Protein AF-A0A7S4DPN3-F1 (afdb_monomer)

Radius of gyration: 41.75 Å; Cα contacts (8 Å, |Δi|>4): 150; chains: 1; bounding box: 82×99×112 Å

Organism: NCBI:txid91324

Solvent-accessible surface area (backbone atoms only — not comparable to full-atom values): 23866 Å² total; per-residue (Å²): 139,88,89,77,64,61,74,60,54,56,51,44,51,54,36,52,54,50,41,53,54,48,52,53,49,49,52,52,52,50,54,53,43,54,53,46,52,51,53,34,52,51,30,51,52,50,41,49,56,46,62,66,45,49,63,56,48,54,50,51,26,54,49,24,50,75,69,67,36,54,71,60,22,49,51,43,51,50,50,52,52,51,50,48,55,51,39,53,55,36,46,56,49,32,54,52,39,52,52,49,44,53,53,51,52,54,50,46,54,53,48,54,52,52,38,51,54,41,53,53,50,37,51,54,52,52,50,57,49,52,51,53,49,44,53,52,36,53,53,50,36,53,49,39,52,58,48,48,72,50,34,82,77,46,61,72,90,52,24,59,58,52,41,51,53,38,49,54,50,38,51,52,39,45,54,54,42,51,53,55,26,62,76,70,73,48,59,99,56,56,66,74,74,66,58,76,90,76,87,81,88,78,88,80,88,87,82,87,88,77,89,82,86,89,80,85,89,86,87,90,78,88,89,87,82,87,81,93,78,87,81,81,95,84,51,78,64,59,59,50,50,51,51,51,52,51,51,47,52,54,47,51,51,52,48,52,52,49,49,53,57,41,56,56,38,53,54,50,28,54,52,26,52,74,71,69,37,54,73,60,20,54,53,42,50,54,56,39,54,52,49,55,51,50,46,52,51,49,52,52,55,45,58,67,43,49,63,61,61,56,70,70,73,70,69,77,74,82,76,78,81,74,83,78,85,76,82,88,82,89,83,89,80,84,87,81,84,88,85,94,83,84,88,86,82,93,86,89,82,92,84,81,85,92,82,81,95,77,86,85,88,85,83,90,83,84,87,90,80,89,84,85,81,87,77,83,88,82,84,88,77,87,81,88,135

Sequence (385 aa):
EGAGGGAGDEGAAVLHDQIAQIQVKITQLQEERNVIEGELYEHKASIEKITLALPALDTRKKAAVKRRAFKDAARIAAEIKTLKANKDDETDKQDQKSAEITRMTTELGSLNAEKKEKEDLLTKAVSKEDERRLEMIEKLKANATKQLSRASKLPEGVKEVYTKVLTEEVEVLSAEADQIRTRHEWPSDFKKMKTPVEEEEEEEEEEKKDVSEATEADDHKTPGAGAAAAPEVADAGADADAKMRARAAELQEQISNILQDIDERDEAIDIAAADEDFDKAAALEEDNESARQELSALRAELERLGPLVGAVTGEPQPQAAQPQAVEEEEEAAAEKGPALQTADAAASMMAAAEADDKEKEKEEEEEGSEAKGAGDAAEKKEGGE

Structure (mmCIF, N/CA/C/O backbone):
data_AF-A0A7S4DPN3-F1
#
_entry.id   AF-A0A7S4DPN3-F1
#
loop_
_atom_site.group_PDB
_atom_site.id
_atom_site.type_symbol
_atom_site.label_atom_id
_atom_site.label_alt_id
_atom_site.label_comp_id
_atom_site.label_asym_id
_atom_site.label_entity_id
_atom_site.label_seq_id
_atom_site.pdbx_PDB_ins_code
_atom_site.Cartn_x
_atom_site.Cartn_y
_atom_site.Cartn_z
_atom_site.occupancy
_atom_site.B_iso_or_equiv
_atom_site.auth_seq_id
_atom_site.auth_comp_id
_atom_site.auth_asym_id
_atom_site.auth_atom_id
_atom_site.pdbx_PDB_model_num
ATOM 1 N N . GLU A 1 1 ? -38.299 -15.475 30.105 1.00 33.50 1 GLU A N 1
ATOM 2 C CA . GLU A 1 1 ? -38.083 -15.573 28.644 1.00 33.50 1 GLU A CA 1
ATOM 3 C C . GLU A 1 1 ? -37.074 -14.505 28.254 1.00 33.50 1 GLU A C 1
ATOM 5 O O . GLU A 1 1 ? -37.135 -13.423 28.823 1.00 33.50 1 GLU A O 1
ATOM 10 N N . GLY A 1 2 ? -36.107 -14.820 27.392 1.00 39.59 2 GLY A N 1
ATOM 11 C CA . GLY A 1 2 ? -34.948 -13.954 27.139 1.00 39.59 2 GLY A CA 1
ATOM 12 C C . GLY A 1 2 ? -34.384 -14.158 25.739 1.00 39.59 2 GLY A C 1
ATOM 13 O O . GLY A 1 2 ? -33.261 -14.618 25.588 1.00 39.59 2 GLY A O 1
ATOM 14 N N . ALA A 1 3 ? -35.192 -13.857 24.724 1.00 37.72 3 ALA A N 1
ATOM 15 C CA . ALA A 1 3 ? -34.797 -13.885 23.319 1.00 37.72 3 ALA A CA 1
ATOM 16 C C . ALA A 1 3 ? -34.782 -12.443 22.788 1.00 37.72 3 ALA A C 1
ATOM 18 O O . ALA A 1 3 ? -35.789 -11.954 22.287 1.00 37.72 3 ALA A O 1
ATOM 19 N N . GLY A 1 4 ? -33.657 -11.748 22.986 1.00 40.38 4 GLY A N 1
ATOM 20 C CA . GLY A 1 4 ? -33.503 -10.336 22.604 1.00 40.38 4 GLY A CA 1
ATOM 21 C C . GLY A 1 4 ? -32.117 -9.924 22.092 1.00 40.38 4 GLY A C 1
ATOM 22 O O . GLY A 1 4 ? -32.020 -8.884 21.455 1.00 40.38 4 GLY A O 1
ATOM 23 N N . GLY A 1 5 ? -31.066 -10.724 22.322 1.00 46.72 5 GLY A N 1
ATOM 24 C CA . GLY A 1 5 ? -29.685 -10.365 21.952 1.00 46.72 5 GLY A CA 1
ATOM 25 C C . GLY A 1 5 ? -29.255 -10.707 20.517 1.00 46.72 5 GLY A C 1
ATOM 26 O O . GLY A 1 5 ? -28.272 -10.153 20.039 1.00 46.72 5 GLY A O 1
ATOM 27 N N . GLY A 1 6 ? -29.981 -11.585 19.811 1.00 49.06 6 GLY A N 1
ATOM 28 C CA . GLY A 1 6 ? -29.503 -12.177 18.548 1.00 49.06 6 GLY A CA 1
ATOM 29 C C . GLY A 1 6 ? -29.188 -11.163 17.441 1.00 49.06 6 GLY A C 1
ATOM 30 O O . GLY A 1 6 ? -28.121 -11.216 16.848 1.00 49.06 6 GLY A O 1
ATOM 31 N N . ALA A 1 7 ? -30.061 -10.178 17.214 1.00 52.34 7 ALA A N 1
ATOM 32 C CA . ALA A 1 7 ? -29.924 -9.258 16.079 1.00 52.34 7 ALA A CA 1
ATOM 33 C C . ALA A 1 7 ? -28.750 -8.258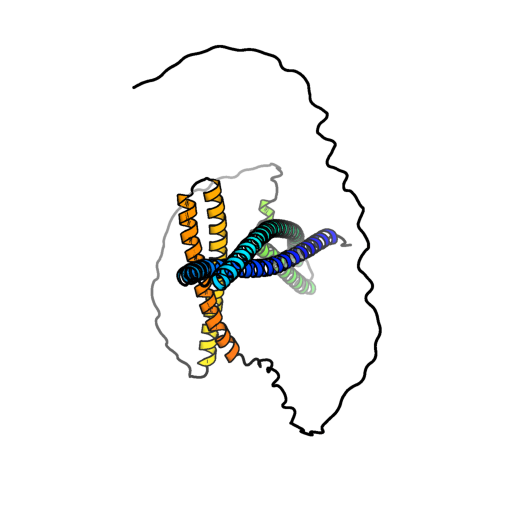 16.189 1.00 52.34 7 ALA A C 1
ATOM 35 O O . ALA A 1 7 ? -28.361 -7.670 15.181 1.00 52.34 7 ALA A O 1
ATOM 36 N N . GLY A 1 8 ? -28.210 -8.026 17.392 1.00 57.47 8 GLY A N 1
ATOM 37 C CA . GLY A 1 8 ? -27.003 -7.209 17.577 1.00 57.47 8 GLY A CA 1
ATOM 38 C C . GLY A 1 8 ? -25.727 -8.013 17.328 1.00 57.47 8 GLY A C 1
ATOM 39 O O . GLY A 1 8 ? -24.840 -7.560 16.608 1.00 57.47 8 GLY A O 1
ATOM 40 N N . ASP A 1 9 ? -25.689 -9.228 17.875 1.00 64.75 9 ASP A N 1
ATOM 41 C CA . ASP A 1 9 ? -24.564 -10.164 17.791 1.00 64.75 9 ASP A CA 1
ATOM 42 C C . ASP A 1 9 ? -24.379 -10.699 16.356 1.00 64.75 9 ASP A C 1
ATOM 44 O O . ASP A 1 9 ? -23.286 -10.643 15.796 1.00 64.75 9 ASP A O 1
ATOM 48 N N . GLU A 1 10 ? -25.476 -11.081 15.687 1.00 70.69 10 GLU A N 1
ATOM 49 C CA . GLU A 1 10 ? -25.485 -11.465 14.265 1.00 70.69 10 GLU A CA 1
ATOM 50 C C . GLU A 1 10 ? -24.997 -10.321 13.354 1.00 70.69 10 GLU A C 1
ATOM 52 O O . GLU A 1 10 ? -24.275 -10.560 12.386 1.00 70.69 10 GLU A O 1
ATOM 57 N N . GLY A 1 11 ? -25.342 -9.067 13.673 1.00 81.25 11 GLY A N 1
ATOM 58 C CA . GLY A 1 11 ? -24.885 -7.894 12.923 1.00 81.25 11 GLY A CA 1
ATOM 59 C C . GLY A 1 11 ? -23.386 -7.620 13.086 1.00 81.25 11 GLY A C 1
ATOM 60 O O . GLY A 1 11 ? -22.707 -7.320 12.104 1.00 81.25 11 GLY A O 1
ATOM 61 N N . ALA A 1 12 ? -22.859 -7.762 14.306 1.00 84.81 12 ALA A N 1
ATOM 62 C CA . ALA A 1 12 ? -21.430 -7.625 14.582 1.00 84.81 12 ALA A CA 1
ATOM 63 C C . ALA A 1 12 ? -20.610 -8.753 13.930 1.00 84.81 12 ALA A C 1
ATOM 65 O O . ALA A 1 12 ? -19.585 -8.479 13.307 1.00 84.81 12 ALA A O 1
ATOM 66 N N . ALA A 1 13 ? -21.090 -9.999 13.991 1.00 87.56 13 ALA A N 1
ATOM 67 C CA . ALA A 1 13 ? -20.455 -11.144 13.338 1.00 87.56 13 ALA A CA 1
ATOM 68 C C . ALA A 1 13 ? -20.358 -10.962 11.810 1.00 87.56 13 ALA A C 1
ATOM 70 O O . ALA A 1 13 ? -19.285 -11.137 11.236 1.00 87.56 13 ALA A O 1
ATOM 71 N N . VAL A 1 14 ? -21.438 -10.515 11.155 1.00 91.69 14 VAL A N 1
ATOM 72 C CA . VAL A 1 14 ? -21.430 -10.229 9.707 1.00 91.69 14 VAL A CA 1
ATOM 73 C C . VAL A 1 14 ? -20.450 -9.107 9.343 1.00 91.69 14 VAL A C 1
ATOM 75 O O . VAL A 1 14 ? -19.813 -9.174 8.292 1.00 91.69 14 VAL A O 1
ATOM 78 N N . LEU A 1 15 ? -20.293 -8.083 10.190 1.00 92.00 15 LEU A N 1
ATOM 79 C CA . LEU A 1 15 ? -19.299 -7.027 9.970 1.00 92.00 15 LEU A CA 1
ATOM 80 C C . LEU A 1 15 ? -17.864 -7.542 10.149 1.00 92.00 15 LEU A C 1
ATOM 82 O O . LEU A 1 15 ? -17.015 -7.220 9.321 1.00 92.00 15 LEU A O 1
ATOM 86 N N . HIS A 1 16 ? -17.599 -8.388 11.149 1.00 92.50 16 HIS A N 1
ATOM 87 C CA . HIS A 1 16 ? -16.306 -9.064 11.301 1.00 92.50 16 HIS A CA 1
ATOM 88 C C . HIS A 1 16 ? -15.949 -9.922 10.077 1.00 92.50 16 HIS A C 1
ATOM 90 O O . HIS A 1 16 ? -14.832 -9.813 9.570 1.00 92.50 16 HIS A O 1
ATOM 96 N N . ASP A 1 17 ? -16.894 -10.711 9.557 1.00 94.88 17 ASP A N 1
ATOM 97 C CA . ASP A 1 17 ? -16.689 -11.515 8.346 1.00 94.88 17 ASP A CA 1
ATOM 98 C C . ASP A 1 17 ? -16.420 -10.637 7.111 1.00 94.88 17 ASP A C 1
ATOM 100 O O . ASP A 1 17 ? -15.561 -10.968 6.291 1.00 94.88 17 ASP A O 1
ATOM 104 N N . GLN A 1 18 ? -17.111 -9.496 6.975 1.00 95.31 18 GLN A N 1
ATOM 105 C CA . GLN A 1 18 ? -16.858 -8.531 5.895 1.00 95.31 18 GLN A CA 1
ATOM 106 C C . GLN A 1 18 ? -15.462 -7.904 6.005 1.00 95.31 18 GLN A C 1
ATOM 108 O O . GLN A 1 18 ? -14.735 -7.881 5.013 1.00 95.31 18 GLN A O 1
ATOM 113 N N . ILE A 1 19 ? -15.053 -7.459 7.199 1.00 95.56 19 ILE A N 1
ATOM 114 C CA . ILE A 1 19 ? -13.709 -6.915 7.454 1.00 95.56 19 ILE A CA 1
ATOM 115 C C . ILE A 1 19 ? -12.640 -7.962 7.121 1.00 95.56 19 ILE A C 1
ATOM 117 O O . ILE A 1 19 ? -11.682 -7.651 6.417 1.00 95.56 19 ILE A O 1
ATOM 121 N N . ALA A 1 20 ? -12.821 -9.216 7.549 1.00 95.88 20 ALA A N 1
ATOM 122 C CA . ALA A 1 20 ? -11.891 -10.304 7.252 1.00 95.88 20 ALA A CA 1
ATOM 123 C C . ALA A 1 20 ? -11.790 -10.601 5.743 1.00 95.88 20 ALA A C 1
ATOM 125 O O . ALA A 1 20 ? -10.691 -10.795 5.225 1.00 95.88 20 ALA A O 1
ATOM 126 N N . GLN A 1 21 ? -12.909 -10.584 5.011 1.00 96.94 21 GLN A N 1
ATOM 127 C CA . GLN A 1 21 ? -12.908 -10.752 3.552 1.00 96.94 21 GLN A CA 1
ATOM 128 C C . GLN A 1 21 ? -12.204 -9.595 2.828 1.00 96.94 21 GLN A C 1
ATOM 130 O O . GLN A 1 21 ? -11.464 -9.838 1.875 1.00 96.94 21 GLN A O 1
ATOM 135 N N . ILE A 1 22 ? -12.403 -8.351 3.275 1.00 97.00 22 ILE A N 1
ATOM 136 C CA . ILE A 1 22 ? -11.710 -7.178 2.721 1.00 97.00 22 ILE A CA 1
ATOM 137 C C . ILE A 1 22 ? -10.205 -7.257 3.026 1.00 97.00 22 ILE A C 1
ATOM 139 O O . ILE A 1 22 ? -9.396 -7.073 2.121 1.00 97.00 22 ILE A O 1
ATOM 143 N N . GLN A 1 23 ? -9.821 -7.628 4.252 1.00 97.06 23 GLN A N 1
ATOM 144 C CA . GLN A 1 23 ? -8.426 -7.836 4.658 1.00 97.06 23 GLN A CA 1
ATOM 145 C C . GLN A 1 23 ? -7.717 -8.864 3.755 1.00 97.06 23 GLN A C 1
ATOM 147 O O . GLN A 1 23 ? -6.613 -8.603 3.287 1.00 97.06 23 GLN A O 1
ATOM 152 N N . VAL A 1 24 ? -8.364 -9.999 3.450 1.00 97.81 24 VAL A N 1
ATOM 153 C CA . VAL A 1 24 ? -7.814 -11.021 2.537 1.00 97.81 24 VAL A CA 1
ATOM 154 C C . VAL A 1 24 ? -7.602 -10.466 1.125 1.00 97.81 24 VAL A C 1
ATOM 156 O O . VAL A 1 24 ? -6.547 -10.706 0.541 1.00 97.81 24 VAL A O 1
ATOM 159 N N . LYS A 1 25 ? -8.554 -9.691 0.585 1.00 97.12 25 LYS A N 1
ATOM 160 C CA . LYS A 1 25 ? -8.400 -9.041 -0.731 1.00 97.12 25 LYS A CA 1
ATOM 161 C C . LYS A 1 25 ? -7.263 -8.019 -0.749 1.00 97.12 25 LYS A C 1
ATOM 163 O O . LYS A 1 25 ? -6.520 -7.975 -1.722 1.00 97.12 25 LYS A O 1
ATOM 168 N N . ILE A 1 26 ? -7.119 -7.222 0.314 1.00 97.44 26 ILE A N 1
ATOM 169 C CA . ILE A 1 26 ? -6.022 -6.253 0.460 1.00 97.44 26 ILE A CA 1
ATOM 170 C C . ILE A 1 26 ? -4.676 -6.981 0.396 1.00 97.44 26 ILE A C 1
ATOM 172 O O . ILE A 1 26 ? -3.820 -6.588 -0.389 1.00 97.44 26 ILE A O 1
ATOM 176 N N . THR A 1 27 ? -4.504 -8.072 1.150 1.00 96.88 27 THR A N 1
ATOM 177 C CA . THR A 1 27 ? -3.261 -8.859 1.118 1.00 96.88 27 THR A CA 1
ATOM 178 C C . THR A 1 27 ? -3.003 -9.474 -0.261 1.00 96.88 27 THR A C 1
ATOM 180 O O . THR A 1 27 ? -1.886 -9.377 -0.758 1.00 96.88 27 THR A O 1
ATOM 183 N N . GLN A 1 28 ? -4.025 -10.026 -0.925 1.00 97.00 28 GLN A N 1
ATOM 184 C CA . GLN A 1 28 ? -3.895 -10.576 -2.284 1.00 97.00 28 GLN A CA 1
ATOM 185 C C . GLN A 1 28 ? -3.457 -9.513 -3.305 1.00 97.00 28 GLN A C 1
ATOM 187 O O . GLN A 1 28 ? -2.487 -9.720 -4.028 1.00 97.00 28 GLN A O 1
ATOM 192 N N . LEU A 1 29 ? -4.108 -8.345 -3.322 1.00 96.75 29 LEU A N 1
ATOM 193 C CA . LEU A 1 29 ? -3.738 -7.242 -4.216 1.00 96.75 29 LEU A CA 1
ATOM 194 C C . LEU A 1 29 ? -2.361 -6.647 -3.887 1.00 96.75 29 LEU A C 1
ATOM 196 O O . LEU A 1 29 ? -1.659 -6.212 -4.794 1.00 96.75 29 LEU A O 1
ATOM 200 N N . GLN A 1 30 ? -1.944 -6.641 -2.617 1.00 96.31 30 GLN A N 1
ATOM 201 C CA . GLN A 1 30 ? -0.582 -6.259 -2.228 1.00 96.31 30 GLN A CA 1
ATOM 202 C C . GLN A 1 30 ? 0.459 -7.255 -2.757 1.00 96.31 30 GLN A C 1
ATOM 204 O O . GLN A 1 30 ? 1.484 -6.832 -3.288 1.00 96.31 30 GLN A O 1
ATOM 209 N N . GLU A 1 31 ? 0.202 -8.562 -2.657 1.00 96.75 31 GLU A N 1
ATOM 210 C CA . GLU A 1 31 ? 1.075 -9.602 -3.216 1.00 96.75 31 GLU A CA 1
ATOM 211 C C . GLU A 1 31 ? 1.183 -9.489 -4.747 1.00 96.75 31 GLU A C 1
ATOM 213 O O . GLU A 1 31 ? 2.295 -9.468 -5.276 1.00 96.75 31 GLU A O 1
ATOM 218 N N . GLU A 1 32 ? 0.060 -9.329 -5.456 1.00 96.50 32 GLU A N 1
ATOM 219 C CA . GLU A 1 32 ? 0.038 -9.125 -6.913 1.00 96.50 32 GLU A CA 1
ATOM 220 C C . GLU A 1 32 ? 0.785 -7.847 -7.330 1.00 96.50 32 GLU A C 1
ATOM 222 O O . GLU A 1 32 ? 1.644 -7.890 -8.216 1.00 96.50 32 GLU A O 1
ATOM 227 N N . ARG A 1 33 ? 0.534 -6.723 -6.644 1.00 96.06 33 ARG A N 1
ATOM 228 C CA . ARG A 1 33 ? 1.227 -5.444 -6.871 1.00 96.06 33 ARG A CA 1
ATOM 229 C C . ARG A 1 33 ? 2.741 -5.584 -6.699 1.00 96.06 33 ARG A C 1
ATOM 231 O O . ARG A 1 33 ? 3.484 -5.095 -7.545 1.00 96.06 33 ARG A O 1
ATOM 238 N N . ASN A 1 34 ? 3.202 -6.287 -5.662 1.00 95.50 34 ASN A N 1
ATOM 239 C CA . ASN A 1 34 ? 4.630 -6.514 -5.415 1.00 95.50 34 ASN A CA 1
ATOM 240 C C . ASN A 1 34 ? 5.293 -7.356 -6.526 1.00 95.50 34 ASN A C 1
ATOM 242 O O . ASN A 1 34 ? 6.440 -7.097 -6.894 1.00 95.50 34 ASN A O 1
ATOM 246 N N . VAL A 1 35 ? 4.585 -8.349 -7.084 1.00 96.69 35 VAL A N 1
ATOM 247 C CA . VAL A 1 35 ? 5.075 -9.137 -8.232 1.00 96.69 35 VAL A CA 1
ATOM 248 C C . VAL A 1 35 ? 5.230 -8.248 -9.469 1.00 96.69 35 VAL A C 1
ATOM 250 O O . VAL A 1 35 ? 6.277 -8.269 -10.115 1.00 96.69 35 VAL A O 1
ATOM 253 N N . ILE A 1 36 ? 4.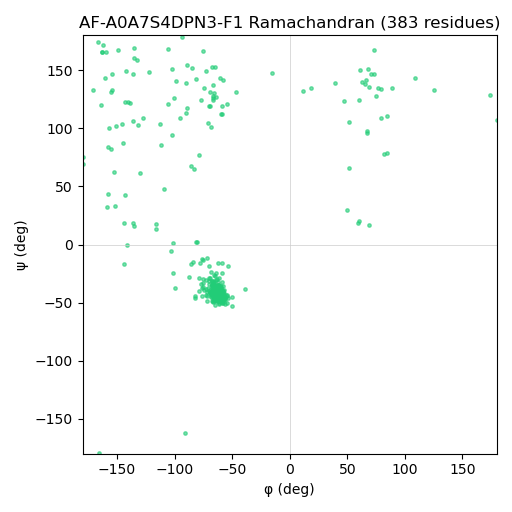227 -7.418 -9.759 1.00 96.06 36 ILE A N 1
ATOM 254 C CA . ILE A 1 36 ? 4.221 -6.504 -10.910 1.00 96.06 36 ILE A CA 1
ATOM 255 C C . ILE A 1 36 ? 5.275 -5.393 -10.762 1.00 96.06 36 ILE A C 1
ATOM 257 O O . ILE A 1 36 ? 5.916 -5.015 -11.743 1.00 96.06 36 ILE A O 1
ATOM 261 N N . GLU A 1 37 ? 5.525 -4.903 -9.544 1.00 94.75 37 GLU A N 1
ATOM 262 C CA . GLU A 1 37 ? 6.654 -4.009 -9.257 1.00 94.75 37 GLU A CA 1
ATOM 263 C C . GLU A 1 37 ? 7.997 -4.685 -9.563 1.00 94.75 37 GLU A C 1
ATOM 265 O O . GLU A 1 37 ? 8.864 -4.061 -10.178 1.00 94.75 37 GLU A O 1
ATOM 270 N N . GLY A 1 38 ? 8.152 -5.972 -9.232 1.00 96.31 38 GLY A N 1
ATOM 271 C CA . GLY A 1 38 ? 9.305 -6.781 -9.636 1.00 96.31 38 GLY A CA 1
ATOM 272 C C . GLY A 1 38 ? 9.511 -6.807 -11.156 1.00 96.31 38 GLY A C 1
ATOM 273 O O . GLY A 1 38 ? 10.593 -6.462 -11.635 1.00 96.31 38 GLY A O 1
ATOM 274 N N . GLU A 1 39 ? 8.462 -7.125 -11.922 1.00 96.19 39 GLU A N 1
ATOM 275 C CA . GLU A 1 39 ? 8.488 -7.110 -13.396 1.00 96.19 39 GLU A CA 1
ATOM 276 C C . GLU A 1 39 ? 8.850 -5.716 -13.954 1.00 96.19 39 GLU A C 1
ATOM 278 O O . GLU A 1 39 ? 9.651 -5.590 -14.885 1.00 96.19 39 GLU A O 1
ATOM 283 N N . LEU A 1 40 ? 8.329 -4.641 -13.348 1.00 96.44 40 LEU A N 1
ATOM 284 C CA . LEU A 1 40 ? 8.656 -3.261 -13.720 1.00 96.44 40 LEU A CA 1
ATOM 285 C C . LEU A 1 40 ? 10.152 -2.947 -13.528 1.00 96.44 40 LEU A C 1
ATOM 287 O O . LEU A 1 40 ? 10.750 -2.270 -14.372 1.00 96.44 40 LEU A O 1
ATOM 291 N N . TYR A 1 41 ? 10.773 -3.426 -12.444 1.00 96.25 41 TYR A N 1
ATOM 292 C CA . TYR A 1 41 ? 12.217 -3.276 -12.226 1.00 96.25 41 TYR A CA 1
ATOM 293 C C . TYR A 1 41 ? 13.043 -4.053 -13.262 1.00 96.25 41 TYR A C 1
ATOM 295 O O . TYR A 1 41 ? 14.053 -3.526 -13.742 1.00 96.25 41 TYR A O 1
ATOM 303 N N . GLU A 1 42 ? 12.615 -5.255 -13.661 1.00 96.38 42 GLU A N 1
ATOM 304 C CA . GLU A 1 42 ? 13.290 -6.033 -14.709 1.00 96.38 42 GLU A CA 1
ATOM 305 C C . GLU A 1 42 ? 13.265 -5.311 -16.066 1.00 96.38 42 GLU A C 1
ATOM 307 O O . GLU A 1 42 ? 14.317 -5.159 -16.701 1.00 96.38 42 GLU A O 1
ATOM 312 N N . HIS A 1 43 ? 12.109 -4.778 -16.480 1.00 95.69 43 HIS A N 1
ATOM 313 C CA . HIS A 1 43 ? 11.989 -3.995 -17.716 1.00 95.69 43 HIS A CA 1
ATOM 314 C C . HIS A 1 43 ? 12.839 -2.714 -17.677 1.00 95.69 43 HIS A C 1
ATOM 316 O O . HIS A 1 43 ? 13.583 -2.440 -18.624 1.00 95.69 43 HIS A O 1
ATOM 322 N N . LYS A 1 44 ? 12.837 -1.969 -16.561 1.00 94.81 44 LYS A N 1
ATOM 323 C CA . LYS A 1 44 ? 13.708 -0.788 -16.376 1.00 94.81 44 LYS A CA 1
ATOM 324 C C . LYS A 1 44 ? 15.194 -1.140 -16.532 1.00 94.81 44 LYS A C 1
ATOM 326 O O . LYS A 1 44 ? 15.911 -0.475 -17.285 1.00 94.81 44 LYS A O 1
ATOM 331 N N . ALA A 1 45 ? 15.655 -2.220 -15.896 1.00 96.12 45 ALA A N 1
ATOM 332 C CA . ALA A 1 45 ? 17.041 -2.687 -16.002 1.00 96.12 45 ALA A CA 1
ATOM 333 C C . ALA A 1 45 ? 17.401 -3.171 -17.425 1.00 96.12 45 ALA A C 1
ATOM 335 O O . ALA A 1 45 ? 18.517 -2.947 -17.910 1.00 96.12 45 ALA A O 1
ATOM 336 N N . SER A 1 46 ? 16.452 -3.800 -18.125 1.00 96.38 46 SER A N 1
ATOM 337 C CA . SER A 1 46 ? 16.567 -4.198 -19.534 1.00 96.38 46 SER A CA 1
ATOM 338 C C . SER A 1 46 ? 16.775 -2.976 -20.444 1.00 96.38 46 SER A C 1
ATOM 340 O O . SER A 1 46 ? 17.754 -2.911 -21.201 1.00 96.38 46 SER A O 1
ATOM 342 N N . ILE A 1 47 ? 15.933 -1.947 -20.293 1.00 96.88 47 ILE A N 1
ATOM 343 C CA . ILE A 1 47 ? 16.015 -0.675 -21.026 1.00 96.88 47 ILE A CA 1
ATOM 344 C C . ILE A 1 47 ? 17.342 0.045 -20.756 1.00 96.88 47 ILE A C 1
ATOM 346 O O . ILE A 1 47 ? 17.978 0.530 -21.702 1.00 96.88 47 ILE A O 1
ATOM 350 N N . GLU A 1 48 ? 17.793 0.111 -19.500 1.00 97.00 48 GLU A N 1
ATOM 351 C CA . GLU A 1 48 ? 19.071 0.732 -19.134 1.00 97.00 48 GLU A CA 1
ATOM 352 C C . GLU A 1 48 ? 20.244 0.009 -19.811 1.00 97.00 48 GLU A C 1
ATOM 354 O O . GLU A 1 48 ? 21.039 0.627 -20.529 1.00 97.00 48 GLU A O 1
ATOM 359 N N . LYS A 1 49 ? 20.308 -1.320 -19.682 1.00 97.50 49 LYS A N 1
ATOM 360 C CA . LYS A 1 49 ? 21.341 -2.167 -20.295 1.00 97.50 49 LYS A CA 1
ATOM 361 C C . LYS A 1 49 ? 21.416 -1.987 -21.812 1.00 97.50 49 LYS A C 1
ATOM 363 O O . LYS A 1 49 ? 22.516 -1.886 -22.367 1.00 97.50 49 LYS A O 1
ATOM 368 N N . ILE A 1 50 ? 20.272 -1.910 -22.496 1.00 96.81 50 ILE A N 1
ATOM 369 C CA . ILE A 1 50 ? 20.223 -1.633 -23.938 1.00 96.81 50 ILE A CA 1
ATOM 370 C C . ILE A 1 50 ? 20.713 -0.207 -24.236 1.00 96.81 50 ILE A C 1
ATOM 372 O O . ILE A 1 50 ? 21.522 -0.002 -25.147 1.00 96.81 50 ILE A O 1
ATOM 376 N N . THR A 1 51 ? 20.272 0.776 -23.448 1.00 96.75 51 THR A N 1
ATOM 377 C CA . THR A 1 51 ? 20.646 2.191 -23.597 1.00 96.75 51 THR A CA 1
ATOM 378 C C . THR A 1 51 ? 22.158 2.397 -23.442 1.00 96.75 51 THR A C 1
ATOM 380 O O . THR A 1 51 ? 22.755 3.123 -24.237 1.00 96.75 51 THR A O 1
ATOM 383 N N . LEU A 1 52 ? 22.802 1.690 -22.509 1.00 96.75 52 LEU A N 1
ATOM 384 C CA . LEU A 1 52 ? 24.258 1.676 -22.326 1.00 96.75 52 LEU A CA 1
ATOM 385 C C . LEU A 1 52 ? 25.004 0.957 -23.470 1.00 96.75 52 LEU A C 1
ATOM 387 O O . LEU A 1 52 ? 26.106 1.362 -23.851 1.00 96.75 52 LEU A O 1
ATOM 391 N N . ALA A 1 53 ? 24.420 -0.094 -24.056 1.00 95.38 53 ALA A N 1
ATOM 392 C CA . ALA A 1 53 ? 25.052 -0.872 -25.126 1.00 95.38 53 ALA A CA 1
ATOM 393 C C . ALA A 1 53 ? 25.058 -0.160 -26.496 1.00 95.38 53 ALA A C 1
ATOM 395 O O . ALA A 1 53 ? 26.032 -0.269 -27.255 1.00 95.38 53 ALA A O 1
ATOM 396 N N . LEU A 1 54 ? 23.992 0.581 -26.826 1.00 96.81 54 LEU A N 1
ATOM 397 C CA . LEU A 1 54 ? 23.800 1.201 -28.145 1.00 96.81 54 LEU A CA 1
ATOM 398 C C . LEU A 1 54 ? 24.960 2.137 -28.581 1.00 96.81 54 LEU A C 1
ATOM 400 O O . LEU A 1 54 ? 25.467 1.946 -29.694 1.00 96.81 54 LEU A O 1
ATOM 404 N N . PRO A 1 55 ? 25.474 3.079 -27.756 1.00 97.44 55 PRO A N 1
ATOM 405 C CA . PRO A 1 55 ? 26.591 3.955 -28.137 1.00 97.44 55 PRO A CA 1
ATOM 406 C C . PRO A 1 55 ? 27.898 3.205 -28.440 1.00 97.44 55 PRO A C 1
ATOM 408 O O . PRO A 1 55 ? 28.663 3.589 -29.338 1.00 97.44 55 PRO A O 1
ATOM 411 N N . ALA A 1 56 ? 28.159 2.109 -27.720 1.00 96.25 56 ALA A N 1
ATOM 412 C CA . ALA A 1 56 ? 29.334 1.272 -27.936 1.00 96.25 56 ALA A CA 1
ATOM 413 C C . ALA A 1 56 ? 29.246 0.528 -29.279 1.00 96.25 56 ALA A C 1
ATOM 415 O O . ALA A 1 56 ? 30.227 0.482 -30.030 1.00 96.25 56 ALA A O 1
ATOM 416 N N . LEU A 1 57 ? 28.066 0.006 -29.627 1.00 96.38 57 LEU A N 1
ATOM 417 C CA . LEU A 1 57 ? 27.816 -0.625 -30.924 1.00 96.38 57 LEU A CA 1
ATOM 418 C C . LEU A 1 57 ? 27.892 0.381 -32.078 1.00 96.38 57 LEU A C 1
ATOM 420 O O . LEU A 1 57 ? 28.554 0.098 -33.077 1.00 96.38 57 LEU A O 1
ATOM 424 N N . ASP A 1 58 ? 27.331 1.584 -31.937 1.00 96.75 58 ASP A N 1
ATOM 425 C CA . ASP A 1 58 ? 27.455 2.633 -32.960 1.00 96.75 58 ASP A CA 1
ATOM 426 C C . ASP A 1 58 ? 28.921 3.045 -33.187 1.00 96.75 58 ASP A C 1
ATOM 428 O O . ASP A 1 58 ? 29.358 3.268 -34.323 1.00 96.75 58 ASP A O 1
ATOM 432 N N . THR A 1 59 ? 29.726 3.077 -32.123 1.00 97.56 59 THR A N 1
ATOM 433 C CA . THR A 1 59 ? 31.173 3.322 -32.214 1.00 97.56 59 THR A CA 1
ATOM 434 C C . THR A 1 59 ? 31.899 2.176 -32.928 1.00 97.56 59 THR A C 1
ATOM 436 O O . THR A 1 59 ? 32.706 2.426 -33.830 1.00 97.56 59 THR A O 1
ATOM 439 N N . ARG A 1 60 ? 31.571 0.913 -32.611 1.00 96.19 60 ARG A N 1
ATOM 440 C CA . ARG A 1 60 ? 32.107 -0.278 -33.301 1.00 96.19 60 ARG A CA 1
ATOM 441 C C . ARG A 1 60 ? 31.724 -0.302 -34.786 1.00 96.19 60 ARG A C 1
ATOM 443 O O . ARG A 1 60 ? 32.591 -0.537 -35.626 1.00 96.19 60 ARG A O 1
ATOM 450 N N . LYS A 1 61 ? 30.477 0.034 -35.133 1.00 97.62 61 LYS A N 1
ATOM 451 C CA . LYS A 1 61 ? 29.988 0.188 -36.515 1.00 97.62 61 LYS A CA 1
ATOM 452 C C . LYS A 1 61 ? 30.782 1.253 -37.274 1.00 97.62 61 LYS A C 1
ATOM 454 O O . LYS A 1 61 ? 31.312 0.970 -38.348 1.00 97.62 61 LYS A O 1
ATOM 459 N N . LYS A 1 62 ? 30.944 2.453 -36.700 1.00 97.19 62 LYS A N 1
ATOM 460 C CA . LYS A 1 62 ? 31.766 3.535 -37.279 1.00 97.19 62 LYS A CA 1
ATOM 461 C C . LYS A 1 62 ? 33.222 3.088 -37.492 1.00 97.19 62 LYS A C 1
ATOM 463 O O . LYS A 1 62 ? 33.811 3.399 -38.528 1.00 97.19 62 LYS A O 1
ATOM 468 N N . ALA A 1 63 ? 33.799 2.324 -36.562 1.00 97.19 63 ALA A N 1
ATOM 469 C CA . ALA A 1 63 ? 35.145 1.765 -36.701 1.00 97.19 63 ALA A CA 1
ATOM 470 C C . ALA A 1 63 ? 35.244 0.693 -37.807 1.00 97.19 63 ALA A C 1
ATOM 472 O O . ALA A 1 63 ? 36.202 0.712 -38.582 1.00 97.19 63 ALA A O 1
ATOM 473 N N . ALA A 1 64 ? 34.255 -0.197 -37.932 1.00 96.50 64 ALA A N 1
ATOM 474 C CA . ALA A 1 64 ? 34.191 -1.200 -38.998 1.00 96.50 64 ALA A CA 1
ATOM 475 C C . ALA A 1 64 ? 34.102 -0.549 -40.391 1.00 96.50 64 ALA A C 1
ATOM 477 O O . ALA A 1 64 ? 34.855 -0.926 -41.290 1.00 96.50 64 ALA A O 1
ATOM 478 N N . VAL A 1 65 ? 33.280 0.499 -40.550 1.00 96.25 65 VAL A N 1
ATOM 479 C CA . VAL A 1 65 ? 33.211 1.301 -41.789 1.00 96.25 65 VAL A CA 1
ATOM 480 C C . VAL A 1 65 ? 34.563 1.947 -42.111 1.00 96.25 65 VAL A C 1
ATOM 482 O O . VAL A 1 65 ? 35.051 1.800 -43.232 1.00 96.25 65 VAL A O 1
ATOM 485 N N . LYS A 1 66 ? 35.229 2.587 -41.134 1.00 96.75 66 LYS A N 1
ATOM 486 C CA . LYS A 1 66 ? 36.579 3.165 -41.319 1.00 96.75 66 LYS A CA 1
ATOM 487 C C . LYS A 1 66 ? 37.616 2.122 -41.761 1.00 96.75 66 LYS A C 1
ATOM 489 O O . LYS A 1 66 ? 38.481 2.430 -42.575 1.00 96.75 66 LYS A O 1
ATOM 494 N N . ARG A 1 67 ? 37.510 0.883 -41.266 1.00 96.56 67 ARG A N 1
ATOM 495 C CA . ARG A 1 67 ? 38.361 -0.263 -41.644 1.00 96.56 67 ARG A CA 1
ATOM 496 C C . ARG A 1 67 ? 37.938 -0.956 -42.951 1.00 96.56 67 ARG A C 1
ATOM 498 O O . ARG A 1 67 ? 38.568 -1.937 -43.327 1.00 96.56 67 ARG A O 1
ATOM 505 N N . ARG A 1 68 ? 36.896 -0.469 -43.644 1.00 95.88 68 ARG A N 1
ATOM 506 C CA . ARG A 1 68 ? 36.286 -1.087 -44.844 1.00 95.88 68 ARG A CA 1
ATOM 507 C C . ARG A 1 68 ? 35.727 -2.504 -44.606 1.00 95.88 68 ARG A C 1
ATOM 509 O O . ARG A 1 68 ? 35.487 -3.252 -45.551 1.00 95.88 68 ARG A O 1
ATOM 516 N N . ALA A 1 69 ? 35.461 -2.864 -43.350 1.00 95.62 69 ALA A N 1
ATOM 517 C CA . ALA A 1 69 ? 34.864 -4.135 -42.944 1.00 95.62 69 ALA A CA 1
ATOM 518 C C . ALA A 1 69 ? 33.327 -4.071 -43.060 1.00 95.62 69 ALA A C 1
ATOM 520 O O . ALA A 1 69 ? 32.597 -4.102 -42.070 1.00 95.62 69 ALA A O 1
ATOM 521 N N . PHE A 1 70 ? 32.819 -3.926 -44.288 1.00 94.69 70 PHE A N 1
ATOM 522 C CA . PHE A 1 70 ? 31.399 -3.634 -44.529 1.00 94.69 70 PHE A CA 1
ATOM 523 C C . PHE A 1 70 ? 30.442 -4.745 -44.070 1.00 94.69 70 PHE A C 1
ATOM 525 O O . PHE A 1 70 ? 29.338 -4.438 -43.631 1.00 94.69 70 PHE A O 1
ATOM 532 N N . LYS A 1 71 ? 30.867 -6.018 -44.101 1.00 96.69 71 LYS A N 1
ATOM 533 C CA . LYS A 1 71 ? 30.070 -7.142 -43.573 1.00 96.69 71 LYS A CA 1
ATOM 534 C C . LYS A 1 71 ? 29.860 -7.027 -42.058 1.00 96.69 71 LYS A C 1
ATOM 536 O O . LYS A 1 71 ? 28.735 -7.176 -41.591 1.00 96.69 71 LYS A O 1
ATOM 541 N N . ASP A 1 72 ? 30.907 -6.684 -41.307 1.00 94.44 72 ASP A N 1
ATOM 542 C CA . ASP A 1 72 ? 30.802 -6.445 -39.863 1.00 94.44 72 ASP A CA 1
ATOM 543 C C . ASP A 1 72 ? 29.976 -5.196 -39.556 1.00 94.44 72 ASP A C 1
ATOM 545 O O . ASP A 1 72 ? 29.126 -5.224 -38.671 1.00 94.44 72 ASP A O 1
ATOM 549 N N . ALA A 1 73 ? 30.162 -4.116 -40.321 1.00 94.69 73 ALA A N 1
ATOM 550 C CA . ALA A 1 73 ? 29.356 -2.907 -40.174 1.00 94.69 73 ALA A CA 1
ATOM 551 C C . ALA A 1 73 ? 27.857 -3.165 -40.420 1.00 94.69 73 ALA A C 1
ATOM 553 O O . ALA A 1 73 ? 27.026 -2.610 -39.704 1.00 94.69 73 ALA A O 1
ATOM 554 N N . ALA A 1 74 ? 27.512 -4.018 -41.392 1.00 96.12 74 ALA A N 1
ATOM 555 C CA . ALA A 1 74 ? 26.137 -4.438 -41.657 1.00 96.12 74 ALA A CA 1
ATOM 556 C C . ALA A 1 74 ? 25.572 -5.320 -40.529 1.00 96.12 74 ALA A C 1
ATOM 558 O O . ALA A 1 74 ? 24.452 -5.081 -40.083 1.00 96.12 74 ALA A O 1
ATOM 559 N N . ARG A 1 75 ? 26.360 -6.274 -40.008 1.00 98.19 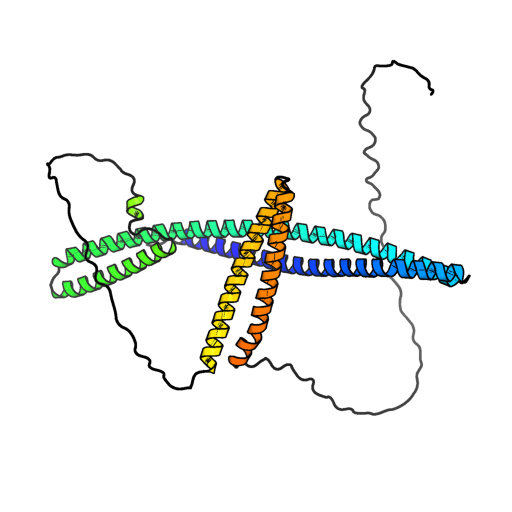75 ARG A N 1
ATOM 560 C CA . ARG A 1 75 ? 25.975 -7.104 -38.852 1.00 98.19 75 ARG A CA 1
ATOM 561 C C . ARG A 1 75 ? 25.682 -6.252 -37.613 1.00 98.19 75 ARG A C 1
ATOM 563 O O . ARG A 1 75 ? 24.613 -6.386 -37.032 1.00 98.19 75 ARG A O 1
ATOM 570 N N . ILE A 1 76 ? 26.580 -5.327 -37.267 1.00 96.44 76 ILE A N 1
ATOM 571 C CA . ILE A 1 76 ? 26.396 -4.420 -36.122 1.00 96.44 76 ILE A CA 1
ATOM 572 C C . ILE A 1 76 ? 25.213 -3.463 -36.367 1.00 96.44 76 ILE A C 1
ATOM 574 O O . ILE A 1 76 ? 24.496 -3.111 -35.439 1.00 96.44 76 ILE A O 1
ATOM 578 N N . ALA A 1 77 ? 24.958 -3.044 -37.613 1.00 96.75 77 ALA A N 1
ATOM 579 C CA . ALA A 1 77 ? 23.783 -2.231 -37.930 1.00 96.75 77 ALA A CA 1
ATOM 580 C C . ALA A 1 77 ? 22.456 -2.992 -37.745 1.00 96.75 77 ALA A C 1
ATOM 582 O O . ALA A 1 77 ? 21.481 -2.380 -37.314 1.00 96.75 77 ALA A O 1
ATOM 583 N N . ALA A 1 78 ? 22.422 -4.298 -38.034 1.00 97.31 78 ALA A N 1
ATOM 584 C CA . ALA A 1 78 ? 21.273 -5.151 -37.737 1.00 97.31 78 ALA A CA 1
ATOM 585 C C . ALA A 1 78 ? 21.091 -5.340 -36.221 1.00 97.31 78 ALA A C 1
ATOM 587 O O . ALA A 1 78 ? 19.992 -5.137 -35.722 1.00 97.31 78 ALA A O 1
ATOM 588 N N . GLU A 1 79 ? 22.175 -5.610 -35.486 1.00 97.44 79 GLU A N 1
ATOM 589 C CA . GLU A 1 79 ? 22.188 -5.713 -34.016 1.00 97.44 79 GLU A CA 1
ATOM 590 C C . GLU A 1 79 ? 21.650 -4.436 -33.342 1.00 97.44 79 GLU A C 1
ATOM 592 O O . GLU A 1 79 ? 20.777 -4.511 -32.484 1.00 97.44 79 GLU A O 1
ATOM 597 N N . ILE A 1 80 ? 22.077 -3.251 -33.801 1.00 98.00 80 ILE A N 1
ATOM 598 C CA . ILE A 1 80 ? 21.537 -1.955 -33.348 1.00 98.00 80 ILE A CA 1
ATOM 599 C C . ILE A 1 80 ? 20.038 -1.825 -33.653 1.00 98.00 80 ILE A C 1
ATOM 601 O O . ILE A 1 80 ? 19.305 -1.282 -32.832 1.00 98.00 80 ILE A O 1
ATOM 605 N N . LYS A 1 81 ? 19.565 -2.293 -34.819 1.00 97.88 81 LYS A N 1
ATOM 606 C CA . LYS A 1 81 ? 18.134 -2.243 -35.163 1.00 97.88 81 LYS A CA 1
ATOM 607 C C . LYS A 1 81 ? 17.315 -3.145 -34.235 1.00 97.88 81 LYS A C 1
ATOM 609 O O . LYS A 1 81 ? 16.288 -2.696 -33.742 1.00 97.88 81 LYS A O 1
ATOM 614 N N . THR A 1 82 ? 17.776 -4.371 -33.986 1.00 98.12 82 THR A N 1
ATOM 615 C CA . THR A 1 82 ? 17.127 -5.306 -33.057 1.00 98.12 82 THR A CA 1
ATOM 616 C C . THR A 1 82 ? 17.109 -4.748 -31.640 1.00 98.12 82 THR A C 1
ATOM 618 O O . THR A 1 82 ? 16.050 -4.683 -31.040 1.00 98.12 82 THR A O 1
ATOM 621 N N . LEU A 1 83 ? 18.238 -4.253 -31.125 1.00 97.69 83 LEU A N 1
ATOM 622 C CA . LEU A 1 83 ? 18.288 -3.678 -29.779 1.00 97.69 83 LEU A CA 1
ATOM 623 C C . LEU A 1 83 ? 17.384 -2.450 -29.619 1.00 97.69 83 LEU A C 1
ATOM 625 O O . LEU A 1 83 ? 16.805 -2.282 -28.556 1.00 97.69 83 LEU A O 1
ATOM 629 N N . LYS A 1 84 ? 17.222 -1.616 -30.654 1.00 97.81 84 LYS A N 1
ATOM 630 C CA . LYS A 1 84 ? 16.238 -0.524 -30.615 1.00 97.81 84 LYS A CA 1
ATOM 631 C C . LYS A 1 84 ? 14.806 -1.048 -30.536 1.00 97.81 84 LYS A C 1
ATOM 633 O O . LYS A 1 84 ? 14.120 -0.689 -29.596 1.00 97.81 84 LYS A O 1
ATOM 638 N N . ALA A 1 85 ? 14.415 -1.959 -31.428 1.00 97.94 85 ALA A N 1
ATOM 639 C CA . ALA A 1 85 ? 13.078 -2.556 -31.394 1.00 97.94 85 ALA A CA 1
ATOM 640 C C . ALA A 1 85 ? 12.777 -3.250 -30.052 1.00 97.94 85 ALA A C 1
ATOM 642 O O . ALA A 1 85 ? 11.683 -3.104 -29.526 1.00 97.94 85 ALA A O 1
ATOM 643 N N . ASN A 1 86 ? 13.762 -3.942 -29.467 1.00 97.50 86 ASN A N 1
ATOM 644 C CA . ASN A 1 86 ? 13.636 -4.525 -28.133 1.00 97.50 86 ASN A CA 1
ATOM 645 C C . ASN A 1 86 ? 13.519 -3.454 -27.037 1.00 97.50 86 ASN A C 1
ATOM 647 O O . ASN A 1 86 ? 12.777 -3.656 -26.092 1.00 97.50 86 ASN A O 1
ATOM 651 N N . LYS A 1 87 ? 14.241 -2.327 -27.125 1.00 97.62 87 LYS A N 1
ATOM 652 C CA . LYS A 1 87 ? 14.065 -1.226 -26.166 1.00 97.62 87 LYS A CA 1
ATOM 653 C C . LYS A 1 87 ? 12.654 -0.648 -26.250 1.00 97.62 87 LYS A C 1
ATOM 655 O O . LYS A 1 87 ? 12.083 -0.358 -25.206 1.00 97.62 87 LYS A O 1
ATOM 660 N N . ASP A 1 88 ? 12.136 -0.462 -27.459 1.00 97.75 88 ASP A N 1
ATOM 661 C CA . ASP A 1 88 ? 10.802 0.093 -27.676 1.00 97.75 88 ASP A CA 1
ATOM 662 C C . ASP A 1 88 ? 9.739 -0.861 -27.065 1.00 97.75 88 ASP A C 1
ATOM 664 O O . ASP A 1 88 ? 8.983 -0.441 -26.197 1.00 97.75 88 ASP A O 1
ATOM 668 N N . ASP A 1 89 ? 9.811 -2.168 -27.359 1.00 97.94 89 ASP A N 1
ATOM 669 C CA . ASP A 1 89 ? 8.969 -3.237 -26.770 1.00 97.94 89 ASP A CA 1
ATOM 670 C C . ASP A 1 89 ? 9.065 -3.336 -25.230 1.00 97.94 89 ASP A C 1
ATOM 672 O O . ASP A 1 89 ? 8.060 -3.489 -24.539 1.00 97.94 89 ASP A O 1
ATOM 676 N N . GLU A 1 90 ? 10.264 -3.214 -24.653 1.00 97.31 90 GLU A N 1
ATOM 677 C CA . GLU A 1 90 ? 10.433 -3.188 -23.191 1.00 97.31 90 GLU A CA 1
ATOM 678 C C . GLU A 1 90 ? 9.899 -1.890 -22.560 1.00 97.31 90 GLU A C 1
ATOM 680 O O . GLU A 1 90 ? 9.455 -1.915 -21.414 1.00 97.31 90 GLU A O 1
ATOM 685 N N . THR A 1 91 ? 9.905 -0.771 -23.295 1.00 97.31 91 THR A N 1
ATOM 686 C CA . THR A 1 91 ? 9.320 0.504 -22.837 1.00 97.31 91 THR A CA 1
ATOM 687 C C . THR A 1 91 ? 7.794 0.414 -22.830 1.00 97.31 91 THR A C 1
ATOM 689 O O . THR A 1 91 ? 7.177 0.747 -21.822 1.00 97.31 91 THR A O 1
ATOM 692 N N . ASP A 1 92 ? 7.191 -0.150 -23.881 1.00 97.81 92 ASP A N 1
ATOM 693 C CA . ASP A 1 92 ? 5.744 -0.391 -23.940 1.00 97.81 92 ASP A CA 1
ATOM 694 C C . ASP A 1 92 ? 5.269 -1.286 -22.772 1.00 97.81 92 ASP A C 1
ATOM 696 O O . ASP A 1 92 ? 4.229 -1.022 -22.164 1.00 97.81 92 ASP A O 1
ATOM 700 N N . LYS A 1 93 ? 6.047 -2.317 -22.402 1.00 97.62 93 LYS A N 1
ATOM 701 C CA . LYS A 1 93 ? 5.776 -3.159 -21.217 1.00 97.62 93 LYS A CA 1
ATOM 702 C C . LYS A 1 93 ? 5.953 -2.405 -19.904 1.00 97.62 93 LYS A C 1
ATOM 704 O O . LYS A 1 93 ? 5.128 -2.564 -19.008 1.00 97.62 93 LYS A O 1
ATOM 709 N N . GLN A 1 94 ? 7.002 -1.588 -19.780 1.00 97.56 94 GLN A N 1
ATOM 710 C CA . GLN A 1 94 ? 7.223 -0.750 -18.599 1.00 97.56 94 GLN A CA 1
ATOM 711 C C . GLN A 1 94 ? 6.009 0.155 -18.341 1.00 97.56 94 GLN A C 1
ATOM 713 O O . GLN A 1 94 ? 5.532 0.233 -17.210 1.00 97.56 94 GLN A O 1
ATOM 718 N N . ASP A 1 95 ? 5.485 0.796 -19.385 1.00 96.50 95 ASP A N 1
ATOM 719 C CA . ASP A 1 95 ? 4.357 1.721 -19.271 1.00 96.50 95 ASP A CA 1
ATOM 720 C C . ASP A 1 95 ? 3.047 0.979 -18.946 1.00 96.50 95 ASP A C 1
ATOM 722 O O . ASP A 1 95 ? 2.298 1.410 -18.065 1.00 96.50 95 ASP A O 1
ATOM 726 N N . GLN A 1 96 ? 2.808 -0.192 -19.555 1.00 97.75 96 GLN A N 1
ATOM 727 C CA . GLN A 1 96 ? 1.690 -1.080 -19.194 1.00 97.75 96 GLN A CA 1
ATOM 728 C C . GLN A 1 96 ? 1.740 -1.497 -17.717 1.00 97.75 96 GLN A C 1
ATOM 730 O O . GLN A 1 96 ? 0.738 -1.389 -17.009 1.00 97.75 96 GLN A O 1
ATOM 735 N N . LYS A 1 97 ? 2.910 -1.935 -17.237 1.00 97.25 97 LYS A N 1
ATOM 736 C CA . LYS A 1 97 ? 3.111 -2.380 -15.852 1.00 97.25 97 LYS A CA 1
ATOM 737 C C . LYS A 1 97 ? 2.993 -1.230 -14.855 1.00 97.25 97 LYS A C 1
ATOM 739 O O . LYS A 1 97 ? 2.391 -1.397 -13.798 1.00 97.25 97 LYS A O 1
ATOM 744 N N . SER A 1 98 ? 3.471 -0.038 -15.215 1.00 96.19 98 SER A N 1
ATOM 745 C CA . SER A 1 98 ? 3.280 1.167 -14.404 1.00 96.19 98 SER A CA 1
ATOM 746 C C . SER A 1 98 ? 1.798 1.534 -14.266 1.00 96.19 98 SER A C 1
ATOM 748 O O . SER A 1 98 ? 1.350 1.824 -13.160 1.00 96.19 98 SER A O 1
ATOM 750 N N . ALA A 1 99 ? 1.021 1.477 -15.354 1.00 96.94 99 ALA A N 1
ATOM 751 C CA . ALA A 1 99 ? -0.420 1.735 -15.315 1.00 96.94 99 ALA A CA 1
ATOM 752 C C . ALA A 1 99 ? -1.188 0.672 -14.502 1.00 96.94 99 ALA A C 1
ATOM 754 O O . ALA A 1 99 ? -2.143 0.999 -13.794 1.00 96.94 99 ALA A O 1
ATOM 755 N N . GLU A 1 100 ? -0.757 -0.591 -14.567 1.00 97.25 100 GLU A N 1
ATOM 756 C CA . GLU A 1 100 ? -1.307 -1.687 -13.764 1.00 97.25 100 GLU A CA 1
ATOM 757 C C . GLU A 1 100 ? -1.086 -1.460 -12.256 1.00 97.25 100 GLU A C 1
ATOM 759 O O . GLU A 1 100 ? -2.038 -1.578 -11.482 1.00 97.25 100 GLU A O 1
ATOM 764 N N . ILE A 1 101 ? 0.116 -1.027 -11.850 1.00 96.81 101 ILE A N 1
ATOM 765 C CA . ILE A 1 101 ? 0.429 -0.655 -10.457 1.00 96.81 101 ILE A CA 1
ATOM 766 C C . ILE A 1 101 ? -0.429 0.523 -9.995 1.00 96.81 101 ILE A C 1
ATOM 768 O O . ILE A 1 101 ? -1.016 0.448 -8.919 1.00 96.81 101 ILE A O 1
ATOM 772 N N . THR A 1 102 ? -0.564 1.586 -10.799 1.00 96.44 102 THR A N 1
ATOM 773 C CA . THR A 1 102 ? -1.432 2.727 -10.453 1.00 96.44 102 THR A CA 1
ATOM 774 C C . THR A 1 102 ? -2.872 2.271 -10.206 1.00 96.44 102 THR A C 1
ATOM 776 O O . THR A 1 102 ? -3.453 2.631 -9.183 1.00 96.44 102 THR A O 1
ATOM 779 N N . ARG A 1 103 ? -3.427 1.417 -11.081 1.00 97.31 103 ARG A N 1
ATOM 780 C CA . ARG A 1 103 ? -4.775 0.845 -10.918 1.00 97.31 103 ARG A CA 1
ATOM 781 C C . ARG A 1 103 ? -4.913 0.067 -9.606 1.00 97.31 103 ARG A C 1
ATOM 783 O O . ARG A 1 103 ? -5.880 0.283 -8.879 1.00 97.31 103 ARG A O 1
ATOM 790 N N . MET A 1 104 ? -3.953 -0.808 -9.294 1.00 97.12 104 MET A N 1
ATOM 791 C CA . MET A 1 104 ? -3.955 -1.588 -8.050 1.00 97.12 104 MET A CA 1
ATOM 792 C C . MET A 1 104 ? -3.823 -0.705 -6.806 1.00 97.12 104 MET A C 1
ATOM 794 O O . MET A 1 104 ? -4.490 -0.961 -5.808 1.00 97.12 104 MET A O 1
ATOM 798 N N . THR A 1 105 ? -3.024 0.363 -6.860 1.00 95.38 105 THR A N 1
ATOM 799 C CA . THR A 1 105 ? -2.894 1.328 -5.758 1.00 95.38 105 THR A CA 1
ATOM 800 C C . THR A 1 105 ? -4.218 2.059 -5.492 1.00 95.38 105 THR A C 1
ATOM 802 O O . THR A 1 105 ? -4.626 2.168 -4.336 1.00 95.38 105 THR A O 1
ATOM 805 N N . THR A 1 106 ? -4.953 2.477 -6.532 1.00 97.00 106 THR A N 1
ATOM 806 C CA . THR A 1 106 ? -6.308 3.045 -6.371 1.00 97.00 106 THR A CA 1
ATOM 807 C C . THR A 1 106 ? -7.294 2.024 -5.781 1.00 97.00 106 THR A C 1
ATOM 809 O O . THR A 1 106 ? -8.076 2.363 -4.891 1.00 97.00 106 THR A O 1
ATOM 812 N N . GLU A 1 107 ? -7.253 0.766 -6.233 1.00 96.75 107 GLU A N 1
ATOM 813 C CA . GLU A 1 107 ? -8.126 -0.304 -5.726 1.00 96.75 107 GLU A CA 1
ATOM 814 C C . GLU A 1 107 ? -7.845 -0.626 -4.245 1.00 96.75 107 GLU A C 1
ATOM 816 O O . GLU A 1 107 ? -8.777 -0.722 -3.444 1.00 96.75 107 GLU A O 1
ATOM 821 N N . LEU A 1 108 ? -6.568 -0.682 -3.848 1.00 96.62 108 LEU A N 1
ATOM 822 C CA . LEU A 1 108 ? -6.147 -0.817 -2.450 1.00 96.62 108 LEU A CA 1
ATOM 823 C C . LEU A 1 108 ? -6.622 0.358 -1.583 1.00 96.62 108 LEU A C 1
ATOM 825 O O . LEU A 1 108 ? -7.125 0.131 -0.483 1.00 96.62 108 LEU A O 1
ATOM 829 N N . GLY A 1 109 ? -6.530 1.596 -2.080 1.00 95.75 109 GLY A N 1
ATOM 830 C CA . GLY A 1 109 ? -7.082 2.775 -1.404 1.00 95.75 109 GLY A CA 1
ATOM 831 C C . GLY A 1 109 ? -8.589 2.648 -1.152 1.00 95.75 109 GLY A C 1
ATOM 832 O O . GLY A 1 109 ? -9.052 2.851 -0.029 1.00 95.75 109 GLY A O 1
ATOM 833 N N . SER A 1 110 ? -9.349 2.211 -2.163 1.00 97.25 110 SER A N 1
ATOM 834 C CA . SER A 1 110 ? -10.792 1.969 -2.036 1.00 97.25 110 SER A CA 1
ATOM 835 C C . SER A 1 110 ? -11.125 0.868 -1.023 1.00 97.25 110 SER A C 1
ATOM 837 O O . SER A 1 110 ? -12.072 1.020 -0.252 1.00 97.25 110 SER A O 1
ATOM 839 N N . LEU A 1 111 ? -10.368 -0.234 -1.001 1.00 96.88 111 LEU A N 1
ATOM 840 C CA . LEU A 1 111 ? -10.593 -1.340 -0.062 1.00 96.88 111 LEU A CA 1
ATOM 841 C C . LEU A 1 111 ? -10.221 -0.968 1.379 1.00 96.88 111 LEU A C 1
ATOM 843 O O . LEU A 1 111 ? -10.930 -1.355 2.306 1.00 96.88 111 LEU A O 1
ATOM 847 N N . ASN A 1 112 ? -9.157 -0.188 1.584 1.00 96.06 112 ASN A N 1
ATOM 848 C CA . ASN A 1 112 ? -8.801 0.344 2.902 1.00 96.06 112 ASN A CA 1
ATOM 849 C C . ASN A 1 112 ? -9.877 1.306 3.434 1.00 96.06 112 ASN A C 1
ATOM 851 O O . ASN A 1 112 ? -10.235 1.236 4.611 1.00 96.06 112 ASN A O 1
ATOM 855 N N . ALA A 1 113 ? -10.444 2.154 2.568 1.00 96.81 113 ALA A N 1
ATOM 856 C CA . ALA A 1 113 ? -11.567 3.019 2.924 1.00 96.81 113 ALA A CA 1
ATOM 857 C C . ALA A 1 113 ? -12.830 2.211 3.284 1.00 96.81 113 ALA A C 1
ATOM 859 O O . ALA A 1 113 ? -13.430 2.465 4.329 1.00 96.81 113 ALA A O 1
ATOM 860 N N . GLU A 1 114 ? -13.193 1.196 2.484 1.00 96.56 114 GLU A N 1
ATOM 861 C CA . GLU A 1 114 ? -14.317 0.299 2.798 1.00 96.56 114 GLU A CA 1
ATOM 862 C C . GLU A 1 114 ? -14.086 -0.416 4.137 1.00 96.56 114 GLU A C 1
ATOM 864 O O . GLU A 1 114 ? -14.968 -0.422 4.994 1.00 96.56 114 GLU A O 1
ATOM 869 N N . LYS A 1 115 ? -12.885 -0.966 4.364 1.00 96.31 115 LYS A N 1
ATOM 870 C CA . LYS A 1 115 ? -12.521 -1.624 5.625 1.00 96.31 115 LYS A CA 1
ATOM 871 C C . LYS A 1 115 ? -12.759 -0.700 6.826 1.00 96.31 115 LYS A C 1
ATOM 873 O O . LYS A 1 115 ? -13.442 -1.105 7.767 1.00 96.31 115 LYS A O 1
ATOM 878 N N . LYS A 1 116 ? -12.255 0.537 6.765 1.00 95.25 116 LYS A N 1
ATOM 879 C CA . LYS A 1 116 ? -12.412 1.541 7.828 1.00 95.25 116 LYS A CA 1
ATOM 880 C C . LYS A 1 116 ? -13.885 1.872 8.085 1.00 95.25 116 LYS A C 1
ATOM 882 O O . LYS A 1 116 ? -14.298 1.941 9.239 1.00 95.25 116 LYS A O 1
ATOM 887 N N . GLU A 1 117 ? -14.708 1.993 7.039 1.00 95.69 117 GLU A N 1
ATOM 888 C CA . GLU A 1 117 ? -16.161 2.176 7.185 1.00 95.69 117 GLU A CA 1
ATOM 889 C C . GLU A 1 117 ? -16.813 1.000 7.939 1.00 95.69 117 GLU A C 1
ATOM 891 O O . GLU A 1 117 ? -17.646 1.207 8.827 1.00 95.69 117 GLU A O 1
ATOM 896 N N . LYS A 1 118 ? -16.419 -0.246 7.637 1.00 93.38 118 LYS A N 1
ATOM 897 C CA . LYS A 1 118 ? -16.931 -1.437 8.337 1.00 93.38 118 LYS A CA 1
ATOM 898 C C . LYS A 1 118 ? -16.476 -1.497 9.797 1.00 93.38 118 LYS A C 1
ATOM 900 O O . LYS A 1 118 ? -17.285 -1.853 10.652 1.00 93.38 118 LYS A O 1
ATOM 905 N N . GLU A 1 119 ? -15.229 -1.134 10.093 1.00 92.81 119 GLU A N 1
ATOM 906 C CA . GLU A 1 119 ? -14.687 -1.057 11.460 1.00 92.81 119 GLU A CA 1
ATOM 907 C C . GLU A 1 119 ? -15.408 0.017 12.298 1.00 92.81 119 GLU A C 1
ATOM 909 O O . GLU A 1 119 ? -15.795 -0.232 13.445 1.00 92.81 119 GLU A O 1
ATOM 914 N N . ASP A 1 120 ? -15.708 1.169 11.698 1.00 91.00 120 ASP A N 1
ATOM 915 C CA . ASP A 1 120 ? -16.544 2.221 12.281 1.00 91.00 120 ASP A CA 1
ATOM 916 C C . ASP A 1 120 ? -17.974 1.737 12.578 1.00 91.00 120 ASP A C 1
ATOM 918 O O . ASP A 1 120 ? -18.530 2.012 13.647 1.00 91.00 120 ASP A O 1
ATOM 922 N N . LEU A 1 121 ? -18.602 1.034 11.628 1.00 90.88 121 LEU A N 1
ATOM 923 C CA . LEU A 1 121 ? -19.946 0.467 11.785 1.00 90.88 121 LEU A CA 1
ATOM 924 C C . LEU A 1 121 ? -19.986 -0.604 12.880 1.00 90.88 121 LEU A C 1
ATOM 926 O O . LEU A 1 121 ? -20.924 -0.620 13.682 1.00 90.88 121 LEU A O 1
ATOM 930 N N . LEU A 1 122 ? -18.961 -1.4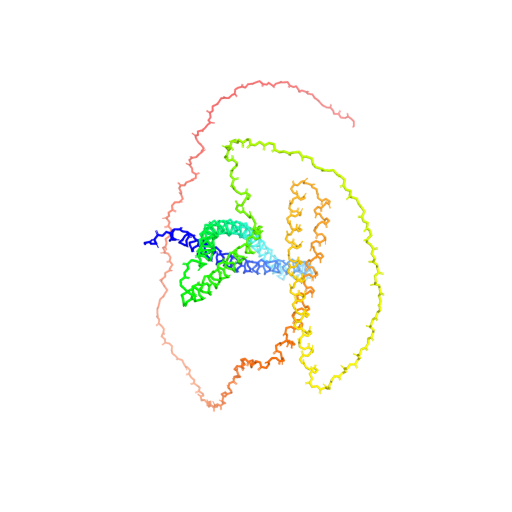55 12.951 1.00 90.44 122 LEU A N 1
ATOM 931 C CA . LEU A 1 122 ? -18.801 -2.467 13.992 1.00 90.44 122 LEU A CA 1
ATOM 932 C C . LEU A 1 122 ? -18.662 -1.809 15.369 1.00 90.44 122 LEU A C 1
ATOM 934 O O . LEU A 1 122 ? -19.391 -2.162 16.294 1.00 90.44 122 LEU A O 1
ATOM 938 N N . THR A 1 123 ? -17.801 -0.797 15.488 1.00 87.75 123 THR A N 1
ATOM 939 C CA . THR A 1 123 ? -17.599 -0.041 16.732 1.00 87.75 123 THR A CA 1
ATOM 940 C C . THR A 1 123 ? -18.905 0.606 17.204 1.00 87.75 123 THR A C 1
ATOM 942 O O . THR A 1 123 ? -19.284 0.468 18.369 1.00 87.75 123 THR A O 1
ATOM 945 N N . LYS A 1 124 ? -19.667 1.227 16.291 1.00 86.56 124 LYS A N 1
ATOM 946 C CA . LYS A 1 124 ? -21.000 1.797 16.573 1.00 86.56 124 LYS A CA 1
ATOM 947 C C . LYS A 1 124 ? -22.015 0.729 17.011 1.00 86.56 124 LYS A C 1
ATOM 949 O O . LYS A 1 124 ? -22.812 0.986 17.915 1.00 86.56 124 LYS A O 1
ATOM 954 N N . ALA A 1 125 ? -21.996 -0.459 16.402 1.00 84.81 125 ALA A N 1
ATOM 955 C CA . ALA A 1 125 ? -22.878 -1.570 16.765 1.00 84.81 125 ALA A CA 1
ATOM 956 C C . ALA A 1 125 ? -22.564 -2.125 18.166 1.00 84.81 125 ALA A C 1
ATOM 958 O O . ALA A 1 125 ? -23.472 -2.235 18.992 1.00 84.81 125 ALA A O 1
ATOM 959 N N . VAL A 1 126 ? -21.286 -2.393 18.458 1.00 87.12 126 VAL A N 1
ATOM 960 C CA . VAL A 1 126 ? -20.812 -2.875 19.767 1.00 87.12 126 VAL A CA 1
ATOM 961 C C . VAL A 1 126 ? -21.100 -1.849 20.862 1.00 87.12 126 VAL A C 1
ATOM 963 O O . VAL A 1 126 ? -21.686 -2.196 21.884 1.00 87.12 126 VAL A O 1
ATOM 966 N N . SER A 1 127 ? -20.783 -0.571 20.629 1.00 86.44 127 SER A N 1
ATOM 967 C CA . SER A 1 127 ? -21.029 0.518 21.586 1.00 86.44 127 SER A CA 1
ATOM 968 C C . SER A 1 127 ? -22.516 0.656 21.948 1.00 86.44 127 SER A C 1
ATOM 970 O O . SER A 1 127 ? -22.869 0.799 23.118 1.00 86.44 127 SER A O 1
ATOM 972 N N . LYS A 1 128 ? -23.421 0.503 20.972 1.00 85.88 128 LYS A N 1
ATOM 973 C CA . LYS A 1 128 ? -24.873 0.534 21.209 1.00 85.88 128 LYS A CA 1
ATOM 974 C C . LYS A 1 128 ? -25.383 -0.649 22.040 1.00 85.88 128 LYS A C 1
ATOM 976 O O . LYS A 1 128 ? -26.346 -0.490 22.793 1.00 85.88 128 LYS A O 1
ATOM 981 N N . GLU A 1 129 ? -24.783 -1.828 21.900 1.00 86.19 129 GLU A N 1
ATOM 982 C CA . GLU A 1 129 ? -25.163 -2.998 22.699 1.00 86.19 129 GLU A CA 1
ATOM 983 C C . GLU A 1 129 ? -24.571 -2.932 24.113 1.00 86.19 129 GLU A C 1
ATOM 985 O O . GLU A 1 129 ? -25.282 -3.171 25.091 1.00 86.19 129 GLU A O 1
ATOM 990 N N . ASP A 1 130 ? -23.321 -2.484 24.244 1.00 87.12 130 ASP A N 1
ATOM 991 C CA . ASP A 1 130 ? -22.695 -2.181 25.532 1.00 87.12 130 ASP A CA 1
ATOM 992 C C . ASP A 1 130 ? -23.463 -1.087 26.305 1.00 87.12 130 ASP A C 1
ATOM 994 O O . ASP A 1 130 ? -23.614 -1.196 27.523 1.00 87.12 130 ASP A O 1
ATOM 998 N N . GLU A 1 131 ? -24.040 -0.082 25.630 1.00 87.81 131 GLU A N 1
ATOM 999 C CA . GLU A 1 131 ? -24.903 0.929 26.265 1.00 87.81 131 GLU A CA 1
ATOM 1000 C C . GLU A 1 131 ? -26.157 0.292 26.894 1.00 87.81 131 GLU A C 1
ATOM 1002 O O . GLU A 1 131 ? -26.470 0.547 28.064 1.00 87.81 131 GLU A O 1
ATOM 1007 N N . ARG A 1 132 ? -26.856 -0.581 26.154 1.00 87.00 132 ARG A N 1
ATOM 1008 C CA . ARG A 1 132 ? -28.032 -1.314 26.663 1.00 87.00 132 ARG A CA 1
ATOM 1009 C C . ARG A 1 132 ? -27.664 -2.244 27.812 1.00 87.00 132 ARG A C 1
ATOM 1011 O O . ARG A 1 132 ? -28.387 -2.315 28.808 1.00 87.00 132 ARG A O 1
ATOM 1018 N N . ARG A 1 133 ? -26.535 -2.946 27.691 1.00 88.44 133 ARG A N 1
ATOM 1019 C CA . ARG A 1 133 ? -26.009 -3.837 28.729 1.00 88.44 133 ARG A CA 1
ATOM 1020 C C . ARG A 1 133 ? -25.701 -3.055 30.003 1.00 88.44 133 ARG A C 1
ATOM 1022 O O . ARG A 1 133 ? -26.158 -3.442 31.076 1.00 88.44 133 ARG A O 1
ATOM 1029 N N . LEU A 1 134 ? -25.038 -1.904 29.886 1.00 89.31 134 LEU A N 1
ATOM 1030 C CA . LEU A 1 134 ? -24.787 -0.990 30.999 1.00 89.31 134 LEU A CA 1
ATOM 1031 C C . LEU A 1 134 ? -26.095 -0.450 31.607 1.00 89.31 134 LEU A C 1
ATOM 1033 O O . LEU A 1 134 ? -26.168 -0.223 32.816 1.00 89.31 134 LEU A O 1
ATOM 1037 N N . GLU A 1 135 ? -27.148 -0.223 30.815 1.00 89.12 135 GLU A N 1
ATOM 1038 C CA . GLU A 1 135 ? -28.486 0.130 31.320 1.00 89.12 135 GLU A CA 1
ATOM 1039 C C . GLU A 1 135 ? -29.114 -0.988 32.155 1.00 89.12 135 GLU A C 1
ATOM 1041 O O . GLU A 1 135 ? -29.633 -0.728 33.244 1.00 89.12 135 GLU A O 1
ATOM 1046 N N . MET A 1 136 ? -29.016 -2.233 31.692 1.00 91.19 136 MET A N 1
ATOM 1047 C CA . MET A 1 136 ? -29.492 -3.400 32.430 1.00 91.19 136 MET A CA 1
ATOM 1048 C C . MET A 1 136 ? -28.713 -3.599 33.740 1.00 91.19 136 MET A C 1
ATOM 1050 O O . MET A 1 136 ? -29.326 -3.764 34.796 1.00 91.19 136 MET A O 1
ATOM 1054 N N . ILE A 1 137 ? -27.380 -3.515 33.700 1.00 91.00 137 ILE A N 1
ATOM 1055 C CA . ILE A 1 137 ? -26.503 -3.692 34.868 1.00 91.00 137 ILE A CA 1
ATOM 1056 C C . ILE A 1 137 ? -26.789 -2.641 35.948 1.00 91.00 137 ILE A C 1
ATOM 1058 O O . ILE A 1 137 ? -26.958 -2.995 37.113 1.00 91.00 137 ILE A O 1
ATOM 1062 N N . GLU A 1 138 ? -26.915 -1.357 35.594 1.00 89.94 138 GLU A N 1
ATOM 1063 C CA . GLU A 1 138 ? -27.231 -0.316 36.584 1.00 89.94 138 GLU A CA 1
ATOM 1064 C C . GLU A 1 138 ? -28.632 -0.496 37.197 1.00 89.94 138 GLU A C 1
ATOM 1066 O O . GLU A 1 138 ? -28.798 -0.300 38.405 1.00 89.94 138 GLU A O 1
ATOM 1071 N N . LYS A 1 139 ? -29.630 -0.944 36.417 1.00 90.25 139 LYS A N 1
ATOM 1072 C CA . LYS A 1 139 ? -30.964 -1.297 36.941 1.00 90.25 139 LYS A CA 1
ATOM 1073 C C . LYS A 1 139 ? -30.901 -2.478 37.916 1.00 90.25 139 LYS A C 1
ATOM 1075 O O . LYS A 1 139 ? -31.542 -2.432 38.969 1.00 90.25 139 LYS A O 1
ATOM 1080 N N . LEU A 1 140 ? -30.116 -3.512 37.602 1.00 90.00 140 LEU A N 1
ATOM 1081 C CA . LEU A 1 140 ? -29.890 -4.662 38.486 1.00 90.00 140 LEU A CA 1
ATOM 1082 C C . LEU A 1 140 ? -29.163 -4.240 39.771 1.00 90.00 140 LEU A C 1
ATOM 1084 O O . LEU A 1 140 ? -29.657 -4.525 40.861 1.00 90.00 140 LEU A O 1
ATOM 1088 N N . LYS A 1 141 ? -28.082 -3.458 39.666 1.00 91.50 141 LYS A N 1
ATOM 1089 C CA . LYS A 1 141 ? -27.334 -2.906 40.809 1.00 91.50 141 LYS A CA 1
ATOM 1090 C C . LYS A 1 141 ? -28.227 -2.058 41.718 1.00 91.50 141 LYS A C 1
ATOM 1092 O O . LYS A 1 141 ? -28.180 -2.211 42.940 1.00 91.50 141 LYS A O 1
ATOM 1097 N N . ALA A 1 142 ? -29.088 -1.210 41.152 1.00 89.81 142 ALA A N 1
ATOM 1098 C CA . ALA A 1 142 ? -30.053 -0.420 41.916 1.00 89.81 142 ALA A CA 1
ATOM 1099 C C . ALA A 1 142 ? -31.095 -1.302 42.634 1.00 89.81 142 ALA A C 1
ATOM 1101 O O . ALA A 1 142 ? -31.446 -1.033 43.785 1.00 89.81 142 ALA A O 1
ATOM 1102 N N . ASN A 1 143 ? -31.562 -2.380 41.995 1.00 89.94 143 ASN A N 1
ATOM 1103 C CA . ASN A 1 143 ? -32.475 -3.350 42.604 1.00 89.94 143 ASN A CA 1
ATOM 1104 C C . ASN A 1 143 ? -31.801 -4.127 43.750 1.00 89.94 143 ASN A C 1
ATOM 1106 O O . ASN A 1 143 ? -32.339 -4.153 44.857 1.00 89.94 143 ASN A O 1
ATOM 1110 N N . ALA A 1 144 ? -30.604 -4.676 43.528 1.00 88.81 144 ALA A N 1
ATOM 1111 C CA . ALA A 1 144 ? -29.814 -5.360 44.551 1.00 88.81 144 ALA A CA 1
ATOM 1112 C C . ALA A 1 144 ? -29.534 -4.438 45.752 1.00 88.81 144 ALA A C 1
ATOM 1114 O O . ALA A 1 144 ? -29.852 -4.789 46.885 1.00 88.81 144 ALA A O 1
ATOM 1115 N N . THR A 1 145 ? -29.107 -3.192 45.515 1.00 89.62 145 THR A N 1
ATOM 1116 C CA . THR A 1 145 ? -28.911 -2.169 46.566 1.00 89.62 145 THR A CA 1
ATOM 1117 C C . THR A 1 145 ? -30.208 -1.873 47.344 1.00 89.62 145 THR A C 1
ATOM 1119 O O . THR A 1 145 ? -30.210 -1.763 48.574 1.00 89.62 145 THR A O 1
ATOM 1122 N N . LYS A 1 146 ? -31.354 -1.793 46.653 1.00 90.44 146 LYS A N 1
ATOM 1123 C CA . LYS A 1 146 ? -32.683 -1.602 47.265 1.00 90.44 146 LYS A CA 1
ATOM 1124 C C . LYS A 1 146 ? -33.149 -2.824 48.064 1.00 90.44 146 LYS A C 1
ATOM 1126 O O . LYS A 1 146 ? -33.906 -2.669 49.020 1.00 90.44 146 LYS A O 1
ATOM 1131 N N . GLN A 1 147 ? -32.722 -4.027 47.694 1.00 86.75 147 GLN A N 1
ATOM 1132 C CA . GLN A 1 147 ? -32.939 -5.246 48.472 1.00 86.75 147 GLN A CA 1
ATOM 1133 C C . GLN A 1 147 ? -32.022 -5.298 49.704 1.00 86.75 147 GLN A C 1
ATOM 1135 O O . GLN A 1 147 ? -32.487 -5.611 50.800 1.00 86.75 147 GLN A O 1
ATOM 1140 N N . LEU A 1 148 ? -30.769 -4.865 49.562 1.00 86.69 148 LEU A N 1
ATOM 1141 C CA . LEU A 1 148 ? -29.772 -4.785 50.630 1.00 86.69 148 LEU A CA 1
ATOM 1142 C C . LEU A 1 148 ? -30.231 -3.829 51.750 1.00 86.69 148 LEU A C 1
ATOM 1144 O O . LEU A 1 148 ? -30.236 -4.203 52.921 1.00 86.69 148 LEU A O 1
ATOM 1148 N N . SER A 1 149 ? -30.782 -2.654 51.415 1.00 85.38 149 SER A N 1
ATOM 1149 C CA . SER A 1 149 ? -31.378 -1.743 52.417 1.00 85.38 149 SER A CA 1
ATOM 1150 C C . SER A 1 149 ? -32.612 -2.323 53.137 1.00 85.38 149 SER A C 1
ATOM 1152 O O . SER A 1 149 ? -32.911 -1.959 54.281 1.00 85.38 14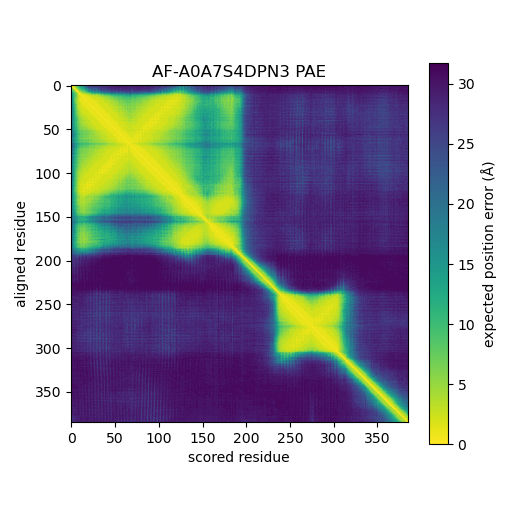9 SER A O 1
ATOM 1154 N N . ARG A 1 150 ? -33.314 -3.277 52.510 1.00 86.25 150 ARG A N 1
ATOM 1155 C CA . ARG A 1 150 ? -34.452 -4.010 53.094 1.00 86.25 150 ARG A CA 1
ATOM 1156 C C . ARG A 1 150 ? -34.031 -5.213 53.947 1.00 86.25 150 ARG A C 1
ATOM 1158 O O . ARG A 1 150 ? -34.855 -5.679 54.733 1.00 86.25 150 ARG A O 1
ATOM 1165 N N . ALA A 1 151 ? -32.779 -5.676 53.859 1.00 81.50 151 ALA A N 1
ATOM 1166 C CA . ALA A 1 151 ? -32.265 -6.819 54.624 1.00 81.50 151 ALA A CA 1
ATOM 1167 C C . ALA A 1 151 ? -32.359 -6.620 56.150 1.00 81.50 151 ALA A C 1
ATOM 1169 O O . ALA A 1 151 ? -32.512 -7.583 56.899 1.00 81.50 151 ALA A O 1
ATOM 1170 N N . SER A 1 152 ? -32.382 -5.364 56.607 1.00 77.06 152 SER A N 1
ATOM 1171 C CA . SER A 1 152 ? -32.667 -4.954 57.993 1.00 77.06 152 SER A CA 1
ATOM 1172 C C . SER A 1 152 ? -33.983 -5.501 58.576 1.00 77.06 152 SER A C 1
ATOM 1174 O O . SER A 1 152 ? -34.145 -5.507 59.794 1.00 77.06 152 SER A O 1
ATOM 1176 N N . LYS A 1 153 ? -34.916 -5.963 57.730 1.00 84.12 153 LYS A N 1
ATOM 1177 C CA . LYS A 1 153 ? -36.235 -6.498 58.112 1.00 84.12 153 LYS A CA 1
ATOM 1178 C C . LYS A 1 153 ? -36.313 -8.032 58.094 1.00 84.12 153 LYS A C 1
ATOM 1180 O O . LYS A 1 153 ? -37.388 -8.580 58.329 1.00 84.12 153 LYS A O 1
ATOM 1185 N N . LEU A 1 154 ? -35.216 -8.723 57.776 1.00 85.38 154 LEU A N 1
ATOM 1186 C CA . LEU A 1 154 ? -35.155 -10.187 57.724 1.00 85.38 154 LEU A CA 1
ATOM 1187 C C . LEU A 1 154 ? -34.780 -10.797 59.088 1.00 85.38 154 LEU A C 1
ATOM 1189 O O . LEU A 1 154 ? -34.093 -10.146 59.875 1.00 85.38 154 LEU A O 1
ATOM 1193 N N . PRO A 1 155 ? -35.169 -12.059 59.367 1.00 84.62 155 PRO A N 1
ATOM 1194 C CA . PRO A 1 155 ? -34.693 -12.792 60.540 1.00 84.62 155 PRO A CA 1
ATOM 1195 C C . PRO A 1 155 ? -33.162 -12.901 60.554 1.00 84.62 155 PRO A C 1
ATOM 1197 O O . PRO A 1 155 ? -32.559 -13.150 59.511 1.00 84.62 155 PRO A O 1
ATOM 1200 N N . GLU A 1 156 ? -32.544 -12.783 61.733 1.00 77.94 156 GLU A N 1
ATOM 1201 C CA . GLU A 1 156 ? -31.085 -12.644 61.896 1.00 77.94 156 GLU A CA 1
ATOM 1202 C C . GLU A 1 156 ? -30.264 -13.706 61.134 1.00 77.94 156 GLU A C 1
ATOM 1204 O O . GLU A 1 156 ? -29.339 -13.365 60.402 1.00 77.94 156 GLU A O 1
ATOM 1209 N N . GLY A 1 157 ? -30.663 -14.983 61.207 1.00 75.44 157 GLY A N 1
ATOM 1210 C CA . GLY A 1 157 ? -29.976 -16.088 60.519 1.00 75.44 157 GLY A CA 1
ATOM 1211 C C . GLY A 1 157 ? -30.147 -16.135 58.992 1.00 75.44 157 GLY A C 1
ATOM 1212 O O . GLY A 1 157 ? -29.447 -16.892 58.329 1.00 75.44 157 GLY A O 1
ATOM 1213 N N . VAL A 1 158 ? -31.065 -15.348 58.421 1.00 79.38 158 VAL A N 1
ATOM 1214 C CA . VAL A 1 158 ? -31.234 -15.182 56.962 1.00 79.38 158 VAL A CA 1
ATOM 1215 C C . VAL A 1 158 ? -30.570 -13.886 56.494 1.00 79.38 158 VAL A C 1
ATOM 1217 O O . VAL A 1 158 ? -29.956 -13.850 55.430 1.00 79.38 158 VAL A O 1
ATOM 1220 N N . LYS A 1 159 ? -30.664 -12.832 57.311 1.00 85.19 159 LYS A N 1
ATOM 1221 C CA . LYS A 1 159 ? -30.120 -11.491 57.072 1.00 85.19 159 LYS A CA 1
ATOM 1222 C C . LYS A 1 159 ? -28.630 -11.508 56.734 1.00 85.19 159 LYS A C 1
ATOM 1224 O O . LYS A 1 159 ? -28.240 -10.846 55.779 1.00 85.19 159 LYS A O 1
ATOM 1229 N N . GLU A 1 160 ? -27.813 -12.253 57.472 1.00 84.75 160 GLU A N 1
ATOM 1230 C CA . GLU A 1 160 ? -26.356 -12.274 57.274 1.00 84.75 160 GLU A CA 1
ATOM 1231 C C . GLU A 1 160 ? -25.964 -12.892 55.917 1.00 84.75 160 GLU A C 1
ATOM 1233 O O . GLU A 1 160 ? -25.231 -12.278 55.142 1.00 84.75 160 GLU A O 1
ATOM 1238 N N . VAL A 1 161 ? -26.555 -14.041 55.563 1.00 84.88 161 VAL A N 1
ATOM 1239 C CA . VAL A 1 161 ? -26.344 -14.711 54.264 1.00 84.88 161 VAL A CA 1
ATOM 1240 C C . VAL A 1 161 ? -26.881 -13.865 53.105 1.00 84.88 161 VAL A C 1
ATOM 1242 O O . VAL A 1 161 ? -26.188 -13.671 52.111 1.00 84.88 161 VAL A O 1
ATOM 1245 N N . TYR A 1 162 ? -28.096 -13.327 53.240 1.00 86.62 162 TYR A N 1
ATOM 1246 C CA . TYR A 1 162 ? -28.738 -12.506 52.209 1.00 86.62 162 TYR A CA 1
ATOM 1247 C C . TYR A 1 162 ? -27.980 -11.198 51.948 1.00 86.62 162 TYR A C 1
ATOM 1249 O O . TYR A 1 162 ? -27.806 -10.807 50.798 1.00 86.62 162 TYR A O 1
ATOM 1257 N N . THR A 1 163 ? -27.479 -10.550 53.006 1.00 87.25 163 THR A N 1
ATOM 1258 C CA . THR A 1 163 ? -26.654 -9.340 52.876 1.00 87.25 163 THR A CA 1
ATOM 1259 C C . THR A 1 163 ? -25.346 -9.665 52.165 1.00 87.25 163 THR A C 1
ATOM 1261 O O . THR A 1 163 ? -24.993 -8.957 51.231 1.00 87.25 163 THR A O 1
ATOM 1264 N N . LYS A 1 164 ? -24.660 -10.755 52.543 1.00 88.75 164 LYS A N 1
ATOM 1265 C CA . LYS A 1 164 ? -23.406 -11.158 51.896 1.00 88.75 164 LYS A CA 1
ATOM 1266 C C . LYS A 1 164 ? -23.582 -11.395 50.390 1.00 88.75 164 LYS A C 1
ATOM 1268 O O . LYS A 1 164 ? -22.840 -10.810 49.610 1.00 88.75 164 LYS A O 1
ATOM 1273 N N . VAL A 1 165 ? -24.580 -12.191 49.995 1.00 90.25 165 VAL A N 1
ATOM 1274 C CA . VAL A 1 165 ? -24.842 -12.501 48.576 1.00 90.25 165 VAL A CA 1
ATOM 1275 C C . VAL A 1 165 ? -25.165 -11.236 47.776 1.00 90.25 165 VAL A C 1
ATOM 1277 O O . VAL A 1 165 ? -24.623 -11.054 46.691 1.00 90.25 165 VAL A O 1
ATOM 1280 N N . LEU A 1 166 ? -25.992 -10.330 48.312 1.00 89.25 166 LEU A N 1
ATOM 1281 C CA . LEU A 1 166 ? -26.312 -9.076 47.620 1.00 89.25 166 LEU A CA 1
ATOM 1282 C C . LEU A 1 166 ? -25.133 -8.097 47.556 1.00 89.25 166 LEU A C 1
ATOM 1284 O O . LEU A 1 166 ? -25.046 -7.344 46.591 1.00 89.25 166 LEU A O 1
ATOM 1288 N N . THR A 1 167 ? -24.236 -8.082 48.547 1.00 90.88 167 THR A N 1
ATOM 1289 C CA . THR A 1 167 ? -22.995 -7.296 48.466 1.00 90.88 167 THR A CA 1
ATOM 1290 C C . THR A 1 167 ? -22.098 -7.833 47.352 1.00 90.88 167 THR A C 1
ATOM 1292 O O . THR A 1 167 ? -21.686 -7.055 46.498 1.00 90.88 167 THR A O 1
ATOM 1295 N N . GLU A 1 168 ? -21.868 -9.150 47.303 1.00 92.06 168 GLU A N 1
ATOM 1296 C CA . GLU A 1 168 ? -21.083 -9.801 46.240 1.00 92.06 168 GLU A CA 1
ATOM 1297 C C . GLU A 1 168 ? -21.704 -9.547 44.848 1.00 92.06 168 GLU A C 1
ATOM 1299 O O . GLU A 1 168 ? -20.996 -9.203 43.904 1.00 92.06 168 GLU A O 1
ATOM 1304 N N . GLU A 1 169 ? -23.034 -9.618 44.716 1.00 90.81 169 GLU A N 1
ATOM 1305 C CA . GLU A 1 169 ? -23.747 -9.301 43.468 1.00 90.81 169 GLU A CA 1
ATOM 1306 C C . GLU A 1 169 ? -23.600 -7.819 43.066 1.00 90.81 169 GLU A C 1
ATOM 1308 O O . GLU A 1 169 ? -23.367 -7.513 41.896 1.00 90.81 169 GLU A O 1
ATOM 1313 N N . VAL A 1 170 ? -23.667 -6.882 44.021 1.00 92.06 170 VAL A N 1
ATOM 1314 C CA . VAL A 1 170 ? -23.422 -5.449 43.768 1.00 92.06 170 VAL A CA 1
ATOM 1315 C C . VAL A 1 170 ? -21.969 -5.183 43.365 1.00 92.06 170 VAL A C 1
ATOM 1317 O O . VAL A 1 170 ? -21.742 -4.340 42.496 1.00 92.06 170 VAL A O 1
ATOM 1320 N N . GLU A 1 171 ? -20.992 -5.876 43.948 1.00 92.94 171 GLU A N 1
ATOM 1321 C CA . GLU A 1 171 ? -19.574 -5.763 43.579 1.00 92.94 171 GLU A CA 1
ATOM 1322 C C . GLU A 1 171 ? -19.326 -6.269 42.151 1.00 92.94 171 GLU A C 1
ATOM 1324 O O . GLU A 1 171 ? -18.751 -5.537 41.343 1.00 92.94 171 GLU A O 1
ATOM 1329 N N . VAL A 1 172 ? -19.847 -7.449 41.791 1.00 93.56 172 VAL A N 1
ATOM 1330 C CA . VAL A 1 172 ? -19.746 -8.008 40.428 1.00 93.56 172 VAL A CA 1
ATOM 1331 C C . VAL A 1 172 ? -20.403 -7.089 39.394 1.00 93.56 172 VAL A C 1
ATOM 1333 O O . VAL A 1 172 ? -19.771 -6.736 38.399 1.00 93.56 172 VAL A O 1
ATOM 1336 N N . LEU A 1 173 ? -21.633 -6.625 39.648 1.00 91.50 173 LEU A N 1
ATOM 1337 C CA . LEU A 1 173 ? -22.332 -5.688 38.757 1.00 91.50 173 LEU A CA 1
ATOM 1338 C C . LEU A 1 173 ? -21.625 -4.324 38.665 1.00 91.50 173 LEU A C 1
ATOM 1340 O O . LEU A 1 173 ? -21.754 -3.630 37.660 1.00 91.50 173 LEU A O 1
ATOM 1344 N N . SER A 1 174 ? -20.877 -3.916 39.695 1.00 90.94 174 SER A N 1
ATOM 1345 C CA . SER A 1 174 ? -20.049 -2.704 39.636 1.00 90.94 174 SER A CA 1
ATOM 1346 C C . SER A 1 174 ? -18.837 -2.907 38.734 1.00 90.94 174 SER A C 1
ATOM 1348 O O . SER A 1 174 ? -18.625 -2.103 37.833 1.00 90.94 174 SER A O 1
ATOM 1350 N N . ALA A 1 175 ? -18.103 -4.007 38.918 1.00 92.19 175 ALA A N 1
ATOM 1351 C CA . ALA A 1 175 ? -16.942 -4.336 38.098 1.00 92.19 175 ALA A CA 1
ATOM 1352 C C . ALA A 1 175 ? -17.307 -4.494 36.610 1.00 92.19 175 ALA A C 1
ATOM 1354 O O . ALA A 1 175 ? -16.592 -3.988 35.749 1.00 92.19 175 ALA A O 1
ATOM 1355 N N . GLU A 1 176 ? -18.445 -5.126 36.296 1.00 91.06 176 GLU A N 1
ATOM 1356 C CA . GLU A 1 176 ? -18.928 -5.259 34.915 1.00 91.06 176 GLU A CA 1
ATOM 1357 C C . GLU A 1 176 ? -19.322 -3.899 34.306 1.00 91.06 176 GLU A C 1
ATOM 1359 O O . GLU A 1 176 ? -18.963 -3.601 33.165 1.00 91.06 176 GLU A O 1
ATOM 1364 N N . ALA A 1 177 ? -20.003 -3.035 35.072 1.00 89.88 177 ALA A N 1
ATOM 1365 C CA . ALA A 1 177 ? -20.337 -1.679 34.631 1.00 89.88 177 ALA A CA 1
ATOM 1366 C C . ALA A 1 177 ? -19.082 -0.837 34.346 1.00 89.88 177 ALA A C 1
ATOM 1368 O O . ALA A 1 177 ? -19.011 -0.162 33.318 1.00 89.88 177 ALA A O 1
ATOM 1369 N N . ASP A 1 178 ? -18.086 -0.893 35.230 1.00 90.06 178 ASP A N 1
ATOM 1370 C CA . ASP A 1 178 ? -16.850 -0.122 35.099 1.00 90.06 178 ASP A CA 1
ATOM 1371 C C . ASP A 1 178 ? -15.943 -0.673 33.981 1.00 90.06 178 ASP A C 1
ATOM 1373 O O . ASP A 1 178 ? -15.297 0.110 33.280 1.00 90.06 178 ASP A O 1
ATOM 1377 N N . GLN A 1 179 ? -15.970 -1.986 33.712 1.00 89.88 179 GLN A N 1
ATOM 1378 C CA . GLN A 1 179 ? -15.302 -2.582 32.548 1.00 89.88 179 GLN A CA 1
ATOM 1379 C C . GLN A 1 179 ? -15.916 -2.100 31.223 1.00 89.88 179 GLN A C 1
ATOM 1381 O O . GLN A 1 179 ? -15.179 -1.780 30.289 1.00 89.88 179 GLN A O 1
ATOM 1386 N N . ILE A 1 180 ? -17.250 -2.016 31.133 1.00 88.69 180 ILE A N 1
ATOM 1387 C CA . ILE A 1 180 ? -17.936 -1.481 29.945 1.00 88.69 180 ILE A CA 1
ATOM 1388 C C . ILE A 1 180 ? -17.627 0.011 29.766 1.00 88.69 180 ILE A C 1
ATOM 1390 O O . ILE A 1 180 ? -17.309 0.439 28.660 1.00 88.69 180 ILE A O 1
ATOM 1394 N N . ARG A 1 181 ? -17.664 0.801 30.846 1.00 87.56 181 ARG A N 1
ATOM 1395 C CA . ARG A 1 181 ? -17.346 2.238 30.798 1.00 87.56 181 ARG A CA 1
ATOM 1396 C C . ARG A 1 181 ? -15.913 2.498 30.351 1.00 87.56 181 ARG A C 1
ATOM 1398 O O . ARG A 1 181 ? -15.712 3.305 29.454 1.00 87.56 181 ARG A O 1
ATOM 1405 N N . THR A 1 182 ? -14.943 1.774 30.913 1.00 87.50 182 THR A N 1
ATOM 1406 C CA . THR A 1 182 ? -13.522 1.892 30.540 1.00 87.50 182 THR A CA 1
ATOM 1407 C C . THR A 1 182 ? -13.288 1.562 29.062 1.00 87.50 182 THR A C 1
ATOM 1409 O O . THR A 1 182 ? -12.479 2.223 28.425 1.00 87.50 182 THR A O 1
ATOM 1412 N N . ARG A 1 183 ? -14.019 0.594 28.483 1.00 85.50 183 ARG A N 1
ATOM 1413 C CA . ARG A 1 183 ? -13.903 0.231 27.054 1.00 85.50 183 ARG A CA 1
ATOM 1414 C C . ARG A 1 183 ? -14.277 1.374 26.100 1.00 85.50 183 ARG A C 1
ATOM 1416 O O . ARG A 1 183 ? -13.723 1.437 25.011 1.00 85.50 183 ARG A O 1
ATOM 1423 N N . HIS A 1 184 ? -15.216 2.236 26.493 1.00 83.56 184 HIS A N 1
ATOM 1424 C CA . HIS A 1 184 ? -15.753 3.329 25.664 1.00 83.56 184 HIS A CA 1
ATOM 1425 C C . HIS A 1 184 ? -15.444 4.726 26.230 1.00 83.56 184 HIS A C 1
ATOM 1427 O O . HIS A 1 184 ? -16.080 5.700 25.834 1.00 83.56 184 HIS A O 1
ATOM 1433 N N . GLU A 1 185 ? -14.524 4.814 27.197 1.00 84.38 185 GLU A N 1
ATOM 1434 C CA . GLU A 1 185 ? -14.164 6.037 27.939 1.00 84.38 185 GLU A CA 1
ATOM 1435 C C . GLU A 1 185 ? -15.369 6.811 28.521 1.00 84.38 185 GLU A C 1
ATOM 1437 O O . GLU A 1 185 ? -15.349 8.032 28.692 1.00 84.38 185 GLU A O 1
ATOM 1442 N N . TRP A 1 186 ? -16.456 6.106 28.850 1.00 85.88 186 TRP A N 1
ATOM 1443 C CA . TRP A 1 186 ? -17.678 6.742 29.335 1.00 85.88 186 TRP A CA 1
ATOM 1444 C C . TRP A 1 186 ? -17.538 7.226 30.785 1.00 85.88 186 TRP A C 1
ATOM 1446 O O . TRP A 1 186 ? -17.108 6.456 31.650 1.00 85.88 186 TRP A O 1
ATOM 1456 N N . PRO A 1 187 ? -17.976 8.460 31.101 1.00 78.12 187 PRO A N 1
ATOM 1457 C CA . PRO A 1 187 ? -17.914 8.980 32.460 1.00 78.12 187 PRO A CA 1
ATOM 1458 C C . PRO A 1 187 ? -18.819 8.181 33.413 1.00 78.12 187 PRO A C 1
ATOM 1460 O O . PRO A 1 187 ? -19.847 7.620 33.023 1.00 78.12 187 PRO A O 1
ATOM 1463 N N . SER A 1 188 ? -18.466 8.155 34.701 1.00 75.00 188 SER A N 1
ATOM 1464 C CA . SER A 1 188 ? -19.162 7.368 35.738 1.00 75.00 188 SER A CA 1
ATOM 1465 C C . SER A 1 188 ? -20.650 7.710 35.918 1.00 75.00 188 SER A C 1
ATOM 1467 O O . SER A 1 188 ? -21.400 6.944 36.534 1.00 75.00 188 SER A O 1
ATOM 1469 N N . ASP A 1 189 ? -21.083 8.853 35.390 1.00 70.38 189 ASP A N 1
ATOM 1470 C CA . ASP A 1 189 ? -22.438 9.393 35.383 1.00 70.38 189 ASP A CA 1
ATOM 1471 C C . ASP A 1 189 ? -23.049 9.526 33.971 1.00 70.38 189 ASP A C 1
ATOM 1473 O O . ASP A 1 189 ? -24.082 10.174 33.824 1.00 70.38 189 ASP A O 1
ATOM 1477 N N . PHE A 1 190 ? -22.494 8.846 32.956 1.00 70.94 190 PHE A N 1
ATOM 1478 C CA . PHE A 1 190 ? -2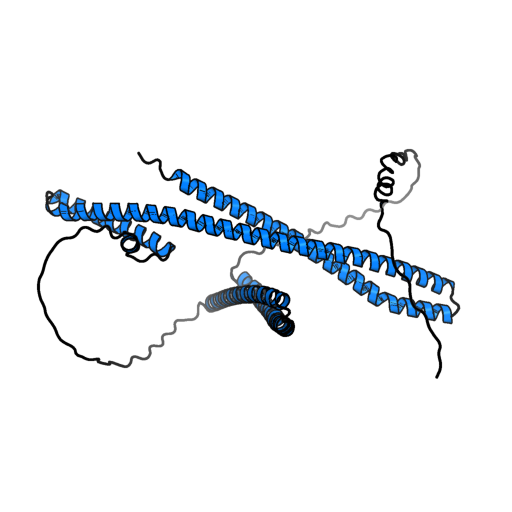2.939 8.823 31.547 1.00 70.94 190 PHE A CA 1
ATOM 1479 C C . PHE A 1 190 ? -24.467 8.812 31.336 1.00 70.94 190 PHE A C 1
ATOM 1481 O O . PHE A 1 190 ? -24.977 9.494 30.450 1.00 70.94 190 PHE A O 1
ATOM 1488 N N . LYS A 1 191 ? -25.233 8.096 32.174 1.00 62.25 1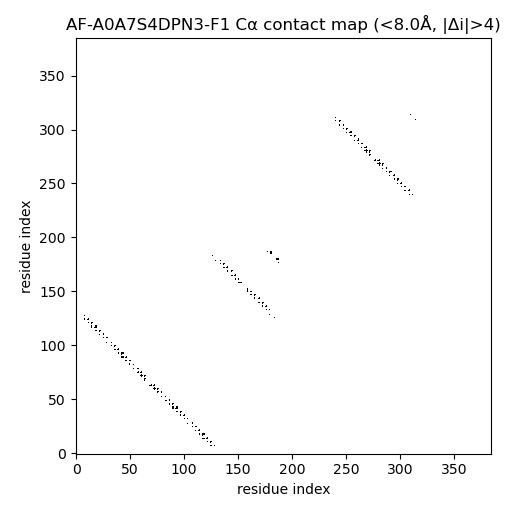91 LYS A N 1
ATOM 1489 C CA . LYS A 1 191 ? -26.706 8.072 32.075 1.00 62.25 191 LYS A CA 1
ATOM 1490 C C . LYS A 1 191 ? -27.414 9.294 32.655 1.00 62.25 191 LYS A C 1
ATOM 1492 O O . LYS A 1 191 ? -28.476 9.649 32.157 1.00 62.25 191 LYS A O 1
ATOM 1497 N N . LYS A 1 192 ? -26.837 9.961 33.659 1.00 58.59 192 LYS A N 1
ATOM 1498 C CA . LYS A 1 192 ? -27.365 11.228 34.199 1.00 58.59 192 LYS A CA 1
ATOM 1499 C C . LYS A 1 192 ? -27.223 12.376 33.198 1.00 58.59 192 LYS A C 1
ATOM 1501 O O . LYS A 1 192 ? -27.995 13.321 33.254 1.00 58.59 192 LYS A O 1
ATOM 1506 N N . MET A 1 193 ? -26.276 12.272 32.264 1.00 52.19 193 MET A N 1
ATOM 1507 C CA . MET A 1 193 ? -26.131 13.216 31.150 1.00 52.19 193 MET A CA 1
ATOM 1508 C C . MET A 1 193 ? -27.148 12.987 30.016 1.00 52.19 193 MET A C 1
ATOM 1510 O O . MET A 1 193 ? -27.318 13.867 29.178 1.00 52.19 193 MET A O 1
ATOM 1514 N N . LYS A 1 194 ? -27.819 11.822 29.964 1.00 54.31 194 LYS A N 1
ATOM 1515 C CA . LYS A 1 194 ? -28.770 11.458 28.893 1.00 54.31 194 LYS A CA 1
ATOM 1516 C C . LYS A 1 194 ? -30.250 11.580 29.271 1.00 54.31 194 LYS A C 1
ATOM 1518 O O . LYS A 1 194 ? -31.094 11.393 28.399 1.00 54.31 194 LYS A O 1
ATOM 1523 N N . THR A 1 195 ? -30.597 11.885 30.522 1.00 34.97 195 THR A N 1
ATOM 1524 C CA . THR A 1 195 ? -31.986 12.205 30.895 1.00 34.97 195 THR A CA 1
ATOM 1525 C C . THR A 1 195 ? -32.393 13.557 30.307 1.00 34.97 195 THR A C 1
ATOM 1527 O O . THR A 1 195 ? -31.785 14.562 30.684 1.00 34.97 195 THR A O 1
ATOM 1530 N N . PRO A 1 196 ? -33.421 13.628 29.437 1.00 41.16 196 PRO A N 1
ATOM 1531 C CA . PRO A 1 196 ? -34.068 14.894 29.131 1.00 41.16 196 PRO A CA 1
ATOM 1532 C C . PRO A 1 196 ? -34.649 15.470 30.423 1.00 41.16 196 PRO A C 1
ATOM 1534 O O . PRO A 1 196 ? -35.155 14.723 31.263 1.00 41.16 196 PRO A O 1
ATOM 1537 N N . VAL A 1 197 ? -34.594 16.791 30.567 1.00 40.62 197 VAL A N 1
ATOM 1538 C CA . VAL A 1 197 ? -35.392 17.494 31.573 1.00 40.62 197 VAL A CA 1
ATOM 1539 C C . VAL A 1 197 ? -36.849 17.377 31.135 1.00 40.62 197 VAL A C 1
ATOM 1541 O O . VAL A 1 197 ? -37.272 18.069 30.214 1.00 40.62 197 VAL A O 1
ATOM 1544 N N . GLU A 1 198 ? -37.589 16.463 31.755 1.00 36.66 198 GLU A N 1
ATOM 1545 C CA . GLU A 1 198 ? -39.047 16.520 31.771 1.00 36.66 198 GLU A CA 1
ATOM 1546 C C . GLU A 1 198 ? -39.420 17.344 33.007 1.00 36.66 198 GLU A C 1
ATOM 1548 O O . GLU A 1 198 ? -39.078 16.987 34.137 1.00 36.66 198 GLU A O 1
ATOM 1553 N N . GLU A 1 199 ? -39.987 18.522 32.758 1.00 43.78 199 GLU A N 1
ATOM 1554 C CA . GLU A 1 199 ? -40.404 19.477 33.780 1.00 43.78 199 GLU A CA 1
ATOM 1555 C C . GLU A 1 199 ? -41.555 18.888 34.605 1.00 43.78 199 GLU A C 1
ATOM 1557 O O . GLU A 1 199 ? -42.569 18.486 34.042 1.00 43.78 199 GLU A O 1
ATOM 1562 N N . GLU A 1 200 ? -41.448 18.930 35.932 1.00 35.75 200 GLU A N 1
ATOM 1563 C CA . GLU A 1 200 ? -42.618 19.162 36.780 1.00 35.75 200 GLU A CA 1
ATOM 1564 C C . GLU A 1 200 ? -42.201 20.091 37.930 1.00 35.75 200 GLU A C 1
ATOM 1566 O O . GLU A 1 200 ? -41.214 19.854 38.634 1.00 35.75 200 GLU A O 1
ATOM 1571 N N . GLU A 1 201 ? -42.909 21.214 38.027 1.00 38.44 201 GLU A N 1
ATOM 1572 C CA . GLU A 1 201 ? -42.741 22.257 39.038 1.00 38.44 201 GLU A CA 1
ATOM 1573 C C . GLU A 1 201 ? -43.268 21.779 40.402 1.00 38.44 201 GLU A C 1
ATOM 1575 O O . GLU A 1 201 ? -44.229 21.018 40.452 1.00 38.44 201 GLU A O 1
ATOM 1580 N N . GLU A 1 202 ? -42.675 22.256 41.501 1.00 34.81 202 GLU A N 1
ATOM 1581 C CA . GLU A 1 202 ? -43.363 23.049 42.545 1.00 34.81 202 GLU A CA 1
ATOM 1582 C C . GLU A 1 202 ? -42.418 23.309 43.746 1.00 34.81 202 GLU A C 1
ATOM 1584 O O . GLU A 1 202 ? -41.760 22.397 44.240 1.00 34.81 202 GLU A O 1
ATOM 1589 N N . GLU A 1 203 ? -42.327 24.591 44.133 1.00 35.12 203 GLU A N 1
ATOM 1590 C CA . GLU A 1 203 ? -42.365 25.173 45.500 1.00 35.12 203 GLU A CA 1
ATOM 1591 C C . GLU A 1 203 ? -41.649 24.453 46.689 1.00 35.12 203 GLU A C 1
ATOM 1593 O O . GLU A 1 203 ? -41.743 23.249 46.887 1.00 35.12 203 GLU A O 1
ATOM 1598 N N . GLU A 1 204 ? -40.955 25.121 47.624 1.00 34.50 204 GLU A N 1
ATOM 1599 C CA . GLU A 1 204 ? -40.729 26.554 47.885 1.00 34.50 204 GLU A CA 1
ATOM 1600 C C . GLU A 1 204 ? -39.494 26.753 48.816 1.00 34.50 204 GLU A C 1
ATOM 1602 O O . GLU A 1 204 ? -38.935 25.795 49.344 1.00 34.50 204 GLU A O 1
ATOM 1607 N N . GLU A 1 205 ? -39.084 28.018 48.976 1.00 35.56 205 GLU A N 1
ATOM 1608 C CA . GLU A 1 205 ? -38.264 28.659 50.035 1.00 35.56 205 GLU A CA 1
ATOM 1609 C C . GLU A 1 205 ? -37.482 27.824 51.094 1.00 35.56 205 GLU A C 1
ATOM 1611 O O . GLU A 1 205 ? -38.051 27.065 51.871 1.00 35.56 205 GLU A O 1
ATOM 1616 N N . GLU A 1 206 ? -36.195 28.157 51.316 1.00 33.91 206 GLU A N 1
ATOM 1617 C CA . GLU A 1 206 ? -35.847 29.120 52.390 1.00 33.91 206 GLU A CA 1
ATOM 1618 C C . GLU A 1 206 ? -34.390 29.653 52.329 1.00 33.91 206 GLU A C 1
ATOM 1620 O O . GLU A 1 206 ? -33.588 29.307 51.460 1.00 33.91 206 GLU A O 1
ATOM 1625 N N . GLU A 1 207 ? -34.083 30.605 53.216 1.00 32.59 207 GLU A N 1
ATOM 1626 C CA . GLU A 1 207 ? -33.042 31.629 53.071 1.00 32.59 207 GLU A CA 1
ATOM 1627 C C . GLU A 1 207 ? -31.586 31.271 53.476 1.00 32.59 207 GLU A C 1
ATOM 1629 O O . GLU A 1 207 ? -31.326 30.589 54.461 1.00 32.59 207 GLU A O 1
ATOM 1634 N N . LYS A 1 208 ? -30.639 31.961 52.810 1.00 36.50 208 LYS A N 1
ATOM 1635 C CA . LYS A 1 208 ? -29.391 32.574 53.344 1.00 36.50 208 LYS A CA 1
ATOM 1636 C C . LYS A 1 208 ? -28.468 31.754 54.274 1.00 36.50 208 LYS A C 1
ATOM 1638 O O . LYS A 1 208 ? -28.738 31.601 55.466 1.00 36.50 208 LYS A O 1
ATOM 1643 N N . LYS A 1 209 ? -27.199 31.635 53.850 1.00 34.03 209 LYS A N 1
ATOM 1644 C CA . LYS A 1 209 ? -26.086 32.323 54.551 1.00 34.03 209 LYS A CA 1
ATOM 1645 C C . LYS A 1 209 ? -24.830 32.493 53.694 1.00 34.03 209 LYS A C 1
ATOM 1647 O O . LYS A 1 209 ? -24.715 31.911 52.626 1.00 34.03 209 LYS A O 1
ATOM 1652 N N . ASP A 1 210 ? -23.951 33.361 54.181 1.00 31.12 210 ASP A N 1
ATOM 1653 C CA . ASP A 1 210 ? -22.911 34.090 53.448 1.00 31.12 210 ASP A CA 1
ATOM 1654 C C . ASP A 1 210 ? -21.560 33.989 54.203 1.00 31.12 210 ASP A C 1
ATOM 1656 O O . ASP A 1 210 ? -21.593 33.797 55.423 1.00 31.12 210 ASP A O 1
ATOM 1660 N N . VAL A 1 211 ? -20.425 34.206 53.508 1.00 35.09 211 VAL A N 1
ATOM 1661 C CA . VAL A 1 211 ? -19.013 34.300 54.010 1.00 35.09 211 VAL A CA 1
ATOM 1662 C C . VAL A 1 211 ? -18.439 33.030 54.722 1.00 35.09 211 VAL A C 1
ATOM 1664 O O . VAL A 1 211 ? -19.195 32.262 55.307 1.00 35.09 211 VAL A O 1
ATOM 1667 N N . SER A 1 212 ? -17.143 32.649 54.738 1.00 37.38 212 SER A N 1
ATOM 1668 C CA . SER A 1 212 ? -15.814 33.222 54.370 1.00 37.38 212 SER A CA 1
ATOM 1669 C C . SER A 1 212 ? -14.843 32.048 54.035 1.00 37.38 212 SER A C 1
ATOM 1671 O O . SER A 1 212 ? -15.075 30.945 54.519 1.00 37.38 212 SER A O 1
ATOM 1673 N N . GLU A 1 213 ? -13.868 32.105 53.114 1.00 33.09 213 GLU A N 1
ATOM 1674 C CA . GLU A 1 213 ? -12.522 32.750 53.117 1.00 33.09 213 GLU A CA 1
ATOM 1675 C C . GLU A 1 213 ? -11.444 32.144 54.069 1.00 33.09 213 GLU A C 1
ATOM 1677 O O . GLU A 1 213 ? -11.721 31.938 55.247 1.00 33.09 213 GLU A O 1
ATOM 1682 N N . ALA A 1 214 ? -10.203 31.987 53.545 1.00 35.69 214 ALA A N 1
ATOM 1683 C CA . ALA A 1 214 ? -8.903 31.726 54.227 1.00 35.69 214 ALA A CA 1
ATOM 1684 C C . ALA A 1 214 ? -8.648 30.298 54.807 1.00 35.69 214 ALA A C 1
ATOM 1686 O O . ALA A 1 214 ? -9.584 29.639 55.243 1.00 35.69 214 ALA A O 1
ATOM 1687 N N . THR A 1 215 ? -7.428 29.720 54.851 1.00 30.48 215 THR A N 1
ATOM 1688 C CA . THR A 1 215 ? -6.058 30.107 54.397 1.00 30.48 215 THR A CA 1
ATOM 1689 C C . THR A 1 215 ? -5.119 28.875 54.343 1.00 30.48 215 THR A C 1
ATOM 1691 O O . THR A 1 215 ? -5.428 27.872 54.972 1.00 30.48 215 THR A O 1
ATOM 1694 N N . GLU A 1 216 ? -3.954 29.027 53.680 1.00 36.44 216 GLU A N 1
ATOM 1695 C CA . GLU A 1 216 ? -2.647 28.345 53.922 1.00 36.44 216 GLU A CA 1
ATOM 1696 C C . GLU A 1 216 ? -2.584 26.793 53.802 1.00 36.44 216 GLU A C 1
ATOM 1698 O O . GLU A 1 216 ? -3.367 26.062 54.389 1.00 36.44 216 GLU A O 1
ATOM 1703 N N . ALA A 1 217 ? -1.733 26.159 52.983 1.00 39.03 217 ALA A N 1
ATOM 1704 C CA . ALA A 1 217 ? -0.305 26.350 52.676 1.00 39.03 217 ALA A CA 1
ATOM 1705 C C . ALA A 1 217 ? 0.642 26.041 53.854 1.00 39.03 217 ALA A C 1
ATOM 1707 O O . ALA A 1 217 ? 0.943 26.920 54.652 1.00 39.03 217 ALA A O 1
ATOM 1708 N N . ASP A 1 218 ? 1.186 24.819 53.887 1.00 36.34 218 ASP A N 1
ATOM 1709 C CA . ASP A 1 218 ? 2.468 24.533 54.544 1.00 36.34 218 ASP A CA 1
ATOM 1710 C C . ASP A 1 218 ? 3.269 23.504 53.717 1.00 36.34 218 ASP A C 1
ATOM 1712 O O . ASP A 1 218 ? 2.701 22.696 52.976 1.00 36.34 218 ASP A O 1
ATOM 1716 N N . ASP A 1 219 ? 4.594 23.603 53.787 1.00 38.09 219 ASP A N 1
ATOM 1717 C CA . ASP A 1 219 ? 5.572 23.112 52.813 1.00 38.09 219 ASP A CA 1
ATOM 1718 C C . ASP A 1 219 ? 6.672 22.329 53.543 1.00 38.09 219 ASP A C 1
ATOM 1720 O O . ASP A 1 219 ? 7.571 22.903 54.164 1.00 38.09 219 ASP A O 1
ATOM 1724 N N . HIS A 1 220 ? 6.619 20.993 53.475 1.00 37.97 220 HIS A N 1
ATOM 1725 C CA . HIS A 1 220 ? 7.627 20.133 54.095 1.00 37.97 220 HIS A CA 1
ATOM 1726 C C . HIS A 1 220 ? 8.466 19.362 53.075 1.00 37.97 220 HIS A C 1
ATOM 1728 O O . HIS A 1 220 ? 8.077 18.347 52.498 1.00 37.97 220 HIS A O 1
ATOM 1734 N N . LYS A 1 221 ? 9.689 19.867 52.916 1.00 37.69 221 LYS A N 1
ATOM 1735 C CA . LYS A 1 221 ? 10.712 19.421 51.974 1.00 37.69 221 LYS A CA 1
ATOM 1736 C C . LYS A 1 221 ? 11.790 18.568 52.665 1.00 37.69 221 LYS A C 1
ATOM 1738 O O . LYS A 1 221 ? 12.199 18.881 53.781 1.00 37.69 221 LYS A O 1
ATOM 1743 N N . THR A 1 222 ? 12.396 17.646 51.904 1.00 37.94 222 THR A N 1
ATOM 1744 C CA . THR A 1 222 ? 13.710 16.979 52.147 1.00 37.94 222 THR A CA 1
ATOM 1745 C C . THR A 1 222 ? 13.801 15.913 53.272 1.00 37.94 222 THR A C 1
ATOM 1747 O O . THR A 1 222 ? 12.904 15.817 54.100 1.00 37.94 222 THR A O 1
ATOM 1750 N N . PRO A 1 223 ? 14.891 15.112 53.344 1.00 51.56 223 PRO A N 1
ATOM 1751 C CA . PRO A 1 223 ? 15.345 14.179 52.298 1.00 51.56 223 PRO A CA 1
ATOM 1752 C C . PRO A 1 223 ? 15.741 12.788 52.867 1.00 51.56 223 PRO A C 1
ATOM 1754 O O . PRO A 1 223 ? 15.957 12.631 54.066 1.00 51.56 223 PRO A O 1
ATOM 1757 N N . GLY A 1 224 ? 15.957 11.783 52.009 1.00 30.31 224 GLY A N 1
ATOM 1758 C CA . GLY A 1 224 ? 16.468 10.470 52.439 1.00 30.31 224 GLY A CA 1
ATOM 1759 C C . GLY A 1 224 ? 17.276 9.763 51.355 1.00 30.31 224 GLY A C 1
ATOM 1760 O O . GLY A 1 224 ? 16.706 9.210 50.422 1.00 30.31 224 GLY A O 1
ATOM 1761 N N . ALA A 1 225 ? 18.606 9.789 51.465 1.00 36.53 225 ALA A N 1
ATOM 1762 C CA . ALA A 1 225 ? 19.506 9.174 50.493 1.00 36.53 225 ALA A CA 1
ATOM 1763 C C . ALA A 1 225 ? 20.002 7.790 50.942 1.00 36.53 225 ALA A C 1
ATOM 1765 O O . ALA A 1 225 ? 20.425 7.628 52.083 1.00 36.53 225 ALA A O 1
ATOM 1766 N N . GLY A 1 226 ? 20.089 6.864 49.983 1.00 34.12 226 GLY A N 1
ATOM 1767 C CA . GLY A 1 226 ? 21.160 5.867 49.917 1.00 34.12 226 GLY A CA 1
ATOM 1768 C C . GLY A 1 226 ? 21.015 4.581 50.738 1.00 34.12 226 GLY A C 1
ATOM 1769 O O . GLY A 1 226 ? 21.270 4.552 51.936 1.00 34.12 226 GLY A O 1
ATOM 1770 N N . ALA A 1 227 ? 20.819 3.469 50.028 1.00 35.91 227 ALA A N 1
ATOM 1771 C CA . ALA A 1 227 ? 21.369 2.170 50.411 1.00 35.91 227 ALA A CA 1
ATOM 1772 C C . ALA A 1 227 ? 21.729 1.388 49.139 1.00 35.91 227 ALA A C 1
ATOM 1774 O O . ALA A 1 227 ? 20.855 0.881 48.441 1.00 35.91 227 ALA A O 1
ATOM 1775 N N . ALA A 1 228 ? 23.021 1.319 48.817 1.00 41.88 228 ALA A N 1
ATOM 1776 C CA . ALA A 1 228 ? 23.507 0.435 47.766 1.00 41.88 228 ALA A CA 1
ATOM 1777 C C . ALA A 1 228 ? 23.549 -1.004 48.298 1.00 41.88 228 ALA A C 1
ATOM 1779 O O . ALA A 1 228 ? 24.210 -1.271 49.301 1.00 41.88 228 ALA A O 1
ATOM 1780 N N . ALA A 1 229 ? 22.883 -1.925 47.605 1.00 37.22 229 ALA A N 1
ATOM 1781 C CA . ALA A 1 229 ? 23.007 -3.359 47.825 1.00 37.22 229 ALA A CA 1
ATOM 1782 C C . ALA A 1 229 ? 23.107 -4.051 46.463 1.00 37.22 229 ALA A C 1
ATOM 1784 O O . ALA A 1 229 ? 22.126 -4.142 45.729 1.00 37.22 229 ALA A O 1
ATOM 1785 N N . ALA A 1 230 ? 24.308 -4.509 46.118 1.00 46.50 230 ALA A N 1
ATOM 1786 C CA . ALA A 1 230 ? 24.499 -5.435 45.011 1.00 46.50 230 ALA A CA 1
ATOM 1787 C C . ALA A 1 230 ? 24.181 -6.864 45.481 1.00 46.50 230 ALA A C 1
ATOM 1789 O O . ALA A 1 230 ? 24.565 -7.221 46.598 1.00 46.50 230 ALA A O 1
ATOM 1790 N N . PRO A 1 231 ? 23.561 -7.697 44.635 1.00 44.78 231 PRO A N 1
ATOM 1791 C CA . PRO A 1 231 ? 23.707 -9.142 44.702 1.00 44.78 231 PRO A CA 1
ATOM 1792 C C . PRO A 1 231 ? 24.596 -9.678 43.565 1.00 44.78 231 PRO A C 1
ATOM 1794 O O . PRO A 1 231 ? 24.986 -8.962 42.643 1.00 44.78 231 PRO A O 1
ATOM 1797 N N . GLU A 1 232 ? 24.974 -10.946 43.701 1.00 37.41 232 GLU A N 1
ATOM 1798 C CA . GLU A 1 232 ? 26.060 -11.594 42.964 1.00 37.41 232 GLU A CA 1
ATOM 1799 C C . GLU A 1 232 ? 25.758 -11.962 41.502 1.00 37.41 232 GLU A C 1
ATOM 1801 O O . GLU A 1 232 ? 24.626 -11.992 41.024 1.00 37.41 232 GLU A O 1
ATOM 1806 N N . VAL A 1 233 ? 26.845 -12.276 40.793 1.00 49.16 233 VAL A N 1
ATOM 1807 C CA . VAL A 1 233 ? 26.888 -12.603 39.368 1.00 49.16 233 VAL A CA 1
ATOM 1808 C C . VAL A 1 233 ? 26.265 -13.974 39.089 1.00 49.16 233 VAL A C 1
ATOM 1810 O O . VAL A 1 233 ? 26.909 -15.002 39.287 1.00 49.16 233 VAL A O 1
ATOM 1813 N N . ALA A 1 234 ? 25.049 -13.981 38.542 1.00 43.91 234 ALA A N 1
ATOM 1814 C CA . ALA A 1 234 ? 24.457 -15.163 37.904 1.00 43.91 234 ALA A CA 1
ATOM 1815 C C . ALA A 1 234 ? 23.642 -14.860 36.627 1.00 43.91 234 ALA A C 1
ATOM 1817 O O . ALA A 1 234 ? 23.138 -15.797 36.018 1.00 43.91 234 ALA A O 1
ATOM 1818 N N . ASP A 1 235 ? 23.528 -13.590 36.204 1.00 43.88 235 ASP A N 1
ATOM 1819 C CA . ASP A 1 235 ? 22.465 -13.167 35.268 1.00 43.88 235 ASP A CA 1
ATOM 1820 C C . ASP A 1 235 ? 22.904 -12.238 34.113 1.00 43.88 235 ASP A C 1
ATOM 1822 O O . ASP A 1 235 ? 22.095 -11.585 33.457 1.00 43.88 235 ASP A O 1
ATOM 1826 N N . ALA A 1 236 ? 24.206 -12.186 33.811 1.00 49.69 236 ALA A N 1
ATOM 1827 C CA . ALA A 1 236 ? 24.743 -11.320 32.748 1.00 49.69 236 ALA A CA 1
ATOM 1828 C C . ALA A 1 236 ? 24.222 -11.656 31.330 1.00 49.69 236 ALA A C 1
ATOM 1830 O O . ALA A 1 236 ? 24.369 -10.846 30.417 1.00 49.69 236 ALA A O 1
ATOM 1831 N N . GLY A 1 237 ? 23.633 -12.844 31.140 1.00 50.69 237 GLY A N 1
ATOM 1832 C CA . GLY A 1 237 ? 22.986 -13.250 29.891 1.00 50.69 237 GLY A CA 1
ATOM 1833 C C . GLY A 1 237 ? 21.553 -12.729 29.752 1.00 50.69 237 GLY A C 1
ATOM 1834 O O . GLY A 1 237 ? 21.217 -12.187 28.702 1.00 50.69 237 GLY A O 1
ATOM 1835 N N . ALA A 1 238 ? 20.722 -12.843 30.797 1.00 56.59 238 ALA A N 1
ATOM 1836 C CA . ALA A 1 238 ? 19.315 -12.448 30.714 1.00 56.59 238 ALA A CA 1
ATOM 1837 C C . ALA A 1 238 ? 19.129 -10.924 30.748 1.00 56.59 238 ALA A C 1
ATOM 1839 O O . ALA A 1 238 ? 18.255 -10.409 30.061 1.00 56.59 238 ALA A O 1
ATOM 1840 N N . ASP A 1 239 ? 19.980 -10.183 31.465 1.00 67.06 239 ASP A N 1
ATOM 1841 C CA . ASP A 1 239 ? 19.970 -8.712 31.442 1.00 67.06 239 ASP A CA 1
ATOM 1842 C C . ASP A 1 239 ? 20.365 -8.157 30.055 1.00 67.06 239 ASP A C 1
ATOM 1844 O O . ASP A 1 239 ? 19.765 -7.201 29.563 1.00 67.06 239 ASP A O 1
ATOM 1848 N N . ALA A 1 240 ? 21.322 -8.793 29.367 1.00 69.81 240 ALA A N 1
ATOM 1849 C CA . ALA A 1 240 ? 21.680 -8.436 27.992 1.00 69.81 240 ALA A CA 1
ATOM 1850 C C . ALA A 1 240 ? 20.555 -8.769 26.992 1.00 69.81 240 ALA A C 1
ATOM 1852 O O . ALA A 1 240 ? 20.234 -7.954 26.130 1.00 69.81 240 ALA A O 1
ATOM 1853 N N . ASP A 1 241 ? 19.930 -9.939 27.134 1.00 75.06 241 ASP A N 1
ATOM 1854 C CA . ASP A 1 241 ? 18.786 -10.391 26.336 1.00 75.06 241 ASP A CA 1
ATOM 1855 C C . ASP A 1 241 ? 17.546 -9.495 26.534 1.00 75.06 241 ASP A C 1
ATOM 1857 O O . ASP A 1 241 ? 16.955 -9.017 25.565 1.00 75.06 241 ASP A O 1
ATOM 1861 N N . ALA A 1 242 ? 17.209 -9.152 27.781 1.00 78.12 242 ALA A N 1
ATOM 1862 C CA . ALA A 1 242 ? 16.139 -8.211 28.110 1.00 78.12 242 ALA A CA 1
ATOM 1863 C C . ALA A 1 242 ? 16.388 -6.819 27.505 1.00 78.12 242 ALA A C 1
ATOM 1865 O O . ALA A 1 242 ? 15.471 -6.227 26.936 1.00 78.12 242 ALA A O 1
ATOM 1866 N N . LYS A 1 243 ? 17.631 -6.318 27.552 1.00 83.44 243 LYS A N 1
ATOM 1867 C CA . LYS A 1 243 ? 18.021 -5.049 26.911 1.00 83.44 243 LYS A CA 1
ATOM 1868 C C . LYS A 1 243 ? 17.933 -5.107 25.386 1.00 83.44 243 LYS A C 1
ATOM 1870 O O . LYS A 1 243 ? 17.471 -4.144 24.781 1.00 83.44 243 LYS A O 1
ATOM 1875 N N . MET A 1 244 ? 18.318 -6.221 24.759 1.00 82.00 244 MET A N 1
ATOM 1876 C CA . MET A 1 244 ? 18.178 -6.397 23.307 1.00 82.00 244 MET A CA 1
ATOM 1877 C C . MET A 1 244 ? 16.710 -6.492 22.875 1.00 82.00 244 MET A C 1
ATOM 1879 O O . MET A 1 244 ? 16.344 -5.861 21.886 1.00 82.00 244 MET A O 1
ATOM 1883 N N . ARG A 1 245 ? 15.845 -7.189 23.629 1.00 81.75 245 ARG A N 1
ATOM 1884 C CA . ARG A 1 245 ? 14.394 -7.199 23.361 1.00 81.75 245 ARG A CA 1
ATOM 1885 C C . ARG A 1 245 ? 13.750 -5.830 23.573 1.00 81.75 245 ARG A C 1
ATOM 1887 O O . ARG A 1 245 ? 12.949 -5.422 22.741 1.00 81.75 245 ARG A O 1
ATOM 1894 N N . ALA A 1 246 ? 14.122 -5.106 24.630 1.00 85.06 246 ALA A N 1
ATOM 1895 C CA . ALA A 1 246 ? 13.638 -3.746 24.865 1.00 85.06 246 ALA A CA 1
ATOM 1896 C C . ALA A 1 246 ? 14.037 -2.797 23.721 1.00 85.06 246 ALA A C 1
ATOM 1898 O O . ALA A 1 246 ? 13.190 -2.068 23.214 1.00 85.06 246 ALA A O 1
ATOM 1899 N N . ARG A 1 247 ? 15.291 -2.871 23.247 1.00 87.06 247 ARG A N 1
ATOM 1900 C CA . ARG A 1 247 ? 15.757 -2.095 22.087 1.00 87.06 247 ARG A CA 1
ATOM 1901 C C . ARG A 1 247 ? 15.048 -2.494 20.789 1.00 87.06 247 ARG A C 1
ATOM 1903 O O . ARG A 1 247 ? 14.738 -1.627 19.984 1.00 87.06 247 ARG A O 1
ATOM 1910 N N . ALA A 1 248 ? 14.762 -3.780 20.580 1.00 84.88 248 ALA A N 1
ATOM 1911 C CA . ALA A 1 248 ? 13.999 -4.229 19.415 1.00 84.88 248 ALA A CA 1
ATOM 1912 C C . ALA A 1 248 ? 12.544 -3.720 19.437 1.00 84.88 248 ALA A C 1
ATOM 1914 O O . ALA A 1 248 ? 12.033 -3.328 18.393 1.00 84.88 248 ALA A O 1
ATOM 1915 N N . ALA A 1 249 ? 11.902 -3.672 20.610 1.00 83.94 249 ALA A N 1
ATOM 1916 C CA . ALA A 1 249 ? 10.569 -3.091 20.770 1.00 83.94 249 ALA A CA 1
ATOM 1917 C C . ALA A 1 249 ? 10.569 -1.567 20.534 1.00 83.94 249 ALA A C 1
ATOM 1919 O O . ALA A 1 249 ? 9.729 -1.070 19.792 1.00 83.94 249 ALA A O 1
ATOM 1920 N N . GLU A 1 250 ? 11.555 -0.844 21.078 1.00 89.69 250 GLU A N 1
ATOM 1921 C CA . GLU A 1 250 ? 11.760 0.595 20.835 1.00 89.69 250 GLU A CA 1
ATOM 1922 C C . GLU A 1 250 ? 11.940 0.898 19.333 1.00 89.69 250 GLU A C 1
ATOM 1924 O O . GLU A 1 250 ? 11.329 1.821 18.801 1.00 89.69 250 GLU A O 1
ATOM 1929 N N . LEU A 1 251 ? 12.730 0.085 18.621 1.00 87.56 251 LEU A N 1
ATOM 1930 C CA . LEU A 1 251 ? 12.915 0.214 17.172 1.00 87.56 251 LEU A CA 1
ATOM 1931 C C . LEU A 1 251 ? 11.639 -0.112 16.381 1.00 87.56 251 LEU A C 1
ATOM 1933 O O . LEU A 1 251 ? 11.390 0.517 15.358 1.00 87.56 251 LEU A O 1
ATOM 1937 N N . GLN A 1 252 ? 10.821 -1.069 16.831 1.00 89.12 252 GLN A N 1
ATOM 1938 C CA . GLN A 1 252 ? 9.520 -1.357 16.213 1.00 89.12 252 GLN A CA 1
ATOM 1939 C C . GLN A 1 252 ? 8.533 -0.194 16.387 1.00 89.12 252 GLN A C 1
ATOM 1941 O O . GLN A 1 252 ? 7.838 0.150 15.433 1.00 89.12 252 GLN A O 1
ATOM 1946 N N . GLU A 1 253 ? 8.511 0.442 17.559 1.00 92.44 253 GLU A N 1
ATOM 1947 C CA . GLU A 1 253 ? 7.720 1.649 17.821 1.00 92.44 253 GLU A CA 1
ATOM 1948 C C . GLU A 1 253 ? 8.190 2.823 16.943 1.00 92.44 253 GLU A C 1
ATOM 1950 O O . GLU A 1 253 ? 7.379 3.442 16.258 1.00 92.44 253 GLU A O 1
ATOM 1955 N N . GLN A 1 254 ? 9.505 3.063 16.854 1.00 91.31 254 GLN A N 1
ATOM 1956 C CA . GLN A 1 254 ? 10.087 4.08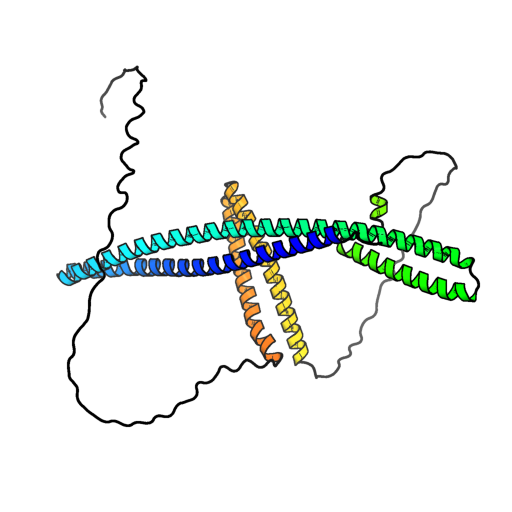6 15.971 1.00 91.31 254 GLN A CA 1
ATOM 1957 C C . GLN A 1 254 ? 9.762 3.837 14.488 1.00 91.31 254 GLN A C 1
ATOM 1959 O O . GLN A 1 254 ? 9.372 4.766 13.785 1.00 91.31 254 GLN A O 1
ATOM 1964 N N . ILE A 1 255 ? 9.847 2.585 14.021 1.00 89.88 255 ILE A N 1
ATOM 1965 C CA . ILE A 1 255 ? 9.443 2.191 12.661 1.00 89.88 255 ILE A CA 1
ATOM 1966 C C . ILE A 1 255 ? 7.950 2.451 12.423 1.00 89.88 255 ILE A C 1
ATOM 1968 O O . ILE A 1 255 ? 7.591 2.917 11.344 1.00 89.88 255 ILE A O 1
ATOM 1972 N N . SER A 1 256 ? 7.083 2.163 13.400 1.00 91.38 256 SER A N 1
ATOM 1973 C CA . SER A 1 256 ? 5.641 2.414 13.283 1.00 91.38 256 SER A CA 1
ATOM 1974 C C . SER A 1 256 ? 5.331 3.906 13.190 1.00 91.38 256 SER A C 1
ATOM 1976 O O . SER A 1 256 ? 4.540 4.307 12.340 1.00 91.38 256 SER A O 1
ATOM 1978 N N . ASN A 1 257 ? 5.982 4.723 14.022 1.00 92.19 257 ASN A N 1
ATOM 1979 C CA . ASN A 1 257 ? 5.801 6.171 14.016 1.00 92.19 257 ASN A CA 1
ATOM 1980 C C . ASN A 1 257 ? 6.265 6.770 12.683 1.00 92.19 257 ASN A C 1
ATOM 1982 O O . ASN A 1 257 ? 5.512 7.511 12.071 1.00 92.19 257 ASN A O 1
ATOM 1986 N N . ILE A 1 258 ? 7.445 6.380 12.180 1.00 92.25 258 ILE A N 1
ATOM 1987 C CA . ILE A 1 258 ? 7.973 6.875 10.895 1.00 92.25 258 ILE A CA 1
ATOM 1988 C C . ILE A 1 258 ? 7.123 6.431 9.697 1.00 92.25 258 ILE A C 1
ATOM 1990 O O . ILE A 1 258 ? 7.028 7.170 8.723 1.00 92.25 258 ILE A O 1
ATOM 1994 N N . LEU A 1 259 ? 6.481 5.260 9.749 1.00 91.94 259 LEU A N 1
ATOM 1995 C CA . LEU A 1 259 ? 5.526 4.853 8.712 1.00 91.94 259 LEU A CA 1
ATOM 1996 C C . LEU A 1 259 ? 4.292 5.764 8.685 1.00 91.94 259 LEU A C 1
ATOM 1998 O O . LEU A 1 259 ? 3.944 6.247 7.614 1.00 91.94 259 LEU A O 1
ATOM 2002 N N . GLN A 1 260 ? 3.697 6.066 9.845 1.00 94.25 260 GLN A N 1
ATOM 2003 C CA . GLN A 1 260 ? 2.595 7.032 9.934 1.00 94.25 260 GLN A CA 1
ATOM 2004 C C . GLN A 1 260 ? 3.026 8.421 9.428 1.00 94.25 260 GLN A C 1
ATOM 2006 O O . GLN A 1 260 ? 2.332 9.042 8.633 1.00 94.25 260 GLN A O 1
ATOM 2011 N N . ASP A 1 261 ? 4.208 8.873 9.838 1.00 93.56 261 ASP A N 1
ATOM 2012 C CA . ASP A 1 261 ? 4.847 10.123 9.416 1.00 93.56 261 ASP A CA 1
ATOM 2013 C C . ASP A 1 261 ? 5.085 10.205 7.890 1.00 93.56 261 ASP A C 1
ATOM 2015 O O . ASP A 1 261 ? 5.094 11.296 7.321 1.00 93.56 261 ASP A O 1
ATOM 2019 N N . ILE A 1 262 ? 5.334 9.073 7.219 1.00 94.19 262 ILE A N 1
ATOM 2020 C CA . ILE A 1 262 ? 5.463 8.990 5.753 1.00 94.19 262 ILE A CA 1
ATOM 2021 C C . ILE A 1 262 ? 4.082 9.048 5.098 1.00 94.19 262 ILE A C 1
ATOM 2023 O O . ILE A 1 262 ? 3.920 9.813 4.152 1.00 94.19 262 ILE A O 1
ATOM 2027 N N . ASP A 1 263 ? 3.092 8.316 5.615 1.00 92.75 263 ASP A N 1
ATOM 2028 C CA . ASP A 1 263 ? 1.717 8.339 5.098 1.00 92.75 263 ASP A CA 1
ATOM 2029 C C . ASP A 1 263 ? 1.109 9.759 5.198 1.00 92.75 263 ASP A C 1
ATOM 2031 O O . ASP A 1 263 ? 0.535 10.264 4.233 1.00 92.75 263 ASP A O 1
ATOM 2035 N N . GLU A 1 264 ? 1.307 10.454 6.328 1.00 94.44 264 GLU A N 1
ATOM 2036 C CA . GLU A 1 264 ? 0.872 11.848 6.532 1.00 94.44 264 GLU A CA 1
ATOM 2037 C C . GLU A 1 264 ? 1.594 12.839 5.596 1.00 94.44 264 GLU A C 1
ATOM 2039 O O . GLU A 1 264 ? 0.998 13.820 5.140 1.00 94.44 264 GLU A O 1
ATOM 2044 N N . ARG A 1 265 ? 2.876 12.597 5.277 1.00 94.81 265 ARG A N 1
ATOM 2045 C CA . ARG A 1 265 ? 3.633 13.423 4.320 1.00 94.81 265 ARG A CA 1
ATOM 2046 C C . ARG A 1 265 ? 3.245 13.136 2.870 1.00 94.81 265 ARG A C 1
ATOM 2048 O O . ARG A 1 265 ? 3.182 14.088 2.101 1.00 94.81 265 ARG A O 1
ATOM 2055 N N . ASP A 1 266 ? 2.977 11.884 2.499 1.00 94.94 266 ASP A N 1
ATOM 2056 C CA . ASP A 1 266 ? 2.475 11.514 1.167 1.00 94.94 266 ASP A CA 1
ATOM 2057 C C . ASP A 1 266 ? 1.117 12.211 0.908 1.00 94.94 266 ASP A C 1
ATOM 2059 O O . ASP A 1 266 ? 0.963 12.884 -0.111 1.00 94.94 266 ASP A O 1
ATOM 2063 N N . GLU A 1 267 ? 0.180 12.192 1.872 1.00 95.50 267 GLU A N 1
ATOM 2064 C CA . GLU A 1 267 ? -1.091 12.942 1.772 1.00 95.50 267 GLU A CA 1
ATOM 2065 C C . GLU A 1 267 ? -0.863 14.466 1.666 1.00 95.50 267 GLU A C 1
ATOM 2067 O O . GLU A 1 267 ? -1.512 15.153 0.872 1.00 95.50 267 GLU A O 1
ATOM 2072 N N . ALA A 1 268 ? 0.094 15.020 2.419 1.00 91.12 268 ALA A N 1
ATOM 2073 C CA . ALA A 1 268 ? 0.422 16.445 2.350 1.00 91.12 268 ALA A CA 1
ATOM 2074 C C . ALA A 1 268 ? 1.057 16.870 1.008 1.00 91.12 268 ALA A C 1
ATOM 2076 O O . ALA A 1 268 ? 0.838 18.010 0.579 1.00 91.12 268 ALA A O 1
ATOM 2077 N N . ILE A 1 269 ? 1.819 15.985 0.350 1.00 92.56 269 ILE A N 1
ATOM 2078 C CA . ILE A 1 269 ? 2.370 16.194 -1.001 1.00 92.56 269 ILE A CA 1
ATOM 2079 C C . ILE A 1 269 ? 1.233 16.233 -2.022 1.00 92.56 269 ILE A C 1
ATOM 2081 O O . ILE A 1 269 ? 1.159 17.192 -2.791 1.00 92.56 269 ILE A O 1
ATOM 2085 N N . ASP A 1 270 ? 0.314 15.263 -1.986 1.00 90.31 270 ASP A N 1
ATOM 2086 C CA . ASP A 1 270 ? -0.845 15.214 -2.888 1.00 90.31 270 ASP A CA 1
ATOM 2087 C C . ASP A 1 270 ? -1.712 16.479 -2.767 1.00 90.31 270 ASP A C 1
ATOM 2089 O O . ASP A 1 270 ? -2.113 17.063 -3.778 1.00 90.31 270 ASP A O 1
ATOM 2093 N N . ILE A 1 271 ? -1.944 16.966 -1.541 1.00 92.56 271 ILE A N 1
ATOM 2094 C CA . ILE A 1 271 ? -2.665 18.227 -1.303 1.00 92.56 271 ILE A CA 1
ATOM 2095 C C . ILE A 1 271 ? -1.891 19.428 -1.873 1.00 92.56 271 ILE A C 1
ATOM 2097 O O . ILE A 1 271 ? -2.474 20.254 -2.573 1.00 92.56 271 ILE A O 1
ATOM 2101 N N . ALA A 1 272 ? -0.582 19.536 -1.615 1.00 91.00 272 ALA A N 1
ATOM 2102 C CA . ALA A 1 272 ? 0.229 20.650 -2.117 1.00 91.00 272 ALA A CA 1
ATOM 2103 C C . ALA A 1 272 ? 0.325 20.668 -3.655 1.00 91.00 272 ALA A C 1
ATOM 2105 O O . ALA A 1 272 ? 0.280 21.738 -4.262 1.00 91.00 272 ALA A O 1
ATOM 2106 N N . ALA A 1 273 ? 0.400 19.495 -4.289 1.00 89.69 273 ALA A N 1
ATOM 2107 C CA . ALA A 1 273 ? 0.390 19.352 -5.740 1.00 89.69 273 ALA A CA 1
ATOM 2108 C C . ALA A 1 273 ? -0.976 19.714 -6.353 1.00 89.69 273 ALA A C 1
ATOM 2110 O O . ALA A 1 273 ? -1.021 20.354 -7.405 1.00 89.69 273 ALA A O 1
ATOM 2111 N N . ALA A 1 274 ? -2.084 19.355 -5.692 1.00 91.75 274 ALA A N 1
ATOM 2112 C CA . ALA A 1 274 ? -3.436 19.729 -6.114 1.00 91.75 274 ALA A CA 1
ATOM 2113 C C . ALA A 1 274 ? -3.715 21.242 -5.989 1.00 91.75 274 ALA A C 1
ATOM 2115 O O . ALA A 1 274 ? -4.452 21.791 -6.808 1.00 91.75 274 ALA A O 1
ATOM 2116 N N . ASP A 1 275 ? -3.097 21.911 -5.011 1.00 95.62 275 ASP A N 1
ATOM 2117 C CA . ASP A 1 275 ? -3.147 23.369 -4.814 1.00 95.62 275 ASP A CA 1
ATOM 2118 C C . ASP A 1 275 ? -2.182 24.157 -5.742 1.00 95.62 275 ASP A C 1
ATOM 2120 O O . ASP A 1 275 ? -2.098 25.382 -5.643 1.00 95.62 275 ASP A O 1
ATOM 2124 N N . GLU A 1 276 ? -1.451 23.480 -6.642 1.00 93.25 276 GLU A N 1
ATOM 2125 C CA . GLU A 1 276 ? -0.382 24.036 -7.501 1.00 93.25 276 GLU A CA 1
ATOM 2126 C C . GLU A 1 276 ? 0.799 24.684 -6.723 1.00 93.25 276 GLU A C 1
ATOM 2128 O O . GLU A 1 276 ? 1.607 25.426 -7.291 1.00 93.25 276 GLU A O 1
ATOM 2133 N N . ASP A 1 277 ? 0.957 24.376 -5.428 1.00 95.69 277 ASP A N 1
ATOM 2134 C CA . ASP A 1 277 ? 2.049 24.854 -4.565 1.00 95.69 277 ASP A CA 1
ATOM 2135 C C . ASP A 1 277 ? 3.284 23.942 -4.689 1.00 95.69 277 ASP A C 1
ATOM 2137 O O . ASP A 1 277 ? 3.664 23.197 -3.780 1.00 95.69 277 ASP A O 1
ATOM 2141 N N . PHE A 1 278 ? 3.905 23.974 -5.872 1.00 91.19 278 PHE A N 1
ATOM 2142 C CA . PHE A 1 278 ? 5.029 23.098 -6.222 1.00 91.19 278 PHE A CA 1
ATOM 2143 C C . PHE A 1 278 ? 6.278 23.312 -5.352 1.00 91.19 278 PHE A C 1
ATOM 2145 O O . PHE A 1 278 ? 7.020 22.358 -5.124 1.00 91.19 278 PHE A O 1
ATOM 2152 N N . ASP A 1 279 ? 6.505 24.527 -4.840 1.00 94.12 279 ASP A N 1
ATOM 2153 C CA . ASP A 1 279 ? 7.627 24.814 -3.933 1.00 94.12 279 ASP A CA 1
ATOM 2154 C C . ASP A 1 279 ? 7.437 24.085 -2.587 1.00 94.12 279 ASP A C 1
ATOM 2156 O O . ASP A 1 279 ? 8.386 23.522 -2.036 1.00 94.12 279 ASP A O 1
ATOM 2160 N N . LYS A 1 280 ? 6.199 24.042 -2.073 1.00 94.38 280 LYS A N 1
ATOM 2161 C CA . LYS A 1 280 ? 5.840 23.281 -0.869 1.00 94.38 280 LYS A CA 1
ATOM 2162 C C . LYS A 1 280 ? 5.835 21.773 -1.118 1.00 94.38 280 LYS A C 1
ATOM 2164 O O . LYS A 1 280 ? 6.315 21.034 -0.263 1.00 94.38 280 LYS A O 1
ATOM 2169 N N . ALA A 1 281 ? 5.327 21.317 -2.265 1.00 85.62 281 ALA A N 1
ATOM 2170 C CA . ALA A 1 281 ? 5.347 19.900 -2.631 1.00 85.62 281 ALA A CA 1
ATOM 2171 C C . ALA A 1 281 ? 6.789 19.361 -2.695 1.00 85.62 281 ALA A C 1
ATOM 2173 O O . ALA A 1 281 ? 7.090 18.360 -2.055 1.00 85.62 281 ALA A O 1
ATOM 2174 N N . ALA A 1 282 ? 7.705 20.081 -3.354 1.00 92.62 282 ALA A N 1
ATOM 2175 C CA . ALA A 1 282 ? 9.117 19.699 -3.441 1.00 92.62 282 ALA A CA 1
ATOM 2176 C C . ALA A 1 282 ? 9.831 19.678 -2.074 1.00 92.62 282 ALA A C 1
ATOM 2178 O O . ALA A 1 282 ? 10.669 18.813 -1.828 1.00 92.62 282 ALA A O 1
ATOM 2179 N N . ALA A 1 283 ? 9.494 20.600 -1.163 1.00 95.25 283 ALA A N 1
ATOM 2180 C CA . ALA A 1 283 ? 10.023 20.579 0.202 1.00 95.25 283 ALA A CA 1
ATOM 2181 C C . ALA A 1 283 ? 9.521 19.357 0.997 1.00 95.25 283 ALA A C 1
ATOM 2183 O O . ALA A 1 283 ? 10.297 18.711 1.699 1.00 95.25 283 ALA A O 1
ATOM 2184 N N . LEU A 1 284 ? 8.237 19.007 0.850 1.00 94.56 284 LEU A N 1
ATOM 2185 C CA . LEU A 1 284 ? 7.665 17.815 1.476 1.00 94.56 284 LEU A CA 1
ATOM 2186 C C . LEU A 1 284 ? 8.238 16.517 0.881 1.00 94.56 284 LEU A C 1
ATOM 2188 O O . LEU A 1 284 ? 8.444 15.569 1.632 1.00 94.56 284 LEU A O 1
ATOM 2192 N N . GLU A 1 285 ? 8.549 16.472 -0.419 1.00 94.31 285 GLU A N 1
ATOM 2193 C CA . GLU A 1 285 ? 9.259 15.347 -1.048 1.00 94.31 285 GLU A CA 1
ATOM 2194 C C . GLU A 1 285 ? 10.664 15.136 -0.443 1.00 94.31 285 GLU A C 1
ATOM 2196 O O . GLU A 1 285 ? 11.027 13.997 -0.149 1.00 94.31 285 GLU A O 1
ATOM 2201 N N . GLU A 1 286 ? 11.440 16.202 -0.195 1.00 96.38 286 GLU A N 1
ATOM 2202 C CA . GLU A 1 286 ? 12.775 16.112 0.434 1.00 96.38 286 GLU A CA 1
ATOM 2203 C C . GLU A 1 286 ? 12.703 15.627 1.899 1.00 96.38 286 GLU A C 1
ATOM 2205 O O . GLU A 1 286 ? 13.491 14.768 2.322 1.00 96.38 286 GLU A O 1
ATOM 2210 N N . ASP A 1 287 ? 11.718 16.107 2.664 1.00 93.94 287 ASP A N 1
ATOM 2211 C CA . ASP A 1 287 ? 11.448 15.638 4.031 1.00 93.94 287 ASP A CA 1
ATOM 2212 C C . ASP A 1 287 ? 10.980 14.165 4.050 1.00 93.94 287 ASP A C 1
ATOM 2214 O O . ASP A 1 287 ? 11.355 13.389 4.935 1.00 93.94 287 ASP A O 1
ATOM 2218 N N . ASN A 1 288 ? 10.190 13.746 3.059 1.00 94.38 288 ASN A N 1
ATOM 2219 C CA . ASN A 1 288 ? 9.672 12.383 2.938 1.00 94.38 288 ASN A CA 1
ATOM 2220 C C . ASN A 1 288 ? 10.762 11.381 2.513 1.00 94.38 288 ASN A C 1
ATOM 2222 O O . ASN A 1 288 ? 10.908 10.322 3.125 1.00 94.38 288 ASN A O 1
ATOM 2226 N N . GLU A 1 289 ? 11.605 11.743 1.541 1.00 96.25 289 GLU A N 1
ATOM 2227 C CA . GLU A 1 289 ? 12.827 11.012 1.173 1.00 96.25 289 GLU A CA 1
ATOM 2228 C C . GLU A 1 289 ? 13.734 10.815 2.405 1.00 96.25 289 GLU A C 1
ATOM 2230 O O . GLU A 1 289 ? 14.208 9.705 2.664 1.00 96.25 289 GLU A O 1
ATOM 2235 N N . SER A 1 290 ? 13.894 11.854 3.233 1.00 94.81 290 SER A N 1
ATOM 2236 C CA . SER A 1 290 ? 14.652 11.784 4.491 1.00 94.81 290 SER A CA 1
ATOM 2237 C C . SER A 1 290 ? 14.039 10.791 5.494 1.00 94.81 290 SER A C 1
ATOM 2239 O O . SER A 1 290 ? 14.756 9.949 6.0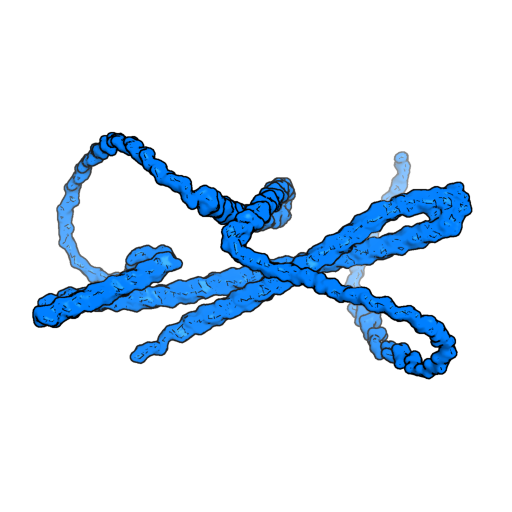44 1.00 94.81 290 SER A O 1
ATOM 2241 N N . ALA A 1 291 ? 12.714 10.806 5.676 1.00 92.00 291 ALA A N 1
ATOM 2242 C CA . ALA A 1 291 ? 12.004 9.851 6.533 1.00 92.00 291 ALA A CA 1
ATOM 2243 C C . ALA A 1 291 ? 12.094 8.399 6.012 1.00 92.00 291 ALA A C 1
ATOM 2245 O O . ALA A 1 291 ? 12.291 7.462 6.790 1.00 92.00 291 ALA A O 1
ATOM 2246 N N . ARG A 1 292 ? 12.036 8.187 4.688 1.00 92.19 292 ARG A N 1
ATOM 2247 C CA . ARG A 1 292 ? 12.236 6.865 4.057 1.00 92.19 292 ARG A CA 1
ATOM 2248 C C . ARG A 1 292 ? 13.663 6.340 4.261 1.00 92.19 292 ARG A C 1
ATOM 2250 O O . ARG A 1 292 ? 13.851 5.134 4.457 1.00 92.19 292 ARG A O 1
ATOM 2257 N N . GLN A 1 293 ? 14.667 7.218 4.265 1.00 95.75 293 GLN A N 1
ATOM 2258 C CA . GLN A 1 293 ? 16.049 6.854 4.596 1.00 95.75 293 GLN A CA 1
ATOM 2259 C C . GLN A 1 293 ? 16.203 6.470 6.077 1.00 95.75 293 GLN A C 1
ATOM 2261 O O . GLN A 1 293 ? 16.855 5.465 6.375 1.00 95.75 293 GLN A O 1
ATOM 2266 N N . GLU A 1 294 ? 15.554 7.190 6.999 1.00 93.50 294 GLU A N 1
ATOM 2267 C CA . GLU A 1 294 ? 15.530 6.838 8.427 1.00 93.50 294 GLU A CA 1
ATOM 2268 C C . GLU A 1 294 ? 14.831 5.489 8.673 1.00 93.50 294 GLU A C 1
ATOM 2270 O O . GLU A 1 294 ? 15.391 4.611 9.333 1.00 93.50 294 GLU A O 1
ATOM 2275 N N . LEU A 1 295 ? 13.674 5.255 8.042 1.00 93.00 295 LEU A N 1
ATOM 2276 C CA . LEU A 1 295 ? 12.968 3.969 8.061 1.00 93.00 295 LEU A CA 1
ATOM 2277 C C . LEU A 1 295 ? 13.866 2.806 7.607 1.00 93.00 295 LEU A C 1
ATOM 2279 O O . LEU A 1 295 ? 13.869 1.735 8.221 1.00 93.00 295 LEU A O 1
ATOM 2283 N N . SER A 1 296 ? 14.634 3.008 6.533 1.00 94.25 296 SER A N 1
ATOM 2284 C CA . SER A 1 296 ? 15.587 2.019 6.016 1.00 94.25 296 SER A CA 1
ATOM 2285 C C . SER A 1 296 ? 16.713 1.730 7.019 1.00 94.25 296 SER A C 1
ATOM 2287 O O . SER A 1 296 ? 17.050 0.567 7.260 1.00 94.25 296 SER A O 1
ATOM 2289 N N . ALA A 1 297 ? 17.245 2.766 7.676 1.00 93.50 297 ALA A N 1
ATOM 2290 C CA . ALA A 1 297 ? 18.273 2.623 8.703 1.00 93.50 297 ALA A CA 1
ATOM 2291 C C . ALA A 1 297 ? 17.763 1.864 9.943 1.00 93.50 297 ALA A C 1
ATOM 2293 O O . ALA A 1 297 ? 18.434 0.945 10.419 1.00 93.50 297 ALA A O 1
ATOM 2294 N N . LEU A 1 298 ? 16.559 2.183 10.428 1.00 90.19 298 LEU A N 1
ATOM 2295 C CA . LEU A 1 298 ? 15.944 1.510 11.578 1.00 90.19 298 LEU A CA 1
ATOM 2296 C C . LEU A 1 298 ? 15.603 0.046 11.278 1.00 90.19 298 LEU A C 1
ATOM 2298 O O . LEU A 1 298 ? 15.851 -0.826 12.113 1.00 90.19 298 LEU A O 1
ATOM 2302 N N . ARG A 1 299 ? 15.102 -0.255 10.071 1.00 90.50 299 ARG A N 1
ATOM 2303 C CA . ARG A 1 299 ? 14.886 -1.641 9.618 1.00 90.50 299 ARG A CA 1
ATOM 2304 C C . ARG A 1 299 ? 16.195 -2.434 9.587 1.00 90.50 299 ARG A C 1
ATOM 2306 O O . ARG A 1 299 ? 16.211 -3.570 10.056 1.00 90.50 299 ARG A O 1
ATOM 2313 N N . ALA A 1 300 ? 17.294 -1.831 9.130 1.00 90.19 300 ALA A N 1
ATOM 2314 C CA . ALA A 1 300 ? 18.614 -2.458 9.164 1.00 90.19 300 ALA A CA 1
ATOM 2315 C C . ALA A 1 300 ? 19.157 -2.649 10.599 1.00 90.19 300 ALA A C 1
ATOM 2317 O O . ALA A 1 300 ? 19.803 -3.661 10.877 1.00 90.19 300 ALA A O 1
ATOM 2318 N N . GLU A 1 301 ? 18.885 -1.731 11.539 1.00 89.00 301 GLU A N 1
ATOM 2319 C CA . GLU A 1 301 ? 19.233 -1.919 12.960 1.00 89.00 301 GLU A CA 1
ATOM 2320 C C . GLU A 1 301 ? 18.430 -3.073 13.584 1.00 89.00 301 GLU A C 1
ATOM 2322 O O . GLU A 1 301 ? 19.010 -3.928 14.260 1.00 89.00 301 GLU A O 1
ATOM 2327 N N . LEU A 1 302 ? 17.125 -3.154 13.295 1.00 87.50 302 LEU A N 1
ATOM 2328 C CA . LEU A 1 302 ? 16.245 -4.235 13.742 1.00 87.50 302 LEU A CA 1
ATOM 2329 C C . LEU A 1 302 ? 16.685 -5.598 13.179 1.00 87.50 302 LEU A C 1
ATOM 2331 O O . LEU A 1 302 ? 16.814 -6.566 13.932 1.00 87.50 302 LEU A O 1
ATOM 2335 N N . GLU A 1 303 ? 16.987 -5.674 11.879 1.00 88.12 303 GLU A N 1
ATOM 2336 C CA . GLU A 1 303 ? 17.514 -6.883 11.232 1.00 88.12 303 GLU A CA 1
ATOM 2337 C C . GLU A 1 303 ? 18.847 -7.316 11.860 1.00 88.12 303 GLU A C 1
ATOM 2339 O O . GLU A 1 303 ? 19.066 -8.504 12.096 1.00 88.12 303 GLU A O 1
ATOM 2344 N N . ARG A 1 304 ? 19.715 -6.367 12.238 1.00 87.06 304 ARG A N 1
ATOM 2345 C CA . ARG A 1 304 ? 20.977 -6.666 12.934 1.00 87.06 304 ARG A CA 1
ATOM 2346 C C . ARG A 1 304 ? 20.771 -7.247 14.340 1.00 87.06 304 ARG A C 1
ATOM 2348 O O . ARG A 1 304 ? 21.649 -7.960 14.830 1.00 87.06 304 ARG A O 1
ATOM 2355 N N . LEU A 1 305 ? 19.648 -6.948 14.996 1.00 82.75 305 LEU A N 1
ATOM 2356 C CA . LEU A 1 305 ? 19.294 -7.478 16.319 1.00 82.75 305 LEU A CA 1
ATOM 2357 C C . LEU A 1 305 ? 18.548 -8.822 16.249 1.00 82.75 305 LEU A C 1
ATOM 2359 O O . LEU A 1 305 ? 18.700 -9.638 17.159 1.00 82.75 305 LEU A O 1
ATOM 2363 N N . GLY A 1 306 ? 17.808 -9.101 15.171 1.00 72.12 306 GLY A N 1
ATOM 2364 C CA . GLY A 1 306 ? 17.037 -10.342 14.992 1.00 72.12 306 GLY A CA 1
ATOM 2365 C C . GLY A 1 306 ? 17.827 -11.641 15.254 1.00 72.12 306 GLY A C 1
ATOM 2366 O O . GLY A 1 306 ? 17.413 -12.436 16.104 1.00 72.12 306 GLY A O 1
ATOM 2367 N N . PRO A 1 307 ? 18.999 -11.857 14.619 1.00 67.69 307 PRO A N 1
ATOM 2368 C CA . PRO A 1 307 ? 19.839 -13.032 14.859 1.00 67.69 307 PRO A CA 1
ATOM 2369 C C . PRO A 1 307 ? 20.348 -13.155 16.301 1.00 67.69 307 PRO A C 1
ATOM 2371 O O . PRO A 1 307 ? 20.574 -14.267 16.771 1.00 67.69 307 PRO A O 1
ATOM 2374 N N . LEU A 1 308 ? 20.521 -12.037 17.015 1.00 58.19 308 LEU A N 1
ATOM 2375 C CA . LEU A 1 308 ? 20.991 -12.029 18.405 1.00 58.19 308 LEU A CA 1
ATOM 2376 C C . LEU A 1 308 ? 19.882 -12.426 19.388 1.00 58.19 308 LEU A C 1
ATOM 2378 O O . LEU A 1 308 ? 20.167 -13.115 20.363 1.00 58.19 308 LEU A O 1
ATOM 2382 N N . VAL A 1 309 ? 18.626 -12.063 19.107 1.00 54.53 309 VAL A N 1
ATOM 2383 C CA . VAL A 1 309 ? 17.466 -12.500 19.904 1.00 54.53 309 VAL A CA 1
ATOM 2384 C C . VAL A 1 309 ? 17.158 -13.986 19.659 1.00 54.53 309 VAL A C 1
ATOM 2386 O O . VAL A 1 309 ? 16.865 -14.711 20.607 1.00 54.53 309 VAL A O 1
ATOM 2389 N N . GLY A 1 310 ? 17.290 -14.470 18.417 1.00 50.94 310 GLY A N 1
ATOM 2390 C CA . GLY A 1 310 ? 17.061 -15.883 18.071 1.00 50.94 310 GLY A CA 1
ATOM 2391 C C . GLY A 1 310 ? 18.175 -16.851 18.501 1.00 50.94 310 GLY A C 1
ATOM 2392 O O . GLY A 1 310 ? 17.903 -18.009 18.803 1.00 50.94 310 GLY A O 1
ATOM 2393 N N . ALA A 1 311 ? 19.434 -16.404 18.575 1.00 48.50 311 ALA A N 1
ATOM 2394 C CA . ALA A 1 311 ? 20.558 -17.268 18.961 1.00 48.50 311 ALA A CA 1
ATOM 2395 C C . ALA A 1 311 ? 20.627 -17.588 20.470 1.00 48.50 311 ALA A C 1
ATOM 2397 O O . ALA A 1 311 ? 21.377 -18.481 20.867 1.00 48.50 311 ALA A O 1
ATOM 2398 N N . VAL A 1 312 ? 19.873 -16.868 21.311 1.00 47.25 312 VAL A N 1
ATOM 2399 C CA . VAL A 1 312 ? 19.910 -16.996 22.782 1.00 47.25 312 VAL A CA 1
ATOM 2400 C C . VAL A 1 312 ? 18.731 -17.811 23.335 1.00 47.25 312 VAL A C 1
ATOM 2402 O O . VAL A 1 312 ? 18.868 -18.434 24.386 1.00 47.25 312 VAL A O 1
ATOM 2405 N N . THR A 1 313 ? 17.598 -17.887 22.627 1.00 40.62 313 THR A N 1
ATOM 2406 C CA . THR A 1 313 ? 16.399 -18.626 23.079 1.00 40.62 313 THR A CA 1
ATOM 2407 C C . THR A 1 313 ? 16.504 -20.146 22.940 1.00 40.62 313 THR A C 1
ATOM 2409 O O . THR A 1 313 ? 15.690 -20.865 23.516 1.00 40.62 313 THR A O 1
ATOM 2412 N N . GLY A 1 314 ? 17.504 -20.659 22.217 1.00 43.00 314 GLY A N 1
ATOM 2413 C CA . GLY A 1 314 ? 17.765 -22.097 22.118 1.00 43.00 314 GLY A CA 1
ATOM 2414 C C . GLY A 1 314 ? 16.712 -22.891 21.337 1.00 43.00 314 GLY A C 1
ATOM 2415 O O . GLY A 1 314 ? 16.689 -24.119 21.442 1.00 43.00 314 GLY A O 1
ATOM 2416 N N . GLU A 1 315 ? 15.861 -22.231 20.546 1.00 36.94 315 GLU A N 1
ATOM 2417 C CA . GLU A 1 315 ? 15.001 -22.937 19.598 1.00 36.94 315 GLU A CA 1
ATOM 2418 C C . GLU A 1 315 ? 15.862 -23.586 18.502 1.00 36.94 315 GLU A C 1
ATOM 2420 O O . GLU A 1 315 ? 16.690 -22.916 17.874 1.00 36.94 315 GLU A O 1
ATOM 2425 N N . PRO A 1 316 ? 15.723 -24.903 18.265 1.00 38.75 316 PRO A N 1
ATOM 2426 C CA . PRO A 1 316 ? 16.536 -25.585 17.278 1.00 38.75 316 PRO A CA 1
ATOM 2427 C C . PRO A 1 316 ? 16.142 -25.118 15.877 1.00 38.75 316 PRO A C 1
ATOM 2429 O O . PRO A 1 316 ? 15.018 -25.354 15.432 1.00 38.75 316 PRO A O 1
ATOM 2432 N N . GLN A 1 317 ? 17.097 -24.525 15.151 1.00 42.09 317 GLN A N 1
ATOM 2433 C CA . GLN A 1 317 ? 16.977 -24.359 13.702 1.00 42.09 317 GLN A CA 1
ATOM 2434 C C . GLN A 1 317 ? 16.523 -25.689 13.076 1.00 42.09 317 GLN A C 1
ATOM 2436 O O . GLN A 1 317 ? 17.147 -26.723 13.357 1.00 42.09 317 GLN A O 1
ATOM 2441 N N . PRO A 1 318 ? 15.499 -25.696 12.199 1.00 44.44 318 PRO A N 1
ATOM 2442 C CA . PRO A 1 318 ? 15.209 -26.870 11.393 1.00 44.44 318 PRO A CA 1
ATOM 2443 C C . PRO A 1 318 ? 16.452 -27.170 10.553 1.00 44.44 318 PRO A C 1
ATOM 2445 O O . PRO A 1 318 ? 16.850 -26.371 9.704 1.00 44.44 318 PRO A O 1
ATOM 2448 N N . GLN A 1 319 ? 17.111 -28.294 10.843 1.00 41.12 319 GLN A N 1
ATOM 2449 C CA . GLN A 1 319 ? 18.360 -28.656 10.183 1.00 41.12 319 GLN A CA 1
ATOM 2450 C C . GLN A 1 319 ? 18.129 -28.746 8.676 1.00 41.12 319 GLN A C 1
ATOM 2452 O O . GLN A 1 319 ? 17.348 -29.576 8.207 1.00 41.12 319 GLN A O 1
ATOM 2457 N N . ALA A 1 320 ? 18.844 -27.909 7.922 1.00 45.53 320 ALA A N 1
ATOM 2458 C CA . ALA A 1 320 ? 18.923 -28.037 6.479 1.00 45.53 320 ALA A CA 1
ATOM 2459 C C . ALA A 1 320 ? 19.386 -29.461 6.143 1.00 45.53 320 ALA A C 1
ATOM 2461 O O . ALA A 1 320 ? 20.456 -29.894 6.583 1.00 45.53 320 ALA A O 1
ATOM 2462 N N . ALA A 1 321 ? 18.560 -30.194 5.396 1.00 42.97 321 ALA A N 1
ATOM 2463 C CA . ALA A 1 321 ? 18.850 -31.566 5.015 1.00 42.97 321 ALA A CA 1
ATOM 2464 C C . ALA A 1 321 ? 20.166 -31.612 4.225 1.00 42.97 321 ALA A C 1
ATOM 2466 O O . ALA A 1 321 ? 20.252 -31.096 3.110 1.00 42.97 321 ALA A O 1
ATOM 2467 N N . GLN A 1 322 ? 21.199 -32.223 4.809 1.00 41.56 322 GLN A N 1
ATOM 2468 C CA . GLN A 1 322 ? 22.442 -32.471 4.086 1.00 41.56 322 GLN A CA 1
ATOM 2469 C C . GLN A 1 322 ? 22.181 -33.493 2.970 1.00 41.56 322 GLN A C 1
ATOM 2471 O O . GLN A 1 322 ? 21.501 -34.495 3.215 1.00 41.56 322 GLN A O 1
ATOM 2476 N N . PRO A 1 323 ? 22.723 -33.285 1.757 1.00 44.19 323 PRO A N 1
ATOM 2477 C CA . PRO A 1 323 ? 22.613 -34.268 0.692 1.00 44.19 323 PRO A CA 1
ATOM 2478 C C . PRO A 1 323 ? 23.404 -35.521 1.078 1.00 44.19 323 PRO A C 1
ATOM 2480 O O . PRO A 1 323 ? 24.601 -35.449 1.360 1.00 44.19 323 PRO A O 1
ATOM 2483 N N . GLN A 1 324 ? 22.743 -36.679 1.081 1.00 40.47 324 GLN A N 1
ATOM 2484 C CA . GLN A 1 324 ? 23.444 -37.951 1.212 1.00 40.47 324 GLN A CA 1
ATOM 2485 C C . GLN A 1 324 ? 24.295 -38.188 -0.037 1.00 40.47 324 GLN A C 1
ATOM 2487 O O . GLN A 1 324 ? 23.798 -38.119 -1.162 1.00 40.47 324 GLN A O 1
ATOM 2492 N N . ALA A 1 325 ? 25.577 -38.481 0.175 1.00 42.78 325 ALA A N 1
ATOM 2493 C CA . ALA A 1 325 ? 26.439 -38.990 -0.877 1.00 42.78 325 ALA A CA 1
ATOM 2494 C C . ALA A 1 325 ? 25.913 -40.357 -1.336 1.00 42.78 325 ALA A C 1
ATOM 2496 O O . ALA A 1 325 ? 25.712 -41.251 -0.514 1.00 42.78 325 ALA A O 1
ATOM 2497 N N . VAL A 1 326 ? 25.703 -40.506 -2.642 1.00 46.56 326 VAL A N 1
ATOM 2498 C CA . VAL A 1 326 ? 25.525 -41.809 -3.287 1.00 46.56 326 VAL A CA 1
ATOM 2499 C C . VAL A 1 326 ? 26.863 -42.158 -3.922 1.00 46.56 326 VAL A C 1
ATOM 2501 O O . VAL A 1 326 ? 27.438 -41.334 -4.635 1.00 46.56 326 VAL A O 1
ATOM 2504 N N . GLU A 1 327 ? 27.380 -43.336 -3.588 1.00 43.75 327 GLU A N 1
ATOM 2505 C CA . GLU A 1 327 ? 28.694 -43.805 -4.023 1.00 43.75 327 GLU A CA 1
ATOM 2506 C C . GLU A 1 327 ? 28.740 -44.067 -5.536 1.00 43.75 327 GLU A C 1
ATOM 2508 O O . GLU A 1 327 ? 27.731 -44.362 -6.179 1.00 43.75 327 GLU A O 1
ATOM 2513 N N . GLU A 1 328 ? 29.942 -43.945 -6.095 1.00 42.97 328 GLU A N 1
ATOM 2514 C CA . GLU A 1 328 ? 30.246 -44.316 -7.473 1.00 42.97 328 GLU A CA 1
ATOM 2515 C C . GLU A 1 328 ? 30.176 -45.842 -7.628 1.00 42.97 328 GLU A C 1
ATOM 2517 O O . GLU A 1 328 ? 30.834 -46.567 -6.882 1.00 42.97 328 GLU A O 1
ATOM 2522 N N . GLU A 1 329 ? 29.475 -46.336 -8.650 1.00 45.12 329 GLU A N 1
ATOM 2523 C CA . GLU A 1 329 ? 29.788 -47.648 -9.221 1.00 45.12 329 GLU A CA 1
ATOM 2524 C C . GLU A 1 329 ? 29.978 -47.500 -10.737 1.00 45.12 329 GLU A C 1
ATOM 2526 O O . GLU A 1 329 ? 29.060 -47.183 -11.498 1.00 45.12 329 GLU A O 1
ATOM 2531 N N . GLU A 1 330 ? 31.236 -47.635 -11.152 1.00 45.34 330 GLU A N 1
ATOM 2532 C CA . GLU A 1 330 ? 31.714 -47.522 -12.526 1.00 45.34 330 GLU A CA 1
ATOM 2533 C C . GLU A 1 330 ? 31.656 -48.902 -13.197 1.00 45.34 330 GLU A C 1
ATOM 2535 O O . GLU A 1 330 ? 32.400 -49.803 -12.813 1.00 45.34 330 GLU A O 1
ATOM 2540 N N . GLU A 1 331 ? 30.860 -49.068 -14.258 1.00 46.09 331 GLU A N 1
ATOM 2541 C CA . GLU A 1 331 ? 31.110 -50.149 -15.220 1.00 46.09 331 GLU A CA 1
ATOM 2542 C C . GLU A 1 331 ? 30.910 -49.678 -16.668 1.00 46.09 331 GLU A C 1
ATOM 2544 O O . GLU A 1 331 ? 29.849 -49.198 -17.072 1.00 46.09 331 GLU A O 1
ATOM 2549 N N . ALA A 1 332 ? 31.971 -49.806 -17.467 1.00 43.41 332 ALA A N 1
ATOM 2550 C CA . ALA A 1 332 ? 32.018 -49.361 -18.853 1.00 43.41 332 ALA A CA 1
ATOM 2551 C C . ALA A 1 332 ? 31.938 -50.547 -19.829 1.00 43.41 332 ALA A C 1
ATOM 2553 O O . ALA A 1 332 ? 32.832 -51.392 -19.857 1.00 43.41 332 ALA A O 1
ATOM 2554 N N . ALA A 1 333 ? 30.930 -50.562 -20.711 1.00 41.06 333 ALA A N 1
ATOM 2555 C CA . ALA A 1 333 ? 30.840 -51.531 -21.809 1.00 41.06 333 ALA A CA 1
ATOM 2556 C C . ALA A 1 333 ? 30.223 -50.944 -23.100 1.00 41.06 333 ALA A C 1
ATOM 2558 O O . ALA A 1 333 ? 29.029 -51.021 -23.358 1.00 41.06 333 ALA A O 1
ATOM 2559 N N . ALA A 1 334 ? 31.108 -50.355 -23.902 1.00 39.41 334 ALA A N 1
ATOM 2560 C CA . ALA A 1 334 ? 31.175 -50.341 -25.368 1.00 39.41 334 ALA A CA 1
ATOM 2561 C C . ALA A 1 334 ? 29.953 -50.689 -26.278 1.00 39.41 334 ALA A C 1
ATOM 2563 O O . ALA A 1 334 ? 29.430 -51.798 -26.284 1.00 39.41 334 ALA A O 1
ATOM 2564 N N . GLU A 1 335 ? 29.802 -49.813 -27.286 1.00 41.56 335 GLU A N 1
ATOM 2565 C CA . GLU A 1 335 ? 29.563 -50.108 -28.720 1.00 41.56 335 GLU A CA 1
ATOM 2566 C C . GLU A 1 335 ? 28.133 -50.289 -29.310 1.00 41.56 335 GLU A C 1
ATOM 2568 O O . GLU A 1 335 ? 27.329 -51.101 -28.873 1.00 41.56 335 GLU A O 1
ATOM 2573 N N . LYS A 1 336 ? 27.952 -49.633 -30.477 1.00 38.34 336 LYS A N 1
ATOM 2574 C CA . LYS A 1 336 ? 26.981 -49.865 -31.583 1.00 38.34 336 LYS A CA 1
ATOM 2575 C C . LYS A 1 336 ? 25.528 -49.369 -31.455 1.00 38.34 336 LYS A C 1
ATOM 2577 O O . LYS A 1 336 ? 24.664 -50.011 -30.876 1.00 38.34 336 LYS A O 1
ATOM 2582 N N . GLY A 1 337 ? 25.219 -48.331 -32.242 1.00 35.06 337 GLY A N 1
ATOM 2583 C CA . GLY A 1 337 ? 24.001 -48.319 -33.078 1.00 35.06 337 GLY A CA 1
ATOM 2584 C C . GLY A 1 337 ? 24.301 -48.894 -34.482 1.00 35.06 337 GLY A C 1
ATOM 2585 O O . GLY A 1 337 ? 25.378 -49.472 -34.656 1.00 35.06 337 GLY A O 1
ATOM 2586 N N . PRO A 1 338 ? 23.463 -48.670 -35.523 1.00 63.72 338 PRO A N 1
ATOM 2587 C CA . PRO A 1 338 ? 22.133 -48.034 -35.522 1.00 63.72 338 PRO A CA 1
ATOM 2588 C C . PRO A 1 338 ? 21.045 -48.775 -36.360 1.00 63.72 338 PRO A C 1
ATOM 2590 O O . PRO A 1 338 ? 21.360 -49.495 -37.304 1.00 63.72 338 PRO A O 1
ATOM 2593 N N . ALA A 1 339 ? 19.756 -48.505 -36.100 1.00 38.03 339 ALA A N 1
ATOM 2594 C CA . ALA A 1 339 ? 18.618 -48.681 -37.034 1.00 38.03 339 ALA A CA 1
ATOM 2595 C C . ALA A 1 339 ? 17.401 -47.884 -36.494 1.00 38.03 339 ALA A C 1
ATOM 2597 O O . ALA A 1 339 ? 17.099 -47.996 -35.314 1.00 38.03 339 ALA A O 1
ATOM 2598 N N . LEU A 1 340 ? 16.820 -46.902 -37.198 1.00 41.41 340 LEU A N 1
ATOM 2599 C CA . LEU A 1 340 ? 15.858 -46.986 -38.321 1.00 41.41 340 LEU A CA 1
ATOM 2600 C C . LEU A 1 340 ? 14.462 -47.552 -37.970 1.00 41.41 340 LEU A C 1
ATOM 2602 O O . LEU A 1 340 ? 14.276 -48.763 -38.013 1.00 41.41 340 LEU A O 1
ATOM 2606 N N . GLN A 1 341 ? 13.494 -46.646 -37.747 1.00 43.16 341 GLN A N 1
ATOM 2607 C CA . GLN A 1 341 ? 12.045 -46.695 -38.081 1.00 43.16 341 GLN A CA 1
ATOM 2608 C C . GLN A 1 341 ? 11.424 -45.361 -37.576 1.00 43.16 341 GLN A C 1
ATOM 2610 O O . GLN A 1 341 ? 11.563 -45.071 -36.397 1.00 43.16 341 GLN A O 1
ATOM 2615 N N . THR A 1 342 ? 11.023 -44.359 -38.379 1.00 36.34 342 THR A N 1
ATOM 2616 C CA . THR A 1 342 ? 9.957 -44.209 -39.412 1.00 36.34 342 THR A CA 1
ATOM 2617 C C . THR A 1 342 ? 8.529 -44.080 -38.865 1.00 36.34 342 THR A C 1
ATOM 2619 O O . THR A 1 342 ? 8.085 -45.002 -38.189 1.00 36.34 342 THR A O 1
ATOM 2622 N N . ALA A 1 343 ? 7.813 -43.029 -39.318 1.00 38.34 343 ALA A N 1
ATOM 2623 C CA . ALA A 1 343 ? 6.396 -42.692 -39.050 1.00 38.34 343 ALA A CA 1
ATOM 2624 C C . ALA A 1 343 ? 6.093 -42.276 -37.583 1.00 38.34 343 ALA A C 1
ATOM 2626 O O . ALA A 1 343 ? 6.782 -42.716 -36.673 1.00 38.34 343 ALA A O 1
ATOM 2627 N N . ASP A 1 344 ? 5.104 -41.444 -37.239 1.00 36.16 344 ASP A N 1
ATOM 2628 C CA . ASP A 1 344 ? 4.306 -40.436 -37.974 1.00 36.16 344 ASP A CA 1
ATOM 2629 C C . ASP A 1 344 ? 3.618 -39.510 -36.929 1.00 36.16 344 ASP A C 1
ATOM 2631 O O . ASP A 1 344 ? 3.591 -39.858 -35.751 1.00 36.16 344 ASP A O 1
ATOM 2635 N N . ALA A 1 345 ? 3.046 -38.332 -37.217 1.00 39.38 345 ALA A N 1
ATOM 2636 C CA . ALA A 1 345 ? 2.897 -37.557 -38.457 1.00 39.38 345 ALA A CA 1
ATOM 2637 C C . ALA A 1 345 ? 2.878 -36.041 -38.131 1.00 39.38 345 ALA A C 1
ATOM 2639 O O . ALA A 1 345 ? 2.667 -35.648 -36.984 1.00 39.38 345 ALA A O 1
ATOM 2640 N N . ALA A 1 346 ? 3.008 -35.175 -39.144 1.00 40.78 346 ALA A N 1
ATOM 2641 C CA . ALA A 1 346 ? 2.732 -33.738 -39.027 1.00 40.78 346 ALA A CA 1
ATOM 2642 C C . ALA A 1 346 ? 1.294 -33.426 -39.487 1.00 40.78 346 ALA A C 1
ATOM 2644 O O . ALA A 1 346 ? 1.013 -33.491 -40.682 1.00 40.78 346 ALA A O 1
ATOM 2645 N N . ALA A 1 347 ? 0.388 -33.078 -38.563 1.00 39.44 347 ALA A N 1
ATOM 2646 C CA . ALA A 1 347 ? -0.993 -32.712 -38.901 1.00 39.44 347 ALA A CA 1
ATOM 2647 C C . ALA A 1 347 ? -1.685 -31.855 -37.818 1.00 39.44 347 ALA A C 1
ATOM 2649 O O . ALA A 1 347 ? -2.410 -32.394 -36.987 1.00 39.44 347 ALA A O 1
ATOM 2650 N N . SER A 1 348 ? -1.481 -30.528 -37.839 1.00 38.41 348 SER A N 1
ATOM 2651 C CA . SER A 1 348 ? -2.477 -29.494 -37.454 1.00 38.41 348 SER A CA 1
ATOM 2652 C C . SER A 1 348 ? -1.904 -28.078 -37.616 1.00 38.41 348 SER A C 1
ATOM 2654 O O . SER A 1 348 ? -1.567 -27.391 -36.658 1.00 38.41 348 SER A O 1
ATOM 2656 N N . MET A 1 349 ? -1.818 -27.634 -38.868 1.00 43.16 349 MET A N 1
ATOM 2657 C CA . MET A 1 349 ? -1.921 -26.219 -39.236 1.00 43.16 349 MET A CA 1
ATOM 2658 C C . MET A 1 349 ? -3.083 -26.102 -40.233 1.00 43.16 349 MET A C 1
ATOM 2660 O O . MET A 1 349 ? -3.286 -27.026 -41.017 1.00 43.16 349 MET A O 1
ATOM 2664 N N . MET A 1 350 ? -3.788 -24.963 -40.218 1.00 42.44 350 MET A N 1
ATOM 2665 C CA . MET A 1 350 ? -5.000 -24.629 -40.999 1.00 42.44 350 MET A CA 1
ATOM 2666 C C . MET A 1 350 ? -6.358 -25.141 -40.471 1.00 42.44 350 MET A C 1
ATOM 2668 O O . MET A 1 350 ? -6.955 -26.053 -41.034 1.00 42.44 350 MET A O 1
ATOM 2672 N N . ALA A 1 351 ? -6.880 -24.451 -39.454 1.00 37.28 351 ALA A N 1
ATOM 2673 C CA . ALA A 1 351 ? -8.272 -23.977 -39.330 1.00 37.28 351 ALA A CA 1
ATOM 2674 C C . ALA A 1 351 ? -8.322 -23.045 -38.092 1.00 37.28 351 ALA A C 1
ATOM 2676 O O . ALA A 1 351 ? -7.753 -23.407 -37.069 1.00 37.28 351 ALA A O 1
ATOM 2677 N N . ALA A 1 352 ? -8.908 -21.847 -38.092 1.00 37.72 352 ALA A N 1
ATOM 2678 C CA . ALA A 1 352 ? -9.743 -21.192 -39.095 1.00 37.72 352 ALA A CA 1
ATOM 2679 C C . ALA A 1 352 ? -9.340 -19.714 -39.289 1.00 37.72 352 ALA A C 1
ATOM 2681 O O . ALA A 1 352 ? -8.940 -19.039 -38.344 1.00 37.72 352 ALA A O 1
ATOM 2682 N N . ALA A 1 353 ? -9.484 -19.227 -40.521 1.00 40.94 353 ALA A N 1
ATOM 2683 C CA . ALA A 1 353 ? -9.827 -17.830 -40.783 1.00 40.94 353 ALA A CA 1
ATOM 2684 C C . ALA A 1 353 ? -11.364 -17.734 -40.924 1.00 40.94 353 ALA A C 1
ATOM 2686 O O . ALA A 1 353 ? -12.023 -18.770 -40.912 1.00 40.94 353 ALA A O 1
ATOM 2687 N N . GLU A 1 354 ? -11.894 -16.523 -41.131 1.00 42.38 354 GLU A N 1
ATOM 2688 C CA . GLU A 1 354 ? -13.325 -16.197 -41.336 1.00 42.38 354 GLU A CA 1
ATOM 2689 C C . GLU A 1 354 ? -14.178 -16.001 -40.062 1.00 42.38 354 GLU A C 1
ATOM 2691 O O . GLU A 1 354 ? -15.011 -16.832 -39.711 1.00 42.38 354 GLU A O 1
ATOM 2696 N N . ALA A 1 355 ? -14.043 -14.819 -39.442 1.00 41.78 355 ALA A N 1
ATOM 2697 C CA . ALA A 1 355 ? -15.172 -14.054 -38.893 1.00 41.78 355 ALA A CA 1
ATOM 2698 C C . ALA A 1 355 ? -14.829 -12.546 -38.820 1.00 41.78 355 ALA A C 1
ATOM 2700 O O . ALA A 1 355 ? -13.761 -12.180 -38.340 1.00 41.78 355 ALA A O 1
ATOM 2701 N N . ASP A 1 356 ? -15.744 -11.714 -39.326 1.00 41.38 356 ASP A N 1
ATOM 2702 C CA . ASP A 1 356 ? -15.886 -10.255 -39.147 1.00 41.38 356 ASP A CA 1
ATOM 2703 C C . ASP A 1 356 ? -14.693 -9.306 -39.389 1.00 41.38 356 ASP A C 1
ATOM 2705 O O . ASP A 1 356 ? -14.305 -8.493 -38.553 1.00 41.38 356 ASP A O 1
ATOM 2709 N N . ASP A 1 357 ? -14.271 -9.258 -40.654 1.00 48.44 357 ASP A N 1
ATOM 2710 C CA . ASP A 1 357 ? -13.944 -7.988 -41.322 1.00 48.44 357 ASP A CA 1
ATOM 2711 C C . ASP A 1 357 ? -15.256 -7.305 -41.772 1.00 48.44 357 ASP A C 1
ATOM 2713 O O . ASP A 1 357 ? -15.680 -7.463 -42.923 1.00 48.44 357 ASP A O 1
ATOM 2717 N N . LYS A 1 358 ? -16.000 -6.677 -40.836 1.00 46.31 358 LYS A N 1
ATOM 2718 C CA . LYS A 1 358 ? -17.330 -6.121 -41.168 1.00 46.31 358 LYS A CA 1
ATOM 2719 C C . LYS A 1 358 ? -17.941 -5.022 -40.284 1.00 46.31 358 LYS A C 1
ATOM 2721 O O . LYS A 1 358 ? -19.164 -4.927 -40.212 1.00 46.31 358 LYS A O 1
ATOM 2726 N N . GLU A 1 359 ? -17.145 -4.137 -39.683 1.00 44.12 359 GLU A N 1
ATOM 2727 C CA . GLU A 1 359 ? -17.710 -3.003 -38.919 1.00 44.12 359 GLU A CA 1
ATOM 2728 C C . GLU A 1 359 ? -16.919 -1.684 -39.052 1.00 44.12 359 GLU A C 1
ATOM 2730 O O . GLU A 1 359 ? -16.687 -0.972 -38.080 1.00 44.12 359 GLU A O 1
ATOM 2735 N N . LYS A 1 360 ? -16.481 -1.339 -40.278 1.00 45.41 360 LYS A N 1
ATOM 2736 C CA . LYS A 1 360 ? -15.772 -0.066 -40.540 1.00 45.41 360 LYS A CA 1
ATOM 2737 C C . LYS A 1 360 ? -16.195 0.732 -41.782 1.00 45.41 360 LYS A C 1
ATOM 2739 O O . LYS A 1 360 ? -15.501 1.665 -42.169 1.00 45.41 360 LYS A O 1
ATOM 2744 N N . GLU A 1 361 ? -17.352 0.419 -42.362 1.00 44.62 361 GLU A N 1
ATOM 2745 C CA . GLU A 1 361 ? -17.978 1.197 -43.447 1.00 44.62 361 GLU A CA 1
ATOM 2746 C C . GLU A 1 361 ? -19.454 1.493 -43.129 1.00 44.62 361 GLU A C 1
ATOM 2748 O O . GLU A 1 361 ? -20.356 1.043 -43.839 1.00 44.62 361 GLU A O 1
ATOM 2753 N N . LYS A 1 362 ? -19.730 2.218 -42.029 1.00 44.94 362 LYS A N 1
ATOM 2754 C CA . LYS A 1 362 ? -21.078 2.768 -41.797 1.00 44.94 362 LYS A CA 1
ATOM 2755 C C . LYS A 1 362 ? -21.196 3.973 -40.849 1.00 44.94 362 LYS A C 1
ATOM 2757 O O . LYS A 1 362 ? -22.128 4.022 -40.055 1.00 44.94 362 LYS A O 1
ATOM 2762 N N . GLU A 1 363 ? -20.311 4.964 -40.965 1.00 44.28 363 GLU A N 1
ATOM 2763 C CA . GLU A 1 363 ? -20.509 6.263 -40.282 1.00 44.28 363 GLU A CA 1
ATOM 2764 C C . GLU A 1 363 ? -20.027 7.495 -41.088 1.00 44.28 363 GLU A C 1
ATOM 2766 O O . GLU A 1 363 ? -19.896 8.587 -40.549 1.00 44.28 363 GLU A O 1
ATOM 2771 N N . GLU A 1 364 ? -19.845 7.356 -42.410 1.00 47.88 364 GLU A N 1
ATOM 2772 C CA . GLU A 1 364 ? -19.661 8.483 -43.351 1.00 47.88 364 GLU A CA 1
ATOM 2773 C C . GLU A 1 364 ? -20.894 8.677 -44.266 1.00 47.88 364 GLU A C 1
ATOM 2775 O O . GLU A 1 364 ? -20.755 8.801 -45.480 1.00 47.88 364 GLU A O 1
ATOM 2780 N N . GLU A 1 365 ? -22.123 8.688 -43.727 1.00 48.09 365 GLU A N 1
ATOM 2781 C CA . GLU A 1 365 ? -23.297 9.075 -44.542 1.00 48.09 365 GLU A CA 1
ATOM 2782 C C . GLU A 1 365 ? -24.490 9.699 -43.781 1.00 48.09 365 GLU A C 1
ATOM 2784 O O . GLU A 1 365 ? -25.633 9.536 -44.198 1.00 48.09 365 GLU A O 1
ATOM 2789 N N . GLU A 1 366 ? -24.268 10.465 -42.701 1.00 46.91 366 GLU A N 1
ATOM 2790 C CA . GLU A 1 366 ? -25.328 11.342 -42.156 1.00 46.91 366 GLU A CA 1
ATOM 2791 C C . GLU A 1 366 ? -24.782 12.550 -41.356 1.00 46.91 366 GLU A C 1
ATOM 2793 O O . GLU A 1 366 ? -24.696 12.502 -40.140 1.00 46.91 366 GLU A O 1
ATOM 2798 N N . GLU A 1 367 ? -24.392 13.638 -42.045 1.00 43.41 367 GLU A N 1
ATOM 2799 C CA . GLU A 1 367 ? -24.639 15.048 -41.638 1.00 43.41 367 GLU A CA 1
ATOM 2800 C C . GLU A 1 367 ? -24.074 16.056 -42.667 1.00 43.41 367 GLU A C 1
ATOM 2802 O O . GLU A 1 367 ? -23.129 16.812 -42.445 1.00 43.41 367 GLU A O 1
ATOM 2807 N N . GLY A 1 368 ? -24.701 16.099 -43.845 1.00 43.06 368 GLY A N 1
ATOM 2808 C CA . GLY A 1 368 ? -24.555 17.218 -44.775 1.00 43.06 368 GLY A CA 1
ATOM 2809 C C . GLY A 1 368 ? -25.774 18.137 -44.717 1.00 43.06 368 GLY A C 1
ATOM 2810 O O . GLY A 1 368 ? -26.738 17.881 -45.432 1.00 43.06 368 GLY A O 1
ATOM 2811 N N . SER A 1 369 ? -25.750 19.216 -43.920 1.00 39.81 369 SER A N 1
ATOM 2812 C CA . SER A 1 369 ? -26.814 20.240 -43.959 1.00 39.81 369 SER A CA 1
ATOM 2813 C C . SER A 1 369 ? -26.407 21.629 -43.433 1.00 39.81 369 SER A C 1
ATOM 2815 O O . SER A 1 369 ? -26.484 21.917 -42.247 1.00 39.81 369 SER A O 1
ATOM 2817 N N . GLU A 1 370 ? -26.107 22.522 -44.378 1.00 45.75 370 GLU A N 1
ATOM 2818 C CA . GLU A 1 370 ? -26.397 23.969 -44.351 1.00 45.75 370 GLU A CA 1
ATOM 2819 C C . GLU A 1 370 ? -26.001 24.850 -43.137 1.00 45.75 370 GLU A C 1
ATOM 2821 O O . GLU A 1 370 ? -26.777 25.057 -42.208 1.00 45.75 370 GLU A O 1
ATOM 2826 N N . ALA A 1 371 ? -24.943 25.654 -43.318 1.00 48.78 371 ALA A N 1
ATOM 2827 C CA . ALA A 1 371 ? -24.976 27.070 -42.924 1.00 48.78 371 ALA A CA 1
ATOM 2828 C C . ALA A 1 371 ? -24.204 27.946 -43.931 1.00 48.78 371 ALA A C 1
ATOM 2830 O O . ALA A 1 371 ? -23.027 27.731 -44.212 1.00 48.78 371 ALA A O 1
ATOM 2831 N N . LYS A 1 372 ? -24.889 28.940 -44.506 1.00 46.38 372 LYS A N 1
ATOM 2832 C CA . LYS A 1 372 ? -24.343 29.888 -45.492 1.00 46.38 372 LYS A CA 1
ATOM 2833 C C . LYS A 1 372 ? -23.750 31.126 -44.806 1.00 46.38 372 LYS A C 1
ATOM 2835 O O . LYS A 1 372 ? -24.461 31.775 -44.049 1.00 46.38 372 LYS A O 1
ATOM 2840 N N . GLY A 1 373 ? -22.599 31.585 -45.301 1.00 39.34 373 GLY A N 1
ATOM 2841 C CA . GLY A 1 373 ? -22.517 32.942 -45.868 1.00 39.34 373 GLY A CA 1
ATOM 2842 C C . GLY A 1 373 ? -21.746 34.041 -45.117 1.00 39.34 373 GLY A C 1
ATOM 2843 O O . GLY A 1 373 ? -21.877 34.199 -43.912 1.00 39.34 373 GLY A O 1
ATOM 2844 N N . ALA A 1 374 ? -21.079 34.874 -45.938 1.00 41.47 374 ALA A N 1
ATOM 2845 C CA . ALA A 1 374 ? -20.441 36.176 -45.661 1.00 41.47 374 ALA A CA 1
ATOM 2846 C C . ALA A 1 374 ? -19.230 36.179 -44.698 1.00 41.47 374 ALA A C 1
ATOM 2848 O O . ALA A 1 374 ? -19.246 35.526 -43.666 1.00 41.47 374 ALA A O 1
ATOM 2849 N N . GLY A 1 375 ? -18.147 36.924 -44.947 1.00 44.78 375 GLY A N 1
ATOM 2850 C CA . GLY A 1 375 ? -17.688 37.727 -46.102 1.00 44.78 375 GLY A CA 1
ATOM 2851 C C . GLY A 1 375 ? -16.163 37.914 -45.941 1.00 44.78 375 GLY A C 1
ATOM 2852 O O . GLY A 1 375 ? -15.667 37.813 -44.825 1.00 44.78 375 GLY A O 1
ATOM 2853 N N . ASP A 1 376 ? -15.332 37.911 -46.984 1.00 45.22 376 ASP A N 1
ATOM 2854 C CA . ASP A 1 376 ? -15.085 38.977 -47.978 1.00 45.22 376 ASP A CA 1
ATOM 2855 C C . ASP A 1 376 ? -14.488 40.283 -47.391 1.00 45.22 376 ASP A C 1
ATOM 2857 O O . ASP A 1 376 ? -14.916 40.742 -46.335 1.00 45.22 376 ASP A O 1
ATOM 2861 N N . ALA A 1 377 ? -13.532 40.878 -48.127 1.00 47.09 377 ALA A N 1
ATOM 2862 C CA . ALA A 1 377 ? -12.618 41.987 -47.776 1.00 47.09 377 ALA A CA 1
ATOM 2863 C C . ALA A 1 377 ? -11.565 41.677 -46.673 1.00 47.09 377 ALA A C 1
ATOM 2865 O O . ALA A 1 377 ? -11.857 41.008 -45.692 1.00 47.09 377 ALA A O 1
ATOM 2866 N N . ALA A 1 378 ? -10.308 42.147 -46.721 1.00 48.59 378 ALA A N 1
ATOM 2867 C CA . ALA A 1 378 ? -9.523 42.892 -47.723 1.00 48.59 378 ALA A CA 1
ATOM 2868 C C . ALA A 1 378 ? -8.020 42.565 -47.485 1.00 48.59 378 ALA A C 1
ATOM 2870 O O . ALA A 1 378 ? -7.611 42.391 -46.345 1.00 48.59 378 ALA A O 1
ATOM 2871 N N . GLU A 1 379 ? -7.205 42.243 -48.496 1.00 47.28 379 GLU A N 1
ATOM 2872 C CA . GLU A 1 379 ? -6.485 43.143 -49.428 1.00 47.28 379 GLU A CA 1
ATOM 2873 C C . GLU A 1 379 ? -5.189 43.780 -48.854 1.00 47.28 379 GLU A C 1
ATOM 2875 O O . GLU A 1 379 ? -5.229 44.398 -47.799 1.00 47.28 379 GLU A O 1
ATOM 2880 N N . LYS A 1 380 ? -4.095 43.745 -49.652 1.00 49.12 380 LYS A N 1
ATOM 2881 C CA . LYS A 1 380 ? -2.841 44.552 -49.558 1.00 49.12 380 LYS A CA 1
ATOM 2882 C C . LYS A 1 380 ? -1.866 44.270 -48.386 1.00 49.12 380 LYS A C 1
ATOM 2884 O O . LYS A 1 380 ? -2.286 43.990 -47.278 1.00 49.12 380 LYS A O 1
ATOM 2889 N N . LYS A 1 381 ? -0.536 44.408 -48.548 1.00 46.97 381 LYS A N 1
ATOM 2890 C CA . LYS A 1 381 ? 0.356 44.435 -49.741 1.00 46.97 381 LYS A CA 1
ATOM 2891 C C . LYS A 1 381 ? 1.831 44.262 -49.286 1.00 46.97 381 LYS A C 1
ATOM 2893 O O . LYS A 1 381 ? 2.086 44.120 -48.099 1.00 46.97 381 LYS A O 1
ATOM 2898 N N . GLU A 1 382 ? 2.754 44.285 -50.256 1.00 51.88 382 GLU A N 1
ATOM 2899 C CA . GLU A 1 382 ? 4.190 44.674 -50.195 1.00 51.88 382 GLU A CA 1
ATOM 2900 C C . GLU A 1 382 ? 4.634 45.469 -48.936 1.00 51.88 382 GLU A C 1
ATOM 2902 O O . GLU A 1 382 ? 3.880 46.307 -48.456 1.00 51.88 382 GLU A O 1
ATOM 2907 N N . GLY A 1 383 ? 5.858 45.364 -48.399 1.00 38.12 383 GLY A N 1
ATOM 2908 C CA . GLY A 1 383 ? 7.108 44.785 -48.919 1.00 38.12 383 GLY A CA 1
ATOM 2909 C C . GLY A 1 383 ? 8.262 45.814 -48.878 1.00 38.12 383 GLY A C 1
ATOM 2910 O O . GLY A 1 383 ? 8.068 46.927 -49.352 1.00 38.12 383 GLY A O 1
ATOM 2911 N N . GLY A 1 384 ? 9.449 45.428 -48.372 1.00 42.28 384 GLY A N 1
ATOM 2912 C CA . GLY A 1 384 ? 10.658 46.282 -48.229 1.00 42.28 384 GLY A CA 1
ATOM 2913 C C . GLY A 1 384 ? 10.582 47.267 -47.047 1.00 42.28 384 GLY A C 1
ATOM 2914 O O . GLY A 1 384 ? 9.547 47.887 -46.843 1.00 42.28 384 GLY A O 1
ATOM 2915 N N . GLU A 1 385 ? 11.599 47.451 -46.202 1.00 48.22 385 GLU A N 1
ATOM 2916 C CA . GLU A 1 385 ? 13.065 47.395 -46.406 1.00 48.22 385 GLU A CA 1
ATOM 2917 C C . GLU A 1 385 ? 13.807 46.300 -45.612 1.00 48.22 385 GLU A C 1
ATOM 2919 O O . GLU A 1 385 ? 13.282 45.843 -44.572 1.00 48.22 385 GLU A O 1
#

pLDDT: mean 74.47, std 24.19, range [30.31, 98.19]

Mean predicted aligned error: 21.85 Å

Secondary structure (DSSP, 8-state):
----SHHHHHHHHHHHHHHHHHHHHHHHHHHHHHHHHHHHHHHHHHHHHHHHHHHHHHHHHHHHHHTT-HHHHHHHHHHHHHHHHHHHHHHHHHHHHHHHHHHHHHHHHHHHHHHHHHHHHHHHHHHHHHHHHHHHHHHHHHHHHHHHHHGGGS-HHHHHHHHHHHHHHHHHHHHHHHHHHHHTT--TTTTTTT--------------------------------------SS-HHHHHHHHHHHHHHHHHHHHHHHHHHHHHHHHHHHHHHHTT-HHHHHHHHHHHHHHHHHHHHHHHHHHHHHHHHHTTS-PPP----PPPPPPP--------------------------S---SSSSSSSS-------------------

Nearest PDB structures (foldseek):
  7o40-assembly1_F  TM=6.215E-01  e=8.237E-01  Synechocystis sp. PCC 6803 substr. Kazusa
  7o40-assembly1_A  TM=5.591E-01  e=8.237E-01  Synechocystis sp. PCC 6803 substr. Kazusa
  6zvr-assembly1_C  TM=5.811E-01  e=1.900E+00  Nostoc punctiforme
  6zw5-assembly1_A  TM=5.034E-01  e=1.463E+00  Nostoc punctiforme
  8qhw-assembly1_E  TM=6.241E-01  e=4.157E+00  Synechocystis sp. PCC 6803

Foldseek 3Di:
DDDDCPVLVVLLVVLVVVLVVLVVVLVVLVVVLVVLVVLLVVLVVLLVVLVVVLVVLVVVLVVCVVVVVVVSNVVSVVVNVVSVVVSVVSVVSNVVSVVVSVVSVVVSVVSVVVSVVSVVVSVVSVLVVLVVVLVVLVVVLVVLVVVLVVLVVDDPVVSVVSNVVSVVSNVVSVVSNVVSCVVVVADPCNVVVVDDPPDDDDDDDDDDDDDDDDDDDDDDDDDDDDDDDDDDDDPPLVVVLVVLVVVLVVLVVVLVVLVVVLVVLVVVLVVCVVVVVVVSNVVSVVVNVVSVVVSVVSVVVNVVSVVVNVVSVPDDDPDDDDDDDDDDDDDDDDDDDDDDDDDDDDDDDDDDDDDDPDDDPPDPPDDDDDDDDDDDDDDDDDDDD